Protein AF-A0A7S1RFC7-F1 (afdb_monomer)

Radius of gyration: 32.1 Å; Cα contacts (8 Å, |Δi|>4): 460; chains: 1; bounding box: 90×82×85 Å

Organism: Alexandrium catenella (NCBI:txid2925)

Structure (mmCIF, N/CA/C/O backbone):
data_AF-A0A7S1RFC7-F1
#
_entry.id   AF-A0A7S1RFC7-F1
#
loop_
_atom_site.group_PDB
_atom_site.id
_atom_site.type_symbol
_atom_site.label_atom_id
_atom_site.label_alt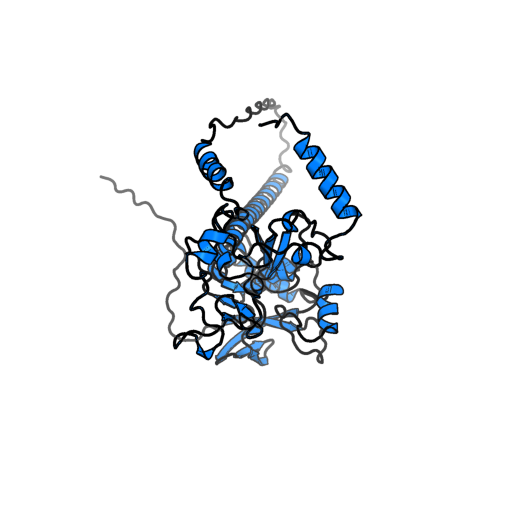_id
_atom_site.label_comp_id
_atom_site.label_asym_id
_atom_site.label_entity_id
_atom_site.label_seq_id
_atom_site.pdbx_PDB_ins_code
_atom_site.Cartn_x
_atom_site.Cartn_y
_atom_site.Cartn_z
_atom_site.occupancy
_atom_site.B_iso_or_equiv
_atom_site.auth_seq_id
_atom_site.auth_comp_id
_atom_site.auth_asym_id
_atom_site.auth_atom_id
_atom_site.pdbx_PDB_model_num
ATOM 1 N N . ALA A 1 1 ? 13.704 51.973 22.214 1.00 42.78 1 ALA A N 1
ATOM 2 C CA . ALA A 1 1 ? 13.754 50.835 21.276 1.00 42.78 1 ALA A CA 1
ATOM 3 C C . ALA A 1 1 ? 12.660 49.853 21.672 1.00 42.78 1 ALA A C 1
ATOM 5 O O . ALA A 1 1 ? 12.753 49.256 22.736 1.00 42.78 1 ALA A O 1
ATOM 6 N N . ILE A 1 2 ? 11.578 49.791 20.896 1.00 32.81 2 ILE A N 1
ATOM 7 C CA . ILE A 1 2 ? 10.413 48.941 21.173 1.00 32.81 2 ILE A CA 1
ATOM 8 C C . ILE A 1 2 ? 10.692 47.576 20.543 1.00 32.81 2 ILE A C 1
ATOM 10 O O . ILE A 1 2 ? 10.834 47.482 19.326 1.00 32.81 2 ILE A O 1
ATOM 14 N N . TRP A 1 3 ? 10.817 46.540 21.370 1.00 26.48 3 TRP A N 1
ATOM 15 C CA . TRP A 1 3 ? 10.919 45.158 20.911 1.00 26.48 3 TRP A CA 1
ATOM 16 C C . TRP A 1 3 ? 9.511 44.619 20.655 1.00 26.48 3 TRP A C 1
ATOM 18 O O . TRP A 1 3 ? 8.711 44.481 21.576 1.00 26.48 3 TRP A O 1
ATOM 28 N N . VAL A 1 4 ? 9.209 44.346 19.387 1.00 30.28 4 VAL A N 1
ATOM 29 C CA . VAL A 1 4 ? 7.985 43.663 18.962 1.00 30.28 4 VAL A CA 1
ATOM 30 C C . VAL A 1 4 ? 8.237 42.161 19.063 1.00 30.28 4 VAL A C 1
ATOM 32 O O . VAL A 1 4 ? 9.053 41.603 18.332 1.00 30.28 4 VAL A O 1
ATOM 35 N N . GLN A 1 5 ? 7.553 41.515 20.002 1.00 29.84 5 GLN A N 1
ATOM 36 C CA . GLN A 1 5 ? 7.633 40.081 20.247 1.00 29.84 5 GLN A CA 1
ATOM 37 C C . GLN A 1 5 ? 6.690 39.361 19.272 1.00 29.84 5 GLN A C 1
ATOM 39 O O . GLN A 1 5 ? 5.469 39.389 19.420 1.00 29.84 5 GLN A O 1
ATOM 44 N N . VAL A 1 6 ? 7.261 38.762 18.226 1.00 33.69 6 VAL A N 1
ATOM 45 C CA . VAL A 1 6 ? 6.529 37.954 17.243 1.00 33.69 6 VAL A CA 1
ATOM 46 C C . VAL A 1 6 ? 6.234 36.587 17.864 1.00 33.69 6 VAL A C 1
ATOM 48 O O . VAL A 1 6 ? 7.144 35.792 18.093 1.00 33.69 6 VAL A O 1
ATOM 51 N N . PHE A 1 7 ? 4.961 36.310 18.147 1.00 31.00 7 PHE A N 1
ATOM 52 C CA . PHE A 1 7 ? 4.490 34.977 18.523 1.00 31.00 7 PHE A CA 1
ATOM 53 C C . PHE A 1 7 ? 4.500 34.061 17.292 1.00 31.00 7 PHE A C 1
ATOM 55 O O . PHE A 1 7 ? 3.744 34.270 16.344 1.00 31.00 7 PHE A O 1
ATOM 62 N N . ALA A 1 8 ? 5.349 33.035 17.312 1.00 33.00 8 ALA A N 1
ATOM 63 C CA . ALA A 1 8 ? 5.277 31.930 16.364 1.00 33.00 8 ALA A CA 1
ATOM 64 C C . ALA A 1 8 ? 4.103 30.996 16.738 1.00 33.00 8 ALA A C 1
ATOM 66 O O . ALA A 1 8 ? 3.944 30.671 17.919 1.00 33.00 8 ALA A O 1
ATOM 67 N N . PRO A 1 9 ? 3.273 30.545 15.779 1.00 35.16 9 PRO A N 1
ATOM 68 C CA . PRO A 1 9 ? 2.218 29.573 16.043 1.00 35.16 9 PRO A CA 1
ATOM 69 C C . PRO A 1 9 ? 2.826 28.209 16.396 1.00 35.16 9 PRO A C 1
ATOM 71 O O . PRO A 1 9 ? 3.734 27.720 15.725 1.00 35.16 9 PRO A O 1
ATOM 74 N N . GLY A 1 10 ? 2.316 27.622 17.480 1.00 29.84 10 GLY A N 1
ATOM 75 C CA . GLY A 1 10 ? 2.846 26.425 18.122 1.00 29.84 10 GLY A CA 1
ATOM 76 C C . GLY A 1 10 ? 2.986 25.215 17.199 1.00 29.84 10 GLY A C 1
ATOM 77 O O . GLY A 1 10 ? 2.056 24.822 16.492 1.00 29.84 10 GLY A O 1
ATOM 78 N N . LEU A 1 11 ? 4.161 24.593 17.274 1.00 33.16 11 LEU A N 1
ATOM 79 C CA . LEU A 1 11 ? 4.382 23.219 16.846 1.00 33.16 11 LEU A CA 1
ATOM 80 C C . LEU A 1 11 ? 3.512 22.275 17.702 1.00 33.16 11 LEU A C 1
ATOM 82 O O . LEU A 1 11 ? 3.411 22.483 18.914 1.00 33.16 11 LEU A O 1
ATOM 86 N N . PRO A 1 12 ? 2.885 21.238 17.116 1.00 36.22 12 PRO A N 1
ATOM 87 C CA . PRO A 1 12 ? 2.218 20.198 17.893 1.00 36.22 12 PRO A CA 1
ATOM 88 C C . PRO A 1 12 ? 3.233 19.481 18.802 1.00 36.22 12 PRO A C 1
ATOM 90 O O . PRO A 1 12 ? 4.408 19.377 18.435 1.00 36.22 12 PRO A O 1
ATOM 93 N N . PRO A 1 13 ? 2.805 18.995 19.982 1.00 36.44 13 PRO A N 1
ATOM 94 C CA . PRO A 1 13 ? 3.708 18.467 20.995 1.00 36.44 13 PRO A CA 1
ATOM 95 C C . PRO A 1 13 ? 4.518 17.288 20.451 1.00 36.44 13 PRO A C 1
ATOM 97 O O . PRO A 1 13 ? 3.972 16.318 19.921 1.00 36.44 13 PRO A O 1
ATOM 100 N N . ALA A 1 14 ? 5.838 17.392 20.598 1.00 36.62 14 ALA A N 1
ATOM 101 C CA . ALA A 1 14 ? 6.754 16.280 20.431 1.00 36.62 14 ALA A CA 1
ATOM 102 C C . ALA A 1 14 ? 6.389 15.176 21.436 1.00 36.62 14 ALA A C 1
ATOM 104 O O . ALA A 1 14 ? 6.134 15.447 22.610 1.00 36.62 14 ALA A O 1
ATOM 105 N N . PHE A 1 15 ? 6.336 13.935 20.954 1.00 42.16 15 PHE A N 1
ATOM 106 C CA . PHE A 1 15 ? 6.051 12.751 21.758 1.00 42.16 15 PHE A CA 1
ATOM 107 C C . PHE A 1 15 ? 7.102 12.610 22.870 1.00 42.16 15 PHE A C 1
ATOM 109 O O . PHE A 1 15 ? 8.269 12.340 22.597 1.00 42.16 15 PHE A O 1
ATOM 116 N N . ALA A 1 16 ? 6.685 12.816 24.119 1.00 35.25 16 ALA A N 1
ATOM 117 C CA . ALA A 1 16 ? 7.507 12.569 25.298 1.00 35.25 16 ALA A CA 1
ATOM 118 C C . ALA A 1 16 ? 7.646 11.052 25.560 1.00 35.25 16 ALA A C 1
ATOM 120 O O . ALA A 1 16 ? 6.702 10.302 25.290 1.00 35.25 16 ALA A O 1
ATOM 121 N N . PRO A 1 17 ? 8.785 10.580 26.103 1.00 36.47 17 PRO A N 1
ATOM 122 C CA . PRO A 1 17 ? 8.972 9.179 26.458 1.00 36.47 17 PRO A CA 1
ATOM 123 C C . PRO A 1 17 ? 8.209 8.874 27.758 1.00 36.47 17 PRO A C 1
ATOM 125 O O . PRO A 1 17 ? 8.528 9.405 28.820 1.00 36.47 17 PRO A O 1
ATOM 128 N N . PHE A 1 18 ? 7.170 8.041 27.665 1.00 34.84 18 PHE A N 1
ATOM 129 C CA . PHE A 1 18 ? 6.328 7.635 28.793 1.00 34.84 18 PHE A CA 1
ATOM 130 C C . PHE A 1 18 ? 6.895 6.413 29.527 1.00 34.84 18 PHE A C 1
ATOM 132 O O . PHE A 1 18 ? 7.253 5.408 28.913 1.00 34.84 18 PHE A O 1
ATOM 139 N N . ALA A 1 19 ? 6.905 6.493 30.859 1.00 36.78 19 ALA A N 1
ATOM 140 C CA . ALA A 1 19 ? 7.104 5.365 31.759 1.00 36.78 19 ALA A CA 1
ATOM 141 C C . ALA A 1 19 ? 5.894 4.404 31.731 1.00 36.78 19 ALA A C 1
ATOM 143 O O . ALA A 1 19 ? 4.747 4.810 31.548 1.00 36.78 19 ALA A O 1
ATOM 144 N N . CYS A 1 20 ? 6.195 3.116 31.890 1.00 39.34 20 CYS A N 1
ATOM 145 C CA . CYS A 1 20 ? 5.403 1.946 31.512 1.00 39.34 20 CYS A CA 1
ATOM 146 C C . CYS A 1 20 ? 4.182 1.676 32.421 1.00 39.34 20 CYS A C 1
ATOM 148 O O . CYS A 1 20 ? 4.244 0.871 33.345 1.00 39.34 20 CYS A O 1
ATOM 150 N N . MET A 1 21 ? 3.041 2.291 32.114 1.00 36.06 21 MET A N 1
ATOM 151 C CA . MET A 1 21 ? 1.767 1.565 32.121 1.00 36.06 21 MET A CA 1
ATOM 152 C C . MET A 1 21 ? 1.364 1.439 30.657 1.00 36.06 21 MET A C 1
ATOM 154 O O . MET A 1 21 ? 1.190 2.455 29.987 1.00 36.06 21 MET A O 1
ATOM 158 N N . SER A 1 22 ? 1.324 0.217 30.125 1.00 55.16 22 SER A N 1
ATOM 159 C CA . SER A 1 22 ? 1.061 -0.028 28.705 1.00 55.16 22 SER A CA 1
ATOM 160 C C . SER A 1 22 ? -0.309 0.533 28.335 1.00 55.16 22 SER A C 1
ATOM 162 O O . SER A 1 22 ? -1.336 -0.069 28.653 1.00 55.16 22 SER A O 1
ATOM 164 N N . ALA A 1 23 ? -0.330 1.703 27.695 1.00 74.44 23 ALA A N 1
ATOM 165 C CA . ALA A 1 23 ? -1.551 2.261 27.148 1.00 74.44 23 ALA A CA 1
ATOM 166 C C . ALA A 1 23 ? -2.172 1.202 26.231 1.00 74.44 23 ALA A C 1
ATOM 168 O O . ALA A 1 23 ? -1.524 0.716 25.299 1.00 74.44 23 ALA A O 1
ATOM 169 N N . GLN A 1 24 ? -3.406 0.808 26.546 1.00 86.44 24 GLN A N 1
ATOM 170 C CA . GLN A 1 24 ? -4.181 -0.104 25.719 1.00 86.44 24 GLN A CA 1
ATOM 171 C C . GLN A 1 24 ? -4.191 0.446 24.293 1.00 86.44 24 GLN A C 1
ATOM 173 O O . GLN A 1 24 ? -4.671 1.551 24.043 1.00 86.44 24 GLN A O 1
ATOM 178 N N . THR A 1 25 ? -3.584 -0.297 23.371 1.00 95.12 25 THR A N 1
ATOM 179 C CA . THR A 1 25 ? -3.425 0.155 21.990 1.00 95.12 25 THR A CA 1
ATOM 180 C C . THR A 1 25 ? -4.550 -0.446 21.164 1.00 95.12 25 THR A C 1
ATOM 182 O O . THR A 1 25 ? -4.635 -1.668 21.030 1.00 95.12 25 THR A O 1
ATOM 185 N N . GLN A 1 26 ? -5.434 0.407 20.644 1.00 97.44 26 GLN A N 1
ATOM 186 C CA . GLN A 1 26 ? -6.467 -0.011 19.699 1.00 97.44 26 GLN A CA 1
ATOM 187 C C . GLN A 1 26 ? -5.810 -0.438 18.388 1.00 97.44 26 GLN A C 1
ATOM 189 O O . GLN A 1 26 ? -4.875 0.211 17.916 1.00 97.44 26 GLN A O 1
ATOM 194 N N . VAL A 1 27 ? -6.293 -1.533 17.816 1.00 98.12 27 VAL A N 1
ATOM 195 C CA . VAL A 1 27 ? -5.821 -2.101 16.553 1.00 98.12 27 VAL A CA 1
ATOM 196 C C . VAL A 1 27 ? -6.981 -2.717 15.784 1.00 98.12 27 VAL A C 1
ATOM 198 O O . VAL A 1 27 ? -8.097 -2.842 16.291 1.00 98.12 27 VAL A O 1
ATOM 201 N N . TRP A 1 28 ? -6.696 -3.123 14.556 1.00 98.44 28 TRP A N 1
ATOM 202 C CA . TRP A 1 28 ? -7.579 -3.951 13.755 1.00 98.44 28 TRP A CA 1
ATOM 203 C C . TRP A 1 28 ? -6.994 -5.353 13.642 1.00 98.44 28 TRP A C 1
ATOM 205 O O . TRP A 1 28 ? -5.779 -5.532 13.694 1.00 98.44 28 TRP A O 1
ATOM 215 N N . VAL A 1 29 ? -7.860 -6.344 13.487 1.00 98.06 29 VAL A N 1
ATOM 216 C CA . VAL A 1 29 ? -7.477 -7.743 13.294 1.00 98.06 29 VAL A CA 1
ATOM 217 C C . VAL A 1 29 ? -8.085 -8.219 11.993 1.00 98.06 29 VAL A C 1
ATOM 219 O O . VAL A 1 29 ? -9.281 -8.027 11.762 1.00 98.06 29 VAL A O 1
ATOM 222 N N . TRP A 1 30 ? -7.268 -8.831 11.146 1.00 97.88 30 TRP A N 1
ATOM 223 C CA . TRP A 1 30 ? -7.749 -9.464 9.931 1.00 97.88 30 TRP A CA 1
ATOM 224 C C . TRP A 1 30 ? -8.567 -10.717 10.249 1.00 97.88 30 TRP A C 1
ATOM 226 O O . TRP A 1 30 ? -8.255 -11.496 11.147 1.00 97.88 30 TRP A O 1
ATOM 236 N N . LYS A 1 31 ? -9.646 -10.912 9.499 1.00 96.62 31 LYS A N 1
ATOM 237 C CA . LYS A 1 31 ? -10.531 -12.073 9.575 1.00 96.62 31 LYS A CA 1
ATOM 238 C C . LYS A 1 31 ? -10.921 -12.511 8.181 1.00 96.62 31 LYS A C 1
ATOM 240 O O . LYS A 1 31 ? -10.934 -11.704 7.256 1.00 96.62 31 LYS A O 1
ATOM 245 N N . VAL A 1 32 ? -11.325 -13.769 8.054 1.00 95.81 32 VAL A N 1
ATOM 246 C CA . VAL A 1 32 ? -11.921 -14.260 6.812 1.00 95.81 32 VAL A CA 1
ATOM 247 C C . VAL A 1 32 ? -13.197 -13.467 6.522 1.00 95.81 32 VAL A C 1
ATOM 249 O O . VAL A 1 32 ? -14.008 -13.210 7.423 1.00 95.81 32 VAL A O 1
ATOM 252 N N . ALA A 1 33 ? -13.354 -13.019 5.275 1.00 94.25 33 ALA A N 1
ATOM 253 C CA . ALA A 1 33 ? -14.549 -12.289 4.868 1.00 94.25 33 ALA A CA 1
ATOM 254 C C . ALA A 1 33 ? -15.797 -13.179 4.990 1.00 94.25 33 ALA A C 1
ATOM 256 O O . ALA A 1 33 ? -16.781 -12.753 5.612 1.00 94.25 33 ALA A O 1
ATOM 257 N N . SER A 1 34 ? -15.722 -14.427 4.499 1.00 89.00 34 SER A N 1
ATOM 258 C CA . SER A 1 34 ? -16.764 -15.438 4.697 1.00 89.00 34 SER A CA 1
ATOM 259 C C . SER A 1 34 ? -17.002 -15.658 6.193 1.00 89.00 34 SER A C 1
ATOM 261 O O . SER A 1 34 ? -16.086 -15.703 7.010 1.00 89.00 34 SER A O 1
ATOM 263 N N . GLY A 1 35 ? -18.272 -15.747 6.586 1.00 85.00 35 GLY A N 1
ATOM 264 C CA . GLY A 1 35 ? -18.652 -16.137 7.948 1.00 85.00 35 GLY A CA 1
ATOM 265 C C . GLY A 1 35 ? -18.492 -17.635 8.209 1.00 85.00 35 GLY A C 1
ATOM 266 O O . GLY A 1 35 ? -19.006 -18.121 9.214 1.00 85.00 35 GLY A O 1
ATOM 267 N N . ASP A 1 36 ? -17.847 -18.354 7.290 1.00 88.25 36 ASP A N 1
ATOM 268 C CA . ASP A 1 36 ? -17.681 -19.793 7.366 1.00 88.25 36 ASP A CA 1
ATOM 269 C C . ASP A 1 36 ? -16.620 -20.133 8.416 1.00 88.25 36 ASP A C 1
ATOM 271 O O . ASP A 1 36 ? -15.528 -19.561 8.436 1.00 88.25 36 ASP A O 1
ATOM 275 N N . LYS A 1 37 ? -16.972 -21.025 9.342 1.00 85.00 37 LYS A N 1
ATOM 276 C CA . LYS A 1 37 ? -16.089 -21.403 10.450 1.00 85.00 37 LYS A CA 1
ATOM 277 C C . LYS A 1 37 ? -15.002 -22.376 10.006 1.00 85.00 37 LYS A C 1
ATOM 279 O O . LYS A 1 37 ? -13.991 -22.473 10.697 1.00 85.00 37 LYS A O 1
ATOM 284 N N . ASP A 1 38 ? -15.196 -23.040 8.868 1.00 85.69 38 ASP A N 1
ATOM 285 C CA . ASP A 1 38 ? -14.302 -24.098 8.396 1.00 85.69 38 ASP A CA 1
ATOM 286 C C . ASP A 1 38 ? -13.172 -23.569 7.497 1.00 85.69 38 ASP A C 1
ATOM 288 O O . ASP A 1 38 ? -12.195 -24.270 7.236 1.00 85.69 38 ASP A O 1
ATOM 292 N N . THR A 1 39 ? -13.249 -22.311 7.051 1.00 86.19 39 THR A N 1
ATOM 293 C CA . THR A 1 39 ? -12.193 -21.697 6.237 1.00 86.19 39 THR A CA 1
ATOM 294 C C . THR A 1 39 ? -11.014 -21.246 7.096 1.00 86.19 39 THR A C 1
ATOM 296 O O . THR A 1 39 ? -11.151 -20.353 7.936 1.00 86.19 39 THR A O 1
ATOM 299 N N . SER A 1 40 ? -9.833 -21.826 6.855 1.00 89.56 40 SER A N 1
ATOM 300 C CA . SER A 1 40 ? -8.580 -21.365 7.457 1.00 89.56 40 SER A CA 1
ATOM 301 C C . SER A 1 40 ? -8.310 -19.911 7.080 1.00 89.56 40 SER A C 1
ATOM 303 O O . SER A 1 40 ? -8.438 -19.531 5.913 1.00 89.56 40 SER A O 1
ATOM 305 N N . PHE A 1 41 ? -7.903 -19.102 8.056 1.00 92.44 41 PHE A N 1
ATOM 306 C CA . PHE A 1 41 ? -7.506 -17.728 7.789 1.00 92.44 41 PHE A CA 1
ATOM 307 C C . PHE A 1 41 ? -6.284 -17.683 6.866 1.00 92.44 41 PHE A C 1
ATOM 309 O O . PHE A 1 41 ? -5.301 -18.386 7.089 1.00 92.44 41 PHE A O 1
ATOM 316 N N . GLN A 1 42 ? -6.353 -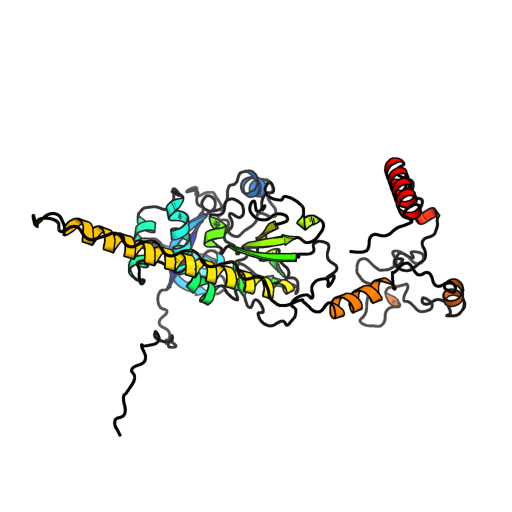16.827 5.848 1.00 92.19 42 GLN A N 1
ATOM 317 C CA . GLN A 1 42 ? -5.229 -16.501 4.984 1.00 92.19 42 GLN A CA 1
ATOM 318 C C . GLN A 1 42 ? -5.076 -14.987 4.951 1.00 92.19 42 GLN A C 1
ATOM 320 O O . GLN A 1 42 ? -6.049 -14.267 4.705 1.00 92.19 42 GLN A O 1
ATOM 325 N N . HIS A 1 43 ? -3.863 -14.502 5.203 1.00 95.75 43 HIS A N 1
ATOM 326 C CA . HIS A 1 43 ? -3.627 -13.075 5.312 1.00 95.75 43 HIS A CA 1
ATOM 327 C C . HIS A 1 43 ? -3.840 -12.392 3.943 1.00 95.75 43 HIS A C 1
ATOM 329 O O . HIS A 1 43 ? -3.489 -12.961 2.904 1.00 95.75 43 HIS A O 1
ATOM 335 N N . PRO A 1 44 ? -4.430 -11.180 3.892 1.00 96.44 44 PRO A N 1
ATOM 336 C CA . PRO A 1 44 ? -4.745 -10.500 2.628 1.00 96.44 44 PRO A CA 1
ATOM 337 C C . PRO A 1 44 ? -3.524 -10.047 1.817 1.00 96.44 44 PRO A C 1
ATOM 339 O O . PRO A 1 44 ? -3.681 -9.567 0.696 1.00 96.44 44 PRO A O 1
ATOM 342 N N . SER A 1 45 ? -2.320 -10.166 2.371 1.00 95.81 45 SER A N 1
ATOM 343 C CA . SER A 1 45 ? -1.057 -9.947 1.655 1.00 95.81 45 SER A CA 1
ATOM 344 C C . SER A 1 45 ? -0.484 -11.234 1.062 1.00 95.81 45 SER A C 1
ATOM 346 O O . SER A 1 45 ? 0.479 -11.161 0.311 1.00 95.81 45 SER A O 1
ATOM 348 N N . ASP A 1 46 ? -1.033 -12.405 1.383 1.00 93.62 46 ASP A N 1
ATOM 349 C CA . ASP A 1 46 ? -0.408 -13.673 1.015 1.00 93.62 46 ASP A CA 1
ATOM 350 C C . ASP A 1 46 ? -0.792 -14.074 -0.401 1.00 93.62 46 ASP A C 1
ATOM 352 O O . ASP A 1 46 ? -1.973 -14.124 -0.752 1.00 93.62 46 ASP A O 1
ATOM 356 N N . ILE A 1 47 ? 0.202 -14.445 -1.198 1.00 88.31 47 ILE A N 1
ATOM 357 C CA . ILE A 1 47 ? -0.007 -15.037 -2.515 1.00 88.31 47 ILE A CA 1
ATOM 358 C C . ILE A 1 47 ? 0.029 -16.566 -2.358 1.00 88.31 47 ILE A C 1
ATOM 360 O O . ILE A 1 47 ? 0.992 -17.097 -1.798 1.00 88.31 47 ILE A O 1
ATOM 364 N N . PRO A 1 48 ? -1.007 -17.308 -2.795 1.00 86.75 48 PRO A N 1
ATOM 365 C CA . PRO A 1 48 ? -0.980 -18.767 -2.752 1.00 86.75 48 PRO A CA 1
ATOM 366 C C . PRO A 1 48 ? 0.093 -19.292 -3.714 1.00 86.75 48 PRO A C 1
ATOM 368 O O . PRO A 1 48 ? -0.001 -19.096 -4.921 1.00 86.75 48 PRO A O 1
ATOM 371 N N . PHE A 1 49 ? 1.111 -19.961 -3.175 1.00 80.88 49 PHE A N 1
ATOM 372 C CA . PHE A 1 49 ? 2.239 -20.480 -3.958 1.00 80.88 49 PHE A CA 1
ATOM 373 C C . PHE A 1 49 ? 2.120 -21.980 -4.279 1.00 80.88 49 PHE A C 1
ATOM 375 O O . PHE A 1 49 ? 2.673 -22.432 -5.273 1.00 80.88 49 PHE A O 1
ATOM 382 N N . ASN A 1 50 ? 1.372 -22.743 -3.471 1.00 87.06 50 ASN A N 1
ATOM 383 C CA . ASN A 1 50 ? 1.297 -24.210 -3.565 1.00 87.06 50 ASN A CA 1
ATOM 384 C C . ASN A 1 50 ? -0.077 -24.764 -3.968 1.00 87.06 50 ASN A C 1
ATOM 386 O O . ASN A 1 50 ? -0.228 -25.977 -4.085 1.00 87.06 50 ASN A O 1
ATOM 390 N N . ASP A 1 51 ? -1.083 -23.910 -4.138 1.00 90.00 51 ASP A N 1
ATOM 391 C CA . ASP A 1 51 ? -2.451 -24.336 -4.430 1.00 90.00 51 ASP A CA 1
ATOM 392 C C . ASP A 1 51 ? -2.953 -23.614 -5.681 1.00 90.00 51 ASP A C 1
ATOM 394 O O . ASP A 1 51 ? -3.337 -22.444 -5.636 1.00 90.00 51 ASP A O 1
ATOM 398 N N . GLU A 1 52 ? -2.913 -24.320 -6.812 1.00 90.81 52 GLU A N 1
ATOM 399 C CA . GLU A 1 52 ? -3.337 -23.802 -8.114 1.00 90.81 52 GLU A CA 1
ATOM 400 C C . GLU A 1 52 ? -4.820 -23.409 -8.118 1.00 90.81 52 GLU A C 1
ATOM 402 O O . GLU A 1 52 ? -5.193 -22.428 -8.761 1.00 90.81 52 GLU A O 1
ATOM 407 N N . ALA A 1 53 ? -5.673 -24.119 -7.373 1.00 91.94 53 ALA A N 1
ATOM 408 C CA . ALA A 1 53 ? -7.095 -23.805 -7.307 1.00 91.94 53 ALA A CA 1
ATOM 409 C C . ALA A 1 53 ? -7.328 -22.489 -6.555 1.00 91.94 53 ALA A C 1
ATOM 411 O O . ALA A 1 53 ? -8.075 -21.631 -7.030 1.00 91.94 53 ALA A O 1
ATOM 412 N N . VAL A 1 54 ? -6.639 -22.285 -5.427 1.00 90.25 54 VAL A N 1
ATOM 413 C CA . VAL A 1 54 ? -6.694 -21.016 -4.681 1.00 90.25 54 VAL A CA 1
ATOM 414 C C . VAL A 1 54 ? -6.060 -19.884 -5.490 1.00 90.25 54 VAL A C 1
ATOM 416 O O . VAL A 1 54 ? -6.607 -18.780 -5.527 1.00 90.25 54 VAL A O 1
ATOM 419 N N . ALA A 1 55 ? -4.946 -20.139 -6.181 1.00 89.06 55 ALA A N 1
ATOM 420 C CA . ALA A 1 55 ? -4.319 -19.166 -7.071 1.00 89.06 55 ALA A CA 1
ATOM 421 C C . ALA A 1 55 ? -5.263 -18.755 -8.204 1.00 89.06 55 ALA A C 1
ATOM 423 O O . ALA A 1 55 ? -5.476 -17.564 -8.411 1.00 89.06 55 ALA A O 1
ATOM 424 N N . LYS A 1 56 ? -5.910 -19.711 -8.875 1.00 90.19 56 LYS A N 1
ATOM 425 C CA . LYS A 1 56 ? -6.906 -19.437 -9.913 1.00 90.19 56 LYS A CA 1
ATOM 426 C C . LYS A 1 56 ? -8.087 -18.636 -9.367 1.00 90.19 56 LYS A C 1
ATOM 428 O O . LYS A 1 56 ? -8.443 -17.624 -9.966 1.00 90.19 56 LYS A O 1
ATOM 433 N N . ALA A 1 57 ? -8.638 -19.017 -8.216 1.00 90.19 57 ALA A N 1
ATOM 434 C CA . ALA A 1 57 ? -9.747 -18.292 -7.599 1.00 90.19 57 ALA A CA 1
ATOM 435 C C . ALA A 1 57 ? -9.391 -16.818 -7.337 1.00 90.19 57 ALA A C 1
ATOM 437 O O . ALA A 1 57 ? -10.168 -15.904 -7.618 1.00 90.19 57 ALA A O 1
ATOM 438 N N . ARG A 1 58 ? -8.176 -16.561 -6.845 1.00 88.50 58 ARG A N 1
ATOM 439 C CA . ARG A 1 58 ? -7.703 -15.200 -6.572 1.00 88.50 58 ARG A CA 1
ATOM 440 C C . ARG A 1 58 ? -7.393 -14.444 -7.847 1.00 88.50 58 ARG A C 1
ATOM 442 O O . ARG A 1 58 ? -7.883 -13.334 -8.051 1.00 88.50 58 ARG A O 1
ATOM 449 N N . PHE A 1 59 ? -6.564 -15.026 -8.701 1.00 87.12 59 PHE A N 1
ATOM 450 C CA . PHE A 1 59 ? -5.988 -14.312 -9.822 1.00 87.12 59 PHE A CA 1
ATOM 451 C C . PHE A 1 59 ? -6.939 -14.225 -11.017 1.00 87.12 59 PHE A C 1
ATOM 453 O O . PHE A 1 59 ? -7.108 -13.146 -11.587 1.00 87.12 59 PHE A O 1
ATOM 460 N N . VAL A 1 60 ? -7.631 -15.317 -11.332 1.00 86.75 60 VAL A N 1
ATOM 461 C CA . VAL A 1 60 ? -8.530 -15.430 -12.488 1.00 86.75 60 VAL A CA 1
ATOM 462 C C . VAL A 1 60 ? -9.969 -15.093 -12.105 1.00 86.75 60 VAL A C 1
ATOM 464 O O . VAL A 1 60 ? -10.577 -14.232 -12.742 1.00 86.75 60 VAL A O 1
ATOM 467 N N . ASP A 1 61 ? -10.493 -15.695 -11.032 1.00 88.19 61 ASP A N 1
ATOM 468 C CA . ASP A 1 61 ? -11.899 -15.514 -10.624 1.00 88.19 61 ASP A CA 1
ATOM 469 C C . ASP A 1 61 ? -12.123 -14.236 -9.794 1.00 88.19 61 ASP A C 1
ATOM 471 O O . ASP A 1 61 ? -13.238 -13.945 -9.360 1.00 88.19 61 ASP A O 1
ATOM 475 N N . ARG A 1 62 ? -11.064 -13.432 -9.620 1.00 86.94 62 ARG A N 1
ATOM 476 C CA . ARG A 1 62 ? -11.072 -12.121 -8.951 1.00 86.94 62 ARG A CA 1
ATOM 477 C C . ARG A 1 62 ? -11.537 -12.167 -7.494 1.00 86.94 62 ARG A C 1
ATOM 479 O O . ARG A 1 62 ? -11.990 -11.147 -6.974 1.00 86.94 62 ARG A O 1
ATOM 486 N N . ALA A 1 63 ? -11.363 -13.300 -6.811 1.00 90.50 63 ALA A N 1
ATOM 487 C CA . ALA A 1 63 ? -11.554 -13.398 -5.367 1.00 90.50 63 ALA A CA 1
ATOM 488 C C . ALA A 1 63 ? -10.401 -12.679 -4.645 1.00 90.50 63 ALA A C 1
ATOM 490 O O . ALA A 1 63 ? -9.471 -13.306 -4.141 1.00 90.50 63 ALA A O 1
ATOM 491 N N . ARG A 1 64 ? -10.419 -11.342 -4.662 1.00 92.50 64 ARG A N 1
ATOM 492 C CA . ARG A 1 64 ? -9.373 -10.475 -4.104 1.00 92.50 64 ARG A CA 1
ATOM 493 C C . ARG A 1 64 ? -9.956 -9.386 -3.210 1.00 92.50 64 ARG A C 1
ATOM 495 O O . ARG A 1 64 ? -11.168 -9.159 -3.175 1.00 92.50 64 ARG A O 1
ATOM 502 N N . GLY A 1 65 ? -9.077 -8.699 -2.488 1.00 95.56 65 GLY A N 1
ATOM 503 C CA . GLY A 1 65 ? -9.434 -7.501 -1.749 1.00 95.56 65 GLY A CA 1
ATOM 504 C C . GLY A 1 65 ? -10.512 -7.763 -0.692 1.00 95.56 65 GLY A C 1
ATOM 505 O O . GLY A 1 65 ? -10.384 -8.719 0.082 1.00 95.56 65 GLY A O 1
ATOM 506 N N . PRO A 1 66 ? -11.608 -6.982 -0.659 1.00 96.25 66 PRO A N 1
ATOM 507 C CA . PRO A 1 66 ? -12.635 -7.095 0.380 1.00 96.25 66 PRO A CA 1
ATOM 508 C C . PRO A 1 66 ? -13.375 -8.438 0.405 1.00 96.25 66 PRO A C 1
ATOM 510 O O . PRO A 1 66 ? -14.064 -8.732 1.380 1.00 96.25 66 PRO A O 1
ATOM 513 N N . GLN A 1 67 ? -13.257 -9.248 -0.651 1.00 94.81 67 GLN A N 1
ATOM 514 C CA . GLN A 1 67 ? -13.820 -10.599 -0.695 1.00 94.81 67 GLN A CA 1
ATOM 515 C C . GLN A 1 67 ? -12.949 -11.632 0.033 1.00 94.81 67 GLN A C 1
ATOM 517 O O . GLN A 1 67 ? -13.457 -12.680 0.418 1.00 94.81 67 GLN A O 1
ATOM 522 N N . LEU A 1 68 ? -11.657 -11.350 0.235 1.00 93.56 68 LEU A N 1
ATOM 523 C CA . LEU A 1 68 ? -10.728 -12.250 0.924 1.00 93.56 68 LEU A CA 1
ATOM 524 C C . LEU A 1 68 ? -10.794 -12.075 2.437 1.00 93.56 68 LEU A C 1
ATOM 526 O O . LEU A 1 68 ? -10.939 -13.041 3.188 1.00 93.56 68 LEU A O 1
ATOM 530 N N . ALA A 1 69 ? -10.691 -10.827 2.883 1.00 96.31 69 ALA A N 1
ATOM 531 C CA . ALA A 1 69 ? -10.552 -10.510 4.290 1.00 96.31 69 ALA A CA 1
ATOM 532 C C . ALA A 1 69 ? -11.424 -9.324 4.697 1.00 96.31 69 ALA A C 1
ATOM 534 O O . ALA A 1 69 ? -11.701 -8.415 3.914 1.00 96.31 69 ALA A O 1
ATOM 535 N N . LYS A 1 70 ? -11.815 -9.338 5.967 1.00 97.06 70 LYS A N 1
ATOM 536 C CA . LYS A 1 70 ? -12.433 -8.219 6.674 1.00 97.06 70 LYS A CA 1
ATOM 537 C C . LYS A 1 70 ? -11.597 -7.846 7.885 1.00 97.06 70 LYS A C 1
ATOM 539 O O . LYS A 1 70 ? -10.778 -8.642 8.341 1.00 97.06 70 LYS A O 1
ATOM 544 N N . ILE A 1 71 ? -11.836 -6.660 8.426 1.00 98.12 71 ILE A N 1
ATOM 545 C CA . ILE A 1 71 ? -11.204 -6.214 9.667 1.00 98.12 71 ILE A CA 1
ATOM 546 C C . ILE A 1 71 ? -12.212 -6.159 10.807 1.00 98.12 71 ILE A C 1
ATOM 548 O O . ILE A 1 71 ? -13.399 -5.901 10.602 1.00 98.12 71 ILE A O 1
ATOM 552 N N . SER A 1 72 ? -11.731 -6.373 12.023 1.00 97.69 72 SER A N 1
ATOM 553 C CA . SER A 1 72 ? -12.500 -6.178 13.250 1.00 97.69 72 SER A CA 1
ATOM 554 C C . SER A 1 72 ? -11.679 -5.438 14.298 1.00 97.69 72 SER A C 1
ATOM 556 O O . SER A 1 72 ? -10.460 -5.590 14.379 1.00 97.69 72 SER A O 1
ATOM 558 N N . GLN A 1 73 ? -12.347 -4.587 15.074 1.00 98.00 73 GLN A N 1
ATOM 559 C CA . GLN A 1 73 ? -11.702 -3.785 16.108 1.00 98.00 73 GLN A CA 1
ATOM 560 C C . GLN A 1 73 ? -11.256 -4.671 17.275 1.00 98.00 73 GLN A C 1
ATOM 562 O O . GLN A 1 73 ? -12.020 -5.505 17.763 1.00 98.00 73 GLN A O 1
ATOM 567 N N . ALA A 1 74 ? -10.038 -4.444 17.759 1.00 98.25 74 ALA A N 1
ATOM 568 C CA . ALA A 1 74 ? -9.504 -5.104 18.940 1.00 98.25 74 ALA A CA 1
ATOM 569 C C . ALA A 1 74 ? -8.608 -4.161 19.754 1.00 98.25 74 ALA A C 1
ATOM 571 O O . ALA A 1 74 ? -8.200 -3.089 19.302 1.00 98.25 74 ALA A O 1
ATOM 572 N N . THR A 1 75 ? -8.270 -4.591 20.964 1.00 98.00 75 THR A N 1
ATOM 573 C CA . THR A 1 75 ? -7.325 -3.905 21.847 1.00 98.00 75 THR A CA 1
ATOM 574 C C . THR A 1 75 ? -6.180 -4.847 22.180 1.00 98.00 75 THR A C 1
ATOM 576 O O . THR A 1 75 ? -6.418 -5.950 22.668 1.00 98.00 75 THR A O 1
ATOM 579 N N . ILE A 1 76 ? -4.934 -4.423 21.962 1.00 97.69 76 ILE A N 1
ATOM 580 C CA . ILE A 1 76 ? -3.765 -5.192 22.402 1.00 97.69 76 ILE A CA 1
ATOM 581 C C . ILE A 1 76 ? -3.652 -5.091 23.924 1.00 97.69 76 ILE A C 1
ATOM 583 O O . ILE A 1 76 ? -3.549 -3.992 24.473 1.00 97.69 76 ILE A O 1
ATOM 587 N N . LEU A 1 77 ? -3.641 -6.246 24.590 1.00 96.81 77 LEU A N 1
ATOM 588 C CA . LEU A 1 77 ? -3.412 -6.365 26.029 1.00 96.81 77 LEU A CA 1
ATOM 589 C C . LEU A 1 77 ? -1.938 -6.624 26.339 1.00 96.81 77 LEU A C 1
ATOM 591 O O . LEU A 1 77 ? -1.380 -6.028 27.256 1.00 96.81 77 LEU A O 1
ATOM 595 N N . GLN A 1 78 ? -1.305 -7.515 25.575 1.00 96.31 78 GLN A N 1
ATOM 596 C CA . GLN A 1 78 ? 0.088 -7.894 25.773 1.00 96.31 78 GLN A CA 1
ATOM 597 C C . GLN A 1 78 ? 0.708 -8.359 24.459 1.00 96.31 78 GLN A C 1
ATOM 599 O O . GLN A 1 78 ? 0.050 -8.988 23.638 1.00 96.31 78 GLN A O 1
ATOM 604 N N . THR A 1 79 ? 2.002 -8.110 24.297 1.00 96.69 79 THR A N 1
ATOM 605 C CA . THR A 1 79 ? 2.772 -8.551 23.135 1.00 96.69 79 THR A CA 1
ATOM 606 C C . THR A 1 79 ? 3.915 -9.452 23.590 1.00 96.69 79 THR A C 1
ATOM 608 O O . THR A 1 79 ? 4.722 -9.035 24.422 1.00 96.69 79 THR A O 1
ATOM 611 N N . LYS A 1 80 ? 4.015 -10.672 23.045 1.00 96.38 80 LYS A N 1
ATOM 612 C CA . LYS A 1 80 ? 5.064 -11.644 23.390 1.00 96.38 80 LYS A CA 1
ATOM 613 C C . LYS A 1 80 ? 5.591 -12.331 22.129 1.00 96.38 80 LYS A C 1
ATOM 615 O O . LYS A 1 80 ? 4.881 -13.091 21.484 1.00 96.38 80 LYS A O 1
ATOM 620 N N . GLY A 1 81 ? 6.855 -12.081 21.783 1.00 95.31 81 GLY A N 1
ATOM 621 C CA . GLY A 1 81 ? 7.480 -12.696 20.605 1.00 95.31 81 GLY A CA 1
ATOM 622 C C . GLY A 1 81 ? 6.757 -12.334 19.302 1.00 95.31 81 GLY A C 1
ATOM 623 O O . GLY A 1 81 ? 6.593 -11.148 19.011 1.00 95.31 81 GLY A O 1
ATOM 624 N N . SER A 1 82 ? 6.331 -13.342 18.537 1.00 95.69 82 SER A N 1
ATOM 625 C CA . SER A 1 82 ? 5.569 -13.216 17.282 1.00 95.69 82 SER A CA 1
ATOM 626 C C . SER A 1 82 ? 4.061 -13.048 17.479 1.00 95.69 82 SER A C 1
ATOM 628 O O . SER A 1 82 ? 3.355 -12.832 16.500 1.00 95.69 82 SER A O 1
ATOM 630 N N . ASN A 1 83 ? 3.570 -13.124 18.717 1.00 97.56 83 ASN A N 1
ATOM 631 C CA . ASN A 1 83 ? 2.145 -13.122 19.023 1.00 97.56 83 ASN A CA 1
ATOM 632 C C . ASN A 1 83 ? 1.744 -11.899 19.857 1.00 97.56 83 ASN A C 1
ATOM 634 O O . ASN A 1 83 ? 2.570 -11.258 20.526 1.00 97.56 83 ASN A O 1
ATOM 638 N N . ALA A 1 84 ? 0.452 -11.589 19.840 1.00 97.56 84 ALA A N 1
ATOM 639 C CA . ALA A 1 84 ? -0.169 -10.643 20.751 1.00 97.56 84 ALA A CA 1
ATOM 640 C C . ALA A 1 84 ? -1.440 -11.236 21.364 1.00 97.56 84 ALA A C 1
ATOM 642 O O . ALA A 1 84 ? -2.254 -11.857 20.682 1.00 97.56 84 ALA A O 1
ATOM 643 N N . LEU A 1 85 ? -1.619 -10.996 22.658 1.00 97.69 85 LEU A N 1
ATOM 644 C CA . LEU A 1 85 ? -2.875 -11.206 23.356 1.00 97.69 85 LEU A CA 1
ATOM 645 C C . LEU A 1 85 ? -3.764 -9.987 23.113 1.00 97.69 85 LEU A C 1
ATOM 647 O O . LEU A 1 85 ? -3.409 -8.867 23.496 1.00 97.69 85 LEU A O 1
ATOM 651 N N . ILE A 1 86 ? -4.920 -10.210 22.501 1.00 98.12 86 ILE A N 1
ATOM 652 C CA . ILE A 1 86 ? -5.893 -9.167 22.183 1.00 98.12 86 ILE A CA 1
ATOM 653 C C . ILE A 1 86 ? -7.196 -9.371 22.953 1.00 98.12 86 ILE A C 1
ATOM 655 O O . ILE A 1 86 ? -7.549 -10.498 23.299 1.00 98.12 86 ILE A O 1
ATOM 659 N N . ALA A 1 87 ? -7.921 -8.279 23.185 1.00 98.06 87 ALA A N 1
ATOM 660 C CA . ALA A 1 87 ? -9.326 -8.275 23.569 1.00 98.06 87 ALA A CA 1
ATOM 661 C C . ALA A 1 87 ? -10.177 -7.842 22.371 1.00 98.06 87 ALA A C 1
ATOM 663 O O . ALA A 1 87 ? -9.973 -6.763 21.815 1.00 98.06 87 ALA A O 1
ATOM 664 N N . GLU A 1 88 ? -11.136 -8.672 21.989 1.00 97.25 88 GLU A N 1
ATOM 665 C CA . GLU A 1 88 ? -12.012 -8.466 20.846 1.00 97.25 88 GLU A CA 1
ATOM 666 C C . GLU A 1 88 ? -13.423 -8.942 21.199 1.00 97.25 88 GLU A C 1
ATOM 668 O O . GLU A 1 88 ? -13.608 -10.081 21.623 1.00 97.25 88 GLU A O 1
ATOM 673 N N . ASN A 1 89 ? -14.429 -8.079 21.027 1.00 94.62 89 ASN A N 1
ATOM 674 C CA . ASN A 1 89 ? -15.832 -8.389 21.339 1.00 94.62 89 ASN A CA 1
ATOM 675 C C . ASN A 1 89 ? -16.039 -8.978 22.752 1.00 94.62 89 ASN A C 1
ATOM 677 O O . ASN A 1 89 ? -16.848 -9.880 22.949 1.00 94.62 89 ASN A O 1
ATOM 681 N N . GLY A 1 90 ? -15.275 -8.494 23.737 1.00 95.56 90 GLY A N 1
ATOM 682 C CA . GLY A 1 90 ? -15.337 -8.966 25.125 1.00 95.56 90 GLY A CA 1
ATOM 683 C C . GLY A 1 90 ? -14.629 -10.300 25.399 1.00 95.56 90 GLY A C 1
ATOM 684 O O . GLY A 1 90 ? -14.564 -10.708 26.554 1.00 95.56 90 GLY A O 1
ATOM 685 N N . ALA A 1 91 ? -14.064 -10.958 24.383 1.00 97.44 91 ALA A N 1
ATOM 686 C CA . ALA A 1 91 ? -13.261 -12.169 24.531 1.00 97.44 91 ALA A CA 1
ATOM 687 C C . ALA A 1 91 ? -11.767 -11.861 24.372 1.00 97.44 91 ALA A C 1
ATOM 689 O O . ALA A 1 91 ? -11.384 -10.953 23.635 1.00 97.44 91 ALA A O 1
ATOM 690 N N . THR A 1 92 ? -10.912 -12.634 25.041 1.00 97.94 92 THR A N 1
ATOM 691 C CA . THR A 1 92 ? -9.460 -12.561 24.857 1.00 97.94 92 THR A CA 1
ATOM 692 C C . THR A 1 92 ? -8.958 -13.745 24.043 1.00 97.94 92 THR A C 1
ATOM 694 O O . THR A 1 92 ? -9.426 -14.870 24.212 1.00 97.94 92 THR A O 1
ATOM 697 N N . ARG A 1 93 ? -8.010 -13.498 23.137 1.00 97.69 93 ARG A N 1
ATOM 698 C CA . ARG A 1 93 ? -7.336 -14.552 22.367 1.00 97.69 93 ARG A CA 1
ATOM 699 C C . ARG A 1 93 ? -5.928 -14.133 21.972 1.00 97.69 93 ARG A C 1
ATOM 701 O O . ARG A 1 93 ? -5.645 -12.944 21.845 1.00 97.69 93 ARG A O 1
ATOM 708 N N . GLU A 1 94 ? -5.053 -15.113 21.801 1.00 98.00 94 GLU A N 1
ATOM 709 C CA . GLU A 1 94 ? -3.709 -14.904 21.271 1.00 98.00 94 GLU A CA 1
ATOM 710 C C . GLU A 1 94 ? -3.744 -15.048 19.746 1.00 98.00 94 GLU A C 1
ATOM 712 O O . GLU A 1 94 ? -4.333 -15.998 19.232 1.00 98.00 94 GLU A O 1
ATOM 717 N N . ILE A 1 95 ? -3.153 -14.089 19.034 1.00 97.69 95 ILE A N 1
ATOM 718 C CA . ILE A 1 95 ? -3.060 -14.090 17.570 1.00 97.69 95 ILE A CA 1
ATOM 719 C C . ILE A 1 95 ? -1.633 -13.761 17.112 1.00 97.69 95 ILE A C 1
ATOM 721 O O . ILE A 1 95 ? -0.899 -13.082 17.844 1.00 97.69 95 ILE A O 1
ATOM 725 N N . PRO A 1 96 ? -1.222 -14.189 15.907 1.00 97.19 96 PRO A N 1
ATOM 726 C CA . PRO A 1 96 ? 0.012 -13.724 15.289 1.00 97.19 96 PRO A CA 1
ATOM 727 C C . PRO A 1 96 ? 0.002 -12.204 15.089 1.00 97.19 96 PRO A C 1
ATOM 729 O O . PRO A 1 96 ? -1.006 -11.609 14.713 1.00 97.19 96 PRO A O 1
ATOM 732 N N . LYS A 1 97 ? 1.155 -11.556 15.280 1.00 96.62 97 LYS A N 1
ATOM 733 C CA . LYS A 1 97 ? 1.324 -10.114 15.032 1.00 96.62 97 LYS A CA 1
ATOM 734 C C . LYS A 1 97 ? 1.052 -9.714 13.587 1.00 96.62 97 LYS A C 1
ATOM 736 O O . LYS A 1 97 ? 0.664 -8.575 13.355 1.00 96.62 97 LYS A O 1
ATOM 741 N N . SER A 1 98 ? 1.281 -10.618 12.640 1.00 95.75 98 SER A N 1
ATOM 742 C CA . SER A 1 98 ? 0.999 -10.384 11.225 1.00 95.75 98 SER A CA 1
ATOM 743 C C . SER A 1 98 ? -0.487 -10.163 10.957 1.00 95.75 98 SER A C 1
ATOM 745 O O . SER A 1 98 ? -0.825 -9.409 10.061 1.00 95.75 98 SER A O 1
ATOM 747 N N . GLU A 1 99 ? -1.384 -10.731 11.768 1.00 97.12 99 GLU A N 1
ATOM 748 C CA . GLU A 1 99 ? -2.833 -10.523 11.634 1.00 97.12 99 GLU A CA 1
ATOM 749 C C . GLU A 1 99 ? -3.299 -9.158 12.159 1.00 97.12 99 GLU A C 1
ATOM 751 O O . GLU A 1 99 ? -4.469 -8.800 12.008 1.00 97.12 99 GLU A O 1
ATOM 756 N N . ILE A 1 100 ? -2.402 -8.393 12.786 1.00 97.75 100 ILE A N 1
ATOM 757 C CA . ILE A 1 100 ? -2.710 -7.100 13.383 1.00 97.75 100 ILE A CA 1
ATOM 758 C C . ILE A 1 100 ? -2.437 -5.991 12.379 1.00 97.75 100 ILE A C 1
ATOM 760 O O . ILE A 1 100 ? -1.304 -5.748 11.962 1.00 97.75 100 ILE A O 1
ATOM 764 N N . LEU A 1 101 ? -3.482 -5.233 12.077 1.00 97.88 101 LEU A N 1
ATOM 765 C CA . LEU A 1 101 ? -3.411 -4.043 11.254 1.00 97.88 101 LEU A CA 1
ATOM 766 C C . LEU A 1 101 ? -3.366 -2.784 12.148 1.00 97.88 101 LEU A C 1
ATOM 768 O O . LEU A 1 101 ? -4.209 -2.632 13.044 1.00 97.88 101 LEU A O 1
ATOM 772 N N . PRO A 1 102 ? -2.409 -1.852 11.939 1.00 97.75 102 PRO A N 1
ATOM 773 C CA . PRO A 1 102 ? -2.350 -0.612 12.706 1.00 97.75 102 PRO A CA 1
ATOM 774 C C . PRO A 1 102 ? -3.662 0.174 12.638 1.00 97.75 102 PRO A C 1
ATOM 776 O O . PRO A 1 102 ? -4.264 0.292 11.572 1.00 97.75 102 PRO A O 1
ATOM 779 N N . TRP A 1 103 ? -4.072 0.780 13.759 1.00 97.88 103 TRP A N 1
ATOM 780 C CA . TRP A 1 103 ? -5.349 1.501 13.870 1.00 97.88 103 TRP A CA 1
ATOM 781 C C . TRP A 1 103 ? -5.605 2.474 12.715 1.00 97.88 103 TRP A C 1
ATOM 783 O O . TRP A 1 103 ? -6.646 2.427 12.068 1.00 97.88 103 TRP A O 1
ATOM 793 N N . TYR A 1 104 ? -4.628 3.331 12.418 1.00 98.19 104 TYR A N 1
ATOM 794 C CA . TYR A 1 104 ? -4.784 4.337 11.371 1.00 98.19 104 TYR A CA 1
ATOM 795 C C . TYR A 1 104 ? -4.865 3.722 9.968 1.00 98.19 104 TYR A C 1
ATOM 797 O O . TYR A 1 104 ? -5.611 4.223 9.138 1.00 98.19 104 TYR A O 1
ATOM 805 N N . GLU A 1 105 ? -4.151 2.622 9.706 1.00 98.44 105 GLU A N 1
ATOM 806 C CA . GLU A 1 105 ? -4.231 1.926 8.417 1.00 98.44 105 GLU A CA 1
ATOM 807 C C . GLU A 1 105 ? -5.616 1.313 8.192 1.00 98.44 105 GLU A C 1
ATOM 809 O O . GLU A 1 105 ? -6.165 1.441 7.102 1.00 98.44 105 GLU A O 1
ATOM 814 N N . GLY A 1 106 ? -6.229 0.724 9.225 1.00 98.44 106 GLY A N 1
ATOM 815 C CA . GLY A 1 106 ? -7.598 0.216 9.105 1.00 98.44 106 GLY A CA 1
ATOM 816 C C . GLY A 1 106 ? -8.630 1.322 8.889 1.00 98.44 106 GLY A C 1
ATOM 817 O O . GLY A 1 106 ? -9.573 1.117 8.136 1.00 98.44 106 GLY A O 1
ATOM 818 N N . LEU A 1 107 ? -8.428 2.521 9.447 1.00 98.50 107 LEU A N 1
ATOM 819 C CA . LEU A 1 107 ? -9.289 3.671 9.140 1.00 98.50 107 LEU A CA 1
ATOM 820 C C . LEU A 1 107 ? -9.154 4.127 7.679 1.00 98.50 107 LEU A C 1
ATOM 822 O O . LEU A 1 107 ? -10.163 4.418 7.042 1.00 98.50 107 LEU A O 1
ATOM 826 N N . LEU A 1 108 ? -7.929 4.161 7.142 1.00 98.50 108 LEU A N 1
ATOM 827 C CA . LEU A 1 108 ? -7.687 4.468 5.727 1.00 98.50 108 LEU A CA 1
ATOM 828 C C . LEU A 1 108 ? -8.305 3.409 4.807 1.00 98.50 108 LEU A C 1
ATOM 830 O O . LEU A 1 108 ? -8.879 3.746 3.777 1.00 98.50 108 LEU A O 1
ATOM 834 N N . LEU A 1 109 ? -8.249 2.139 5.208 1.00 98.50 109 LEU A N 1
ATOM 835 C CA . LEU A 1 109 ? -8.932 1.061 4.505 1.00 98.50 109 LEU A CA 1
ATOM 836 C C . LEU A 1 109 ? -10.454 1.246 4.515 1.00 98.50 109 LEU A C 1
ATOM 838 O O . LEU A 1 109 ? -11.071 1.165 3.459 1.00 98.50 109 LEU A O 1
ATOM 842 N N . LEU A 1 110 ? -11.068 1.534 5.667 1.00 98.25 110 LEU A N 1
ATOM 843 C CA . LEU A 1 110 ? -12.513 1.790 5.735 1.00 98.25 110 LEU A CA 1
ATOM 844 C C . LEU A 1 110 ? -12.936 2.978 4.856 1.00 98.25 110 LEU A C 1
ATOM 846 O O . LEU A 1 110 ? -13.991 2.912 4.231 1.00 98.25 110 LEU A O 1
ATOM 850 N N . GLU A 1 111 ? -12.111 4.027 4.771 1.00 97.50 111 GLU A N 1
ATOM 851 C CA . GLU A 1 111 ? -12.344 5.174 3.883 1.00 97.50 111 GLU A CA 1
ATOM 852 C C . GLU A 1 111 ? -12.364 4.781 2.397 1.00 97.50 111 GLU A C 1
ATOM 854 O O . GLU A 1 111 ? -13.244 5.235 1.670 1.00 97.50 111 GLU A O 1
ATOM 859 N N . GLU A 1 112 ? -11.465 3.904 1.942 1.00 97.81 112 GLU A N 1
ATOM 860 C CA . GLU A 1 112 ? -11.475 3.431 0.547 1.00 97.81 112 GLU A CA 1
ATOM 861 C C . GLU A 1 112 ? -12.577 2.383 0.268 1.00 97.81 112 GLU A C 1
ATOM 863 O O . GLU A 1 112 ? -12.991 2.207 -0.878 1.00 97.81 112 GLU A O 1
ATOM 868 N N . LEU A 1 113 ? -13.100 1.705 1.298 1.00 97.62 113 LEU A N 1
ATOM 869 C CA . LEU A 1 113 ? -14.219 0.756 1.175 1.00 97.62 113 LEU A CA 1
ATOM 870 C C . LEU A 1 113 ? -15.596 1.428 1.166 1.00 97.62 113 LEU A C 1
ATOM 872 O O . LEU A 1 113 ? -16.550 0.852 0.641 1.00 97.62 113 LEU A O 1
ATOM 876 N N . GLU A 1 114 ? -15.715 2.620 1.753 1.00 96.12 114 GLU A N 1
ATOM 877 C CA . GLU A 1 114 ? -16.952 3.404 1.832 1.00 96.12 114 GLU A CA 1
ATOM 878 C C . GLU A 1 114 ? -17.702 3.529 0.486 1.00 96.12 114 GLU A C 1
ATOM 880 O O . GLU A 1 114 ? -18.907 3.255 0.475 1.00 96.12 114 GLU A O 1
ATOM 885 N N . PRO A 1 115 ? -17.051 3.848 -0.656 1.00 96.62 115 PRO A N 1
ATOM 886 C CA . PRO A 1 115 ? -17.731 3.939 -1.951 1.00 96.62 115 PRO A CA 1
ATOM 887 C C . PRO A 1 115 ? -18.068 2.587 -2.608 1.00 96.62 115 PRO A C 1
ATOM 889 O O . PRO A 1 115 ? -18.770 2.581 -3.615 1.00 96.62 115 PRO A O 1
ATOM 892 N N . LEU A 1 116 ? -17.567 1.458 -2.095 1.00 95.31 116 LEU A N 1
ATOM 893 C CA . LEU A 1 116 ? -17.674 0.139 -2.743 1.00 95.31 116 LEU A CA 1
ATOM 894 C C . LEU A 1 116 ? -18.815 -0.739 -2.207 1.00 95.31 116 LEU A C 1
ATOM 896 O O . LEU A 1 116 ? -18.958 -1.876 -2.647 1.00 95.31 116 LEU A O 1
ATOM 900 N N . GLU A 1 117 ? -19.602 -0.239 -1.248 1.00 92.94 117 GLU A N 1
ATOM 901 C CA . GLU A 1 117 ? -20.761 -0.938 -0.659 1.00 92.94 117 GLU A CA 1
ATOM 902 C C . GLU A 1 117 ? -20.465 -2.383 -0.199 1.00 92.94 117 GLU A C 1
ATOM 904 O O . GLU A 1 117 ? -21.283 -3.295 -0.323 1.00 92.94 117 GLU A O 1
ATOM 909 N N . VAL A 1 118 ? -19.276 -2.609 0.367 1.00 96.00 118 VAL A N 1
ATOM 910 C CA . VAL A 1 118 ? -18.845 -3.938 0.820 1.00 96.00 118 VAL A CA 1
ATOM 911 C C . VAL A 1 118 ? -19.738 -4.450 1.954 1.00 96.00 118 VAL A C 1
ATOM 913 O O . VAL A 1 118 ? -19.912 -3.782 2.972 1.00 96.00 118 VAL A O 1
ATOM 916 N N . THR A 1 119 ? -20.248 -5.676 1.815 1.00 95.38 119 THR A N 1
ATOM 917 C CA . THR A 1 119 ? -21.282 -6.258 2.695 1.00 95.38 119 THR A CA 1
ATOM 918 C C . THR A 1 119 ? -20.892 -6.334 4.171 1.00 95.38 119 THR A C 1
ATOM 920 O O . THR A 1 119 ? -21.748 -6.171 5.039 1.00 95.38 119 THR A O 1
ATOM 923 N N . TRP A 1 120 ? -19.614 -6.566 4.479 1.00 96.00 120 TRP A N 1
ATOM 924 C CA . TRP A 1 120 ? -19.130 -6.620 5.861 1.00 96.00 120 TRP A CA 1
ATOM 925 C C . TRP A 1 120 ? -18.777 -5.243 6.444 1.00 96.00 120 TRP A C 1
ATOM 927 O O . TRP A 1 120 ? -18.607 -5.137 7.659 1.00 96.00 120 TRP A O 1
ATOM 937 N N . CYS A 1 121 ? -18.698 -4.188 5.624 1.00 96.88 121 CYS A N 1
ATOM 938 C CA . CYS A 1 121 ? -18.478 -2.810 6.071 1.00 96.88 121 CYS A CA 1
ATOM 939 C C . CYS A 1 121 ? -19.799 -2.214 6.597 1.00 96.88 121 CYS A C 1
ATOM 941 O O . CYS A 1 121 ? -20.472 -1.409 5.947 1.00 96.88 121 CYS A O 1
ATOM 943 N N . ASN A 1 122 ? -20.210 -2.698 7.770 1.00 95.62 122 ASN A N 1
ATOM 944 C CA . ASN A 1 122 ? -21.495 -2.394 8.393 1.00 95.62 122 ASN A CA 1
ATOM 945 C C . ASN A 1 122 ? -21.558 -0.975 9.004 1.00 95.62 122 ASN A C 1
ATOM 947 O O . ASN A 1 122 ? -20.587 -0.216 9.007 1.00 95.62 122 ASN A O 1
ATOM 951 N N . SER A 1 123 ? -22.728 -0.610 9.537 1.00 96.69 123 SER A N 1
ATOM 952 C CA . SER A 1 123 ? -22.964 0.684 10.195 1.00 96.69 123 SER A CA 1
ATOM 953 C C . SER A 1 123 ? -22.033 0.947 11.378 1.00 96.69 123 SER A C 1
ATOM 955 O O . SER A 1 123 ? -21.692 2.100 11.631 1.00 96.69 123 SER A O 1
ATOM 957 N N . ASP A 1 124 ? -21.605 -0.097 12.086 1.00 96.81 124 ASP A N 1
ATOM 958 C CA . ASP A 1 124 ? -20.755 0.040 13.270 1.00 96.81 124 ASP A CA 1
ATOM 959 C C . ASP A 1 124 ? -19.351 0.498 12.864 1.00 96.81 124 ASP A C 1
ATOM 961 O O . ASP A 1 124 ? -18.834 1.472 13.410 1.00 96.81 124 ASP A O 1
ATOM 965 N N . LEU A 1 125 ? -18.766 -0.127 11.835 1.00 96.94 125 LEU A N 1
ATOM 966 C CA . LEU A 1 125 ? -17.469 0.280 11.286 1.00 96.94 125 LEU A CA 1
ATOM 967 C C . LEU A 1 125 ? -17.515 1.691 10.687 1.00 96.94 125 LEU A C 1
ATOM 969 O O . LEU A 1 125 ? -16.591 2.476 10.900 1.00 96.94 125 LEU A O 1
ATOM 973 N N . LYS A 1 126 ? -18.613 2.045 10.007 1.00 96.94 126 LYS A N 1
ATOM 974 C CA . LYS A 1 126 ? -18.841 3.413 9.510 1.00 96.94 126 LYS A CA 1
ATOM 975 C C . LYS A 1 126 ? -18.926 4.424 10.655 1.00 96.94 126 LYS A C 1
ATOM 977 O O . LYS A 1 126 ? -18.293 5.471 10.596 1.00 96.94 126 LYS A O 1
ATOM 982 N N . THR A 1 127 ? -19.612 4.072 11.742 1.00 97.81 127 THR A N 1
ATOM 983 C CA . THR A 1 127 ? -19.706 4.920 12.941 1.00 97.81 127 THR A CA 1
ATOM 984 C C . THR A 1 127 ? -18.335 5.134 13.581 1.00 97.81 127 THR A C 1
ATOM 986 O O . THR A 1 127 ? -18.015 6.252 13.992 1.00 97.81 127 THR A O 1
ATOM 989 N N . VAL A 1 128 ? -17.495 4.094 13.643 1.00 97.81 128 VAL A N 1
ATOM 990 C CA . VAL A 1 128 ? -16.107 4.217 14.116 1.00 97.81 128 VAL A CA 1
ATOM 991 C C . VAL A 1 128 ? -15.311 5.155 13.206 1.00 97.81 128 VAL A C 1
ATOM 993 O O . VAL A 1 128 ? -14.657 6.068 13.711 1.00 97.81 128 VAL A O 1
ATOM 996 N N . LEU A 1 129 ? -15.404 4.987 11.883 1.00 97.81 129 LEU A N 1
ATOM 997 C CA . LEU A 1 129 ? -14.733 5.855 10.913 1.00 97.81 129 LEU A CA 1
ATOM 998 C C . LEU A 1 129 ? -15.160 7.323 11.062 1.00 97.81 129 LEU A C 1
ATOM 1000 O O . LEU A 1 129 ? -14.300 8.199 11.138 1.00 97.81 129 LEU A O 1
ATOM 1004 N N . ASP A 1 130 ? -16.459 7.598 11.167 1.00 97.88 130 ASP A N 1
ATOM 1005 C CA . ASP A 1 130 ? -16.997 8.952 11.339 1.00 97.88 130 ASP A CA 1
ATOM 1006 C C . ASP A 1 130 ? -16.589 9.571 12.680 1.00 97.88 130 ASP A C 1
ATOM 1008 O O . ASP A 1 130 ? -16.203 10.745 12.745 1.00 97.88 130 ASP A O 1
ATOM 1012 N N . THR A 1 131 ? -16.599 8.768 13.749 1.00 97.75 131 THR A N 1
ATOM 1013 C CA . THR A 1 131 ? -16.124 9.187 15.072 1.00 97.75 131 THR A CA 1
ATOM 1014 C C . THR A 1 131 ? -14.653 9.579 15.010 1.00 97.75 131 THR A C 1
ATOM 1016 O O . THR A 1 131 ? -14.281 10.635 15.521 1.00 97.75 131 THR A O 1
ATOM 1019 N N . GLU A 1 132 ? -13.807 8.784 14.354 1.00 97.38 132 GLU A N 1
ATOM 1020 C CA . GLU A 1 132 ? -12.389 9.107 14.199 1.00 97.38 132 GLU A CA 1
ATOM 1021 C C . GLU A 1 132 ? -12.174 10.317 13.285 1.00 97.38 132 GLU A C 1
ATOM 1023 O O . GLU A 1 132 ? -11.436 11.224 13.665 1.00 97.38 132 GLU A O 1
ATOM 1028 N N . ARG A 1 133 ? -12.868 10.410 12.142 1.00 96.88 133 ARG A N 1
ATOM 1029 C CA . ARG A 1 133 ? -12.827 11.578 11.241 1.00 96.88 133 ARG A CA 1
ATOM 1030 C C . ARG A 1 133 ? -13.146 12.870 11.989 1.00 96.88 133 ARG A C 1
ATOM 1032 O O . ARG A 1 133 ? -12.414 13.843 11.821 1.00 96.88 133 ARG A O 1
ATOM 1039 N N . SER A 1 134 ? -14.164 12.869 12.854 1.00 97.00 134 SER A N 1
ATOM 1040 C CA . SER A 1 134 ? -14.581 14.049 13.631 1.00 97.00 134 SER A CA 1
ATOM 1041 C C . SER A 1 134 ? -13.494 14.616 14.560 1.00 97.00 134 SER A C 1
ATOM 1043 O O . SER A 1 134 ? -13.539 15.793 14.921 1.00 97.00 134 SER A O 1
ATOM 1045 N N . LYS A 1 135 ? -12.485 13.810 14.923 1.00 96.00 135 LYS A N 1
ATOM 1046 C CA . LYS A 1 135 ? -11.343 14.243 15.746 1.00 96.00 135 LYS A CA 1
ATOM 1047 C C . LYS A 1 135 ? -10.305 15.035 14.949 1.00 96.00 135 LYS A C 1
ATOM 1049 O O . LYS A 1 135 ? -9.489 15.745 15.539 1.00 96.00 135 LYS A O 1
ATOM 1054 N N . PHE A 1 136 ? -10.299 14.908 13.623 1.00 94.31 136 PHE A N 1
ATOM 1055 C CA . PHE A 1 136 ? -9.342 15.575 12.749 1.00 94.31 136 PHE A CA 1
ATOM 1056 C C . PHE A 1 136 ? -9.912 16.871 12.179 1.00 94.31 136 PHE A C 1
ATOM 1058 O O . PHE A 1 136 ? -11.117 17.051 11.994 1.00 94.31 136 PHE A O 1
ATOM 1065 N N . LYS A 1 137 ? -9.014 17.802 11.849 1.00 91.12 137 LYS A N 1
ATOM 1066 C CA . LYS A 1 137 ? -9.400 19.032 11.153 1.00 91.12 137 LYS A CA 1
ATOM 1067 C C . LYS A 1 137 ? -10.053 18.663 9.819 1.00 91.12 137 LYS A C 1
ATOM 1069 O O . LYS A 1 137 ? -9.525 17.836 9.085 1.00 91.12 137 LYS A O 1
ATOM 1074 N N . ASN A 1 138 ? -11.167 19.318 9.500 1.00 91.50 138 ASN A N 1
ATOM 1075 C CA . ASN A 1 138 ? -11.946 19.113 8.272 1.00 91.50 138 ASN A CA 1
ATOM 1076 C C . ASN A 1 138 ? -12.677 17.761 8.166 1.00 91.50 138 ASN A C 1
ATOM 1078 O O . ASN A 1 138 ? -13.131 17.418 7.073 1.00 91.50 138 ASN A O 1
ATOM 1082 N N . ASN A 1 139 ? -12.826 17.023 9.275 1.00 93.56 139 ASN A N 1
ATOM 1083 C CA . ASN A 1 139 ? -13.498 15.720 9.315 1.00 93.56 139 ASN A CA 1
ATOM 1084 C C . ASN A 1 139 ? -12.929 14.724 8.286 1.00 93.56 139 ASN A C 1
ATOM 1086 O O . ASN A 1 139 ? -13.686 14.034 7.604 1.00 93.56 139 ASN A O 1
ATOM 1090 N N . ALA A 1 140 ? -11.606 14.715 8.104 1.00 93.94 140 ALA A N 1
ATOM 1091 C CA . ALA A 1 140 ? -10.935 13.906 7.092 1.00 93.94 140 ALA A CA 1
ATOM 1092 C C . ALA A 1 140 ? -9.645 13.293 7.642 1.00 93.94 140 ALA A C 1
ATOM 1094 O O . ALA A 1 140 ? -8.896 13.937 8.383 1.00 93.94 140 ALA A O 1
ATOM 1095 N N . LEU A 1 141 ? -9.382 12.049 7.249 1.00 96.19 141 LEU A N 1
ATOM 1096 C CA . LEU A 1 141 ? -8.099 11.395 7.469 1.00 96.19 141 LEU A CA 1
ATOM 1097 C C . LEU A 1 141 ? -7.104 11.899 6.417 1.00 96.19 141 LEU A C 1
ATOM 1099 O O . LEU A 1 141 ? -7.490 12.255 5.307 1.00 96.19 141 LEU A O 1
ATOM 1103 N N . SER A 1 142 ? -5.815 11.953 6.758 1.00 97.31 142 SER A N 1
ATOM 1104 C CA . SER A 1 142 ? -4.771 12.314 5.796 1.00 97.31 142 SER A CA 1
ATOM 1105 C C . SER A 1 142 ? -3.896 11.106 5.514 1.00 97.31 142 SER A C 1
ATOM 1107 O O . SER A 1 142 ? -2.901 10.828 6.193 1.00 97.31 142 SER A O 1
ATOM 1109 N N . SER A 1 143 ? -4.280 10.403 4.456 1.00 97.44 143 SER A N 1
ATOM 1110 C CA . SER A 1 143 ? -3.527 9.297 3.865 1.00 97.44 143 SER A CA 1
ATOM 1111 C C . SER A 1 143 ? -2.107 9.724 3.462 1.00 97.44 143 SER A C 1
ATOM 1113 O O . SER A 1 143 ? -1.133 8.996 3.680 1.00 97.44 143 SER A O 1
ATOM 1115 N N . ALA A 1 144 ? -1.963 10.955 2.960 1.00 97.88 144 ALA A N 1
ATOM 1116 C CA . ALA A 1 144 ? -0.680 11.530 2.580 1.00 97.88 144 ALA A CA 1
ATOM 1117 C C . ALA A 1 144 ? 0.252 11.735 3.783 1.00 97.88 144 ALA A C 1
ATOM 1119 O O . ALA A 1 144 ? 1.431 11.385 3.719 1.00 97.88 144 ALA A O 1
ATOM 1120 N N . LEU A 1 145 ? -0.271 12.274 4.891 1.00 97.31 145 LEU A N 1
ATOM 1121 C CA . LEU A 1 145 ? 0.502 12.473 6.118 1.00 97.31 145 LEU A CA 1
ATOM 1122 C C . LEU A 1 145 ? 0.941 11.143 6.737 1.00 97.31 145 LEU A C 1
ATOM 1124 O O . LEU A 1 145 ? 2.066 11.038 7.223 1.00 97.31 145 LEU A O 1
ATOM 1128 N N . TYR A 1 146 ? 0.064 10.136 6.734 1.00 97.81 146 TYR A N 1
ATOM 1129 C CA . TYR A 1 146 ? 0.409 8.813 7.245 1.00 97.81 146 TYR A CA 1
ATOM 1130 C C . TYR A 1 146 ? 1.524 8.171 6.423 1.00 97.81 146 TYR A C 1
ATOM 1132 O O . TYR A 1 146 ? 2.531 7.745 6.985 1.00 97.81 146 TYR A O 1
ATOM 1140 N N . THR A 1 147 ? 1.384 8.183 5.096 1.00 97.94 147 THR A N 1
ATOM 1141 C CA . THR A 1 147 ? 2.386 7.629 4.178 1.00 97.94 147 THR A CA 1
ATOM 1142 C C . THR A 1 147 ? 3.737 8.312 4.365 1.00 97.94 147 THR A C 1
ATOM 1144 O O . THR A 1 147 ? 4.744 7.636 4.544 1.00 97.94 147 THR A O 1
ATOM 1147 N N . GLU A 1 148 ? 3.763 9.647 4.434 1.00 96.88 148 GLU A N 1
ATOM 1148 C CA . GLU A 1 148 ? 4.992 10.412 4.677 1.00 96.88 148 GLU A CA 1
ATOM 1149 C C . GLU A 1 148 ? 5.661 10.052 6.009 1.00 96.88 148 GLU A C 1
ATOM 1151 O O . GLU A 1 148 ? 6.881 9.958 6.077 1.00 96.88 148 GLU A O 1
ATOM 1156 N N . LYS A 1 149 ? 4.881 9.844 7.076 1.00 96.62 149 LYS A N 1
ATOM 1157 C CA . LYS A 1 149 ? 5.427 9.604 8.420 1.00 96.62 149 LYS A CA 1
ATOM 1158 C C . LYS A 1 149 ? 5.768 8.148 8.716 1.00 96.62 149 LYS A C 1
ATOM 1160 O O . LYS A 1 149 ? 6.595 7.903 9.590 1.00 96.62 149 LYS A O 1
ATOM 1165 N N . ARG A 1 150 ? 5.073 7.193 8.097 1.00 96.69 150 ARG A N 1
ATOM 1166 C CA . ARG A 1 150 ? 5.129 5.771 8.479 1.00 96.69 150 ARG A CA 1
ATOM 1167 C C . ARG A 1 150 ? 5.568 4.843 7.359 1.00 96.69 150 ARG A C 1
ATOM 1169 O O . ARG A 1 150 ? 6.176 3.824 7.664 1.00 96.69 150 ARG A O 1
ATOM 1176 N N . LEU A 1 151 ? 5.277 5.183 6.105 1.00 96.62 151 LEU A N 1
ATOM 1177 C CA . LEU A 1 151 ? 5.520 4.303 4.956 1.00 96.62 151 LEU A CA 1
ATOM 1178 C C . LEU A 1 151 ? 6.577 4.841 3.989 1.00 96.62 151 LEU A C 1
ATOM 1180 O O . LEU A 1 151 ? 6.893 4.186 3.003 1.00 96.62 151 LEU A O 1
ATOM 1184 N N . ILE A 1 152 ? 7.162 6.015 4.238 1.00 96.62 152 ILE A N 1
ATOM 1185 C CA . ILE A 1 152 ? 8.151 6.580 3.314 1.00 96.62 152 ILE A CA 1
ATOM 1186 C C . ILE A 1 152 ? 9.407 5.702 3.191 1.00 96.62 152 ILE A C 1
ATOM 1188 O O . ILE A 1 152 ? 9.903 5.515 2.087 1.00 96.62 152 ILE A O 1
ATOM 1192 N N . THR A 1 153 ? 9.872 5.124 4.302 1.00 95.56 153 THR A N 1
ATOM 1193 C CA . THR A 1 153 ? 11.034 4.215 4.381 1.00 95.56 153 THR A CA 1
ATOM 1194 C C . THR A 1 153 ? 10.643 2.773 4.714 1.00 95.56 153 THR A C 1
ATOM 1196 O O . THR A 1 153 ? 11.507 1.965 5.053 1.00 95.56 153 THR A O 1
ATOM 1199 N N . THR A 1 154 ? 9.349 2.458 4.657 1.00 96.69 154 THR A N 1
ATOM 1200 C CA . THR A 1 154 ? 8.799 1.145 5.008 1.00 96.69 154 THR A CA 1
ATOM 1201 C C . THR A 1 154 ? 7.857 0.703 3.906 1.00 96.69 154 THR A C 1
ATOM 1203 O O . THR A 1 154 ? 6.967 1.469 3.537 1.00 96.69 154 THR A O 1
ATOM 1206 N N . ALA A 1 155 ? 8.020 -0.510 3.393 1.00 97.00 155 ALA A N 1
ATOM 1207 C CA . ALA A 1 155 ? 7.056 -1.122 2.491 1.00 97.00 155 ALA A CA 1
ATOM 1208 C C . ALA A 1 155 ? 6.225 -2.183 3.204 1.00 97.00 155 ALA A C 1
ATOM 1210 O O . ALA A 1 155 ? 6.736 -2.882 4.077 1.00 97.00 155 ALA A O 1
ATOM 1211 N N . VAL A 1 156 ? 4.949 -2.288 2.837 1.00 97.50 156 VAL A N 1
ATOM 1212 C CA . VAL A 1 156 ? 4.086 -3.416 3.217 1.00 97.50 156 VAL A CA 1
ATOM 1213 C C . VAL A 1 156 ? 4.194 -4.479 2.127 1.00 97.50 156 VAL A C 1
ATOM 1215 O O . VAL A 1 156 ? 4.025 -4.164 0.954 1.00 97.50 156 VAL A O 1
ATOM 1218 N N . THR A 1 157 ? 4.498 -5.715 2.506 1.00 97.00 157 THR A N 1
ATOM 1219 C CA . THR A 1 157 ? 4.882 -6.812 1.599 1.00 97.00 157 THR A CA 1
ATOM 1220 C C . THR A 1 157 ? 4.047 -8.065 1.880 1.00 97.00 157 THR A C 1
ATOM 1222 O O . THR A 1 157 ? 3.187 -8.054 2.765 1.00 97.00 157 THR A O 1
ATOM 1225 N N . GLY A 1 158 ? 4.282 -9.156 1.148 1.00 94.88 158 GLY A N 1
ATOM 1226 C CA . GLY A 1 158 ? 3.670 -10.454 1.411 1.00 94.88 158 GLY A CA 1
ATOM 1227 C C . GLY A 1 158 ? 4.234 -11.161 2.647 1.00 94.88 158 GLY A C 1
ATOM 1228 O O . GLY A 1 158 ? 5.078 -10.627 3.376 1.00 94.88 158 GLY A O 1
ATOM 1229 N N . MET A 1 159 ? 3.754 -12.388 2.879 1.00 94.75 159 MET A N 1
ATOM 1230 C CA . MET A 1 159 ? 4.107 -13.223 4.036 1.00 94.75 159 MET A CA 1
ATOM 1231 C C . MET A 1 159 ? 5.612 -13.359 4.243 1.00 94.75 159 MET A C 1
ATOM 1233 O O . MET A 1 159 ? 6.093 -13.243 5.368 1.00 94.75 159 MET A O 1
ATOM 1237 N N . ARG A 1 160 ? 6.338 -13.668 3.167 1.00 94.62 160 ARG A N 1
ATOM 1238 C CA . ARG A 1 160 ? 7.772 -13.923 3.202 1.00 94.62 160 ARG A CA 1
ATOM 1239 C C . ARG A 1 160 ? 8.369 -13.778 1.812 1.00 94.62 160 ARG A C 1
ATOM 1241 O O . ARG A 1 160 ? 7.903 -14.441 0.890 1.00 94.62 160 ARG A O 1
ATOM 1248 N N . PHE A 1 161 ? 9.444 -13.011 1.702 1.00 93.12 161 PHE A N 1
ATOM 1249 C CA . PHE A 1 161 ? 10.279 -12.966 0.504 1.00 93.12 161 PHE A CA 1
ATOM 1250 C C . PHE A 1 161 ? 11.741 -12.705 0.876 1.00 93.12 161 PHE A C 1
ATOM 1252 O O . PHE A 1 161 ? 12.040 -12.291 1.999 1.00 93.12 161 PHE A O 1
ATOM 1259 N N . ILE A 1 162 ? 12.636 -12.982 -0.068 1.00 92.81 162 ILE A N 1
ATOM 1260 C CA . ILE A 1 162 ? 14.072 -12.721 0.035 1.00 92.81 162 ILE A CA 1
ATOM 1261 C C . ILE A 1 162 ? 14.383 -11.609 -0.966 1.00 92.81 162 ILE A C 1
ATOM 1263 O O . ILE A 1 162 ? 13.976 -11.704 -2.125 1.00 92.81 162 ILE A O 1
ATOM 1267 N N . ASP A 1 163 ? 15.024 -10.534 -0.512 1.00 89.94 163 ASP A N 1
ATOM 1268 C CA . ASP A 1 163 ? 15.421 -9.436 -1.394 1.00 89.94 163 ASP A CA 1
ATOM 1269 C C . ASP A 1 163 ? 16.709 -9.754 -2.178 1.00 89.94 163 ASP A C 1
ATOM 1271 O O . ASP A 1 163 ? 17.305 -10.820 -2.044 1.00 89.94 163 ASP A O 1
ATOM 1275 N N . SER A 1 164 ? 17.151 -8.821 -3.025 1.00 84.88 164 SER A N 1
ATOM 1276 C CA . SER A 1 164 ? 18.386 -8.980 -3.806 1.00 84.88 164 SER A CA 1
ATOM 1277 C C . SER A 1 164 ? 19.675 -8.959 -2.973 1.00 84.88 164 SER A C 1
ATOM 1279 O O . SER A 1 164 ? 20.744 -9.163 -3.538 1.00 84.88 164 SER A O 1
ATOM 1281 N N . ASP A 1 165 ? 19.586 -8.707 -1.664 1.00 85.88 165 ASP A N 1
ATOM 1282 C CA . ASP A 1 165 ? 20.696 -8.746 -0.709 1.00 85.88 165 ASP A CA 1
ATOM 1283 C C . ASP A 1 165 ? 20.626 -10.011 0.184 1.00 85.88 165 ASP A C 1
ATOM 1285 O O . ASP A 1 165 ? 21.216 -10.044 1.267 1.00 85.88 165 ASP A O 1
ATOM 1289 N N . ASP A 1 166 ? 19.877 -11.038 -0.246 1.00 89.75 166 ASP A N 1
ATOM 1290 C CA . ASP A 1 166 ? 19.617 -12.299 0.466 1.00 89.75 166 ASP A CA 1
ATOM 1291 C C . ASP A 1 166 ? 18.975 -12.128 1.855 1.00 89.75 166 ASP A C 1
ATOM 1293 O O . ASP A 1 166 ? 19.050 -13.006 2.724 1.00 89.75 166 ASP A O 1
ATOM 1297 N N . LYS A 1 167 ? 18.304 -10.997 2.095 1.00 93.25 167 LYS A N 1
ATOM 1298 C CA . LYS A 1 167 ? 17.638 -10.734 3.366 1.00 93.25 167 LYS A CA 1
ATOM 1299 C C . LYS A 1 167 ? 16.176 -11.158 3.316 1.00 93.25 167 LYS A C 1
ATOM 1301 O O . LYS A 1 167 ? 15.401 -10.702 2.478 1.00 93.25 167 LYS A O 1
ATOM 1306 N N . GLU A 1 168 ? 15.787 -11.993 4.277 1.00 95.06 168 GLU A N 1
ATOM 1307 C CA . GLU A 1 168 ? 14.393 -12.393 4.466 1.00 95.06 168 GLU A CA 1
ATOM 1308 C C . GLU A 1 168 ? 13.587 -11.282 5.156 1.00 95.06 168 GLU A C 1
ATOM 1310 O O . GLU A 1 168 ? 13.976 -10.750 6.203 1.00 95.06 168 GLU A O 1
ATOM 1315 N N . TRP A 1 169 ? 12.423 -10.977 4.589 1.00 95.50 169 TRP A N 1
ATOM 1316 C CA . TRP A 1 169 ? 11.448 -10.032 5.123 1.00 95.50 169 TRP A CA 1
ATOM 1317 C C . TRP A 1 169 ? 10.075 -10.688 5.246 1.00 95.50 169 TRP A C 1
ATOM 1319 O O . TRP A 1 169 ? 9.738 -11.582 4.471 1.00 95.50 169 TRP A O 1
ATOM 1329 N N . GLN A 1 170 ? 9.269 -10.229 6.209 1.00 95.56 170 GLN A N 1
ATOM 1330 C CA . GLN A 1 170 ? 7.918 -10.747 6.452 1.00 95.56 170 GLN A CA 1
ATOM 1331 C C . GLN A 1 170 ? 6.943 -9.600 6.710 1.00 95.56 170 GLN A C 1
ATOM 1333 O O . GLN A 1 170 ? 7.112 -8.858 7.680 1.00 95.56 170 GLN A O 1
ATOM 1338 N N . TYR A 1 171 ? 5.921 -9.469 5.859 1.00 96.25 171 TYR A N 1
ATOM 1339 C CA . TYR A 1 171 ? 4.838 -8.469 5.869 1.00 96.25 171 TYR A CA 1
ATOM 1340 C C . TYR A 1 171 ? 5.248 -6.991 5.798 1.00 96.25 171 TYR A C 1
ATOM 1342 O O . TYR A 1 171 ? 4.462 -6.157 5.343 1.00 96.25 171 TYR A O 1
ATOM 1350 N N . ARG A 1 172 ? 6.445 -6.629 6.262 1.00 96.25 172 ARG A N 1
ATOM 1351 C CA . ARG A 1 172 ? 7.015 -5.291 6.156 1.00 96.25 172 ARG A CA 1
ATOM 1352 C C . ARG A 1 172 ? 8.510 -5.359 5.877 1.00 96.25 172 ARG A C 1
ATOM 1354 O O . ARG A 1 172 ? 9.249 -6.061 6.566 1.00 96.25 172 ARG A O 1
ATOM 1361 N N . ARG A 1 173 ? 8.948 -4.547 4.917 1.00 94.94 173 ARG A N 1
ATOM 1362 C CA . ARG A 1 173 ? 10.357 -4.266 4.637 1.00 94.94 173 ARG A CA 1
ATOM 1363 C C . ARG A 1 173 ? 10.705 -2.875 5.150 1.00 94.94 173 ARG A C 1
ATOM 1365 O O . ARG A 1 173 ? 10.139 -1.882 4.699 1.00 94.94 173 ARG A O 1
ATOM 1372 N N . GLU A 1 174 ? 11.612 -2.801 6.117 1.00 92.44 174 GLU A N 1
ATOM 1373 C CA . GLU A 1 174 ? 12.059 -1.545 6.731 1.00 92.44 174 GLU A CA 1
ATOM 1374 C C . GLU A 1 174 ? 13.370 -1.044 6.111 1.00 92.44 174 GLU A C 1
ATOM 1376 O O . GLU A 1 174 ? 14.140 -1.818 5.547 1.00 92.44 174 GLU A O 1
ATOM 1381 N N . ASN A 1 175 ? 13.677 0.241 6.312 1.00 80.69 175 ASN A N 1
ATOM 1382 C CA . ASN A 1 175 ? 14.941 0.875 5.916 1.00 80.69 175 ASN A CA 1
ATOM 1383 C C . ASN A 1 175 ? 15.200 0.871 4.404 1.00 80.69 175 ASN A C 1
ATOM 1385 O O . ASN A 1 175 ? 16.327 0.641 3.966 1.00 80.69 175 ASN A O 1
ATOM 1389 N N . ILE A 1 176 ? 14.164 1.184 3.622 1.00 76.25 176 ILE A N 1
ATOM 1390 C CA . ILE A 1 176 ? 14.305 1.498 2.194 1.00 76.25 176 ILE A CA 1
ATOM 1391 C C . ILE A 1 176 ? 15.317 2.643 2.077 1.00 76.25 176 ILE A C 1
ATOM 1393 O O . ILE A 1 176 ? 15.089 3.737 2.611 1.00 76.25 176 ILE A O 1
ATOM 1397 N N . ARG A 1 177 ? 16.471 2.369 1.462 1.00 77.12 177 ARG A N 1
ATOM 1398 C CA . ARG A 1 177 ? 17.613 3.291 1.483 1.00 77.12 177 ARG A CA 1
ATOM 1399 C C . ARG A 1 177 ? 17.290 4.525 0.641 1.00 77.12 177 ARG A C 1
ATOM 1401 O O . ARG A 1 177 ? 17.016 4.418 -0.549 1.00 77.12 177 ARG A O 1
ATOM 1408 N N . SER A 1 178 ? 17.314 5.709 1.261 1.00 70.06 178 SER A N 1
ATOM 1409 C CA . SER A 1 178 ? 17.205 6.987 0.537 1.00 70.06 178 SER A CA 1
ATOM 1410 C C . SER A 1 178 ? 18.521 7.421 -0.087 1.00 70.06 178 SER A C 1
ATOM 1412 O O . SER A 1 178 ? 18.524 8.173 -1.061 1.00 70.06 178 SER A O 1
ATOM 1414 N N . ASP A 1 179 ? 19.618 6.972 0.516 1.00 58.88 179 ASP A N 1
ATOM 1415 C CA . ASP A 1 179 ? 20.957 7.449 0.240 1.00 58.88 179 ASP A CA 1
ATOM 1416 C C . ASP A 1 179 ? 21.706 6.364 -0.508 1.0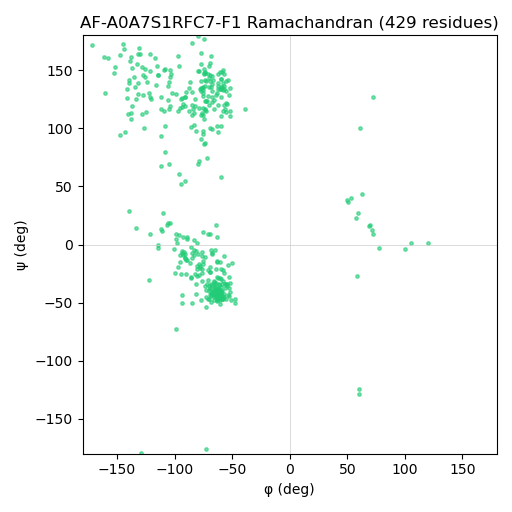0 58.88 179 ASP A C 1
ATOM 1418 O O . ASP A 1 179 ? 22.521 5.646 0.057 1.00 58.88 179 ASP A O 1
ATOM 1422 N N . ASP A 1 180 ? 21.433 6.277 -1.800 1.00 53.28 180 ASP A N 1
ATOM 1423 C CA . ASP A 1 180 ? 22.455 5.838 -2.724 1.00 53.28 180 ASP A CA 1
ATOM 1424 C C . ASP A 1 180 ? 22.458 6.791 -3.910 1.00 53.28 180 ASP A C 1
ATOM 1426 O O . ASP A 1 180 ? 21.454 7.012 -4.585 1.00 53.28 180 ASP A O 1
ATOM 1430 N N . LYS A 1 181 ? 23.638 7.351 -4.188 1.00 56.09 181 LYS A N 1
ATOM 1431 C CA . LYS A 1 181 ? 23.959 8.104 -5.412 1.00 56.09 181 LYS A CA 1
ATOM 1432 C C . LYS A 1 181 ? 23.884 7.223 -6.677 1.00 56.09 181 LYS A C 1
ATOM 1434 O O . LYS A 1 181 ? 24.402 7.606 -7.718 1.00 56.09 181 LYS A O 1
ATOM 1439 N N . LEU A 1 182 ? 23.236 6.065 -6.575 1.00 51.50 182 LEU A N 1
ATOM 1440 C CA . LEU A 1 182 ? 22.919 5.107 -7.619 1.00 51.50 182 LEU A CA 1
ATOM 1441 C C . LEU A 1 182 ? 21.544 5.446 -8.205 1.00 51.50 182 LEU A C 1
ATOM 1443 O O . LEU A 1 182 ? 20.641 4.618 -8.267 1.00 51.50 182 LEU A O 1
ATOM 1447 N N . SER A 1 183 ? 21.359 6.683 -8.662 1.00 54.84 183 SER A N 1
ATOM 1448 C CA . SER A 1 183 ? 20.523 6.835 -9.848 1.00 54.84 183 SER A CA 1
ATOM 1449 C C . SER A 1 183 ? 21.276 6.087 -10.939 1.00 54.84 183 SER A C 1
ATOM 1451 O O . SER A 1 183 ? 22.302 6.600 -11.388 1.00 54.84 183 SER A O 1
ATOM 1453 N N . LEU A 1 184 ? 20.831 4.862 -11.260 1.00 55.38 184 LEU A N 1
ATOM 1454 C CA . LEU A 1 184 ? 21.290 4.111 -12.430 1.00 55.38 184 LEU A CA 1
ATOM 1455 C C . LEU A 1 184 ? 21.447 5.124 -13.559 1.00 55.38 184 LEU A C 1
ATOM 1457 O O . LEU A 1 184 ? 20.480 5.814 -13.906 1.00 55.38 184 LEU A O 1
ATOM 1461 N N . ALA A 1 185 ? 22.677 5.307 -14.038 1.00 57.97 185 ALA A N 1
ATOM 1462 C CA . ALA A 1 185 ? 22.881 6.178 -15.176 1.00 57.97 185 ALA A CA 1
ATOM 1463 C C . ALA A 1 185 ? 22.016 5.618 -16.312 1.00 57.97 185 ALA A C 1
ATOM 1465 O O . ALA A 1 185 ? 21.973 4.404 -16.517 1.00 57.97 185 ALA A O 1
ATOM 1466 N N . GLU A 1 186 ? 21.268 6.485 -16.994 1.00 55.62 186 GLU A N 1
ATOM 1467 C CA . GLU A 1 186 ? 20.425 6.083 -18.120 1.00 55.62 186 GLU A CA 1
ATOM 1468 C C . GLU A 1 186 ? 21.298 5.289 -19.115 1.00 55.62 186 GLU A C 1
ATOM 1470 O O . GLU A 1 186 ? 22.226 5.847 -19.698 1.00 55.62 186 GLU A O 1
ATOM 1475 N N . GLY A 1 187 ? 21.061 3.976 -19.235 1.00 53.38 187 GLY A N 1
ATOM 1476 C CA . GLY A 1 187 ? 21.835 3.074 -20.100 1.00 53.38 187 GLY A CA 1
ATOM 1477 C C . GLY A 1 187 ? 22.832 2.122 -19.420 1.00 53.38 187 GLY A C 1
ATOM 1478 O O . GLY A 1 187 ? 23.487 1.365 -20.133 1.00 53.38 187 GLY A O 1
ATOM 1479 N N . GLU A 1 188 ? 22.961 2.099 -18.090 1.00 58.75 188 GLU A N 1
ATOM 1480 C CA . GLU A 1 188 ? 23.815 1.109 -17.414 1.00 58.75 188 GLU A CA 1
ATOM 1481 C C . GLU A 1 188 ? 23.129 -0.273 -17.397 1.00 58.75 188 GLU A C 1
ATOM 1483 O O . GLU A 1 188 ? 22.084 -0.471 -16.772 1.00 58.75 188 GLU A O 1
ATOM 1488 N N . GLU A 1 189 ? 23.678 -1.235 -18.147 1.00 56.62 189 GLU A N 1
ATOM 1489 C CA . GLU A 1 189 ? 23.126 -2.588 -18.260 1.00 56.62 189 GLU A CA 1
ATOM 1490 C C . GLU A 1 189 ? 23.409 -3.403 -16.993 1.00 56.62 189 GLU A C 1
ATOM 1492 O O . GLU A 1 189 ? 24.382 -4.149 -16.905 1.00 56.62 189 GLU A O 1
ATOM 1497 N N . ALA A 1 190 ? 22.533 -3.296 -15.995 1.00 54.72 190 ALA A N 1
ATOM 1498 C CA . ALA A 1 190 ? 22.463 -4.290 -14.931 1.00 54.72 190 ALA A CA 1
ATOM 1499 C C . ALA A 1 190 ? 21.959 -5.603 -15.557 1.00 54.72 190 ALA A C 1
ATOM 1501 O O . ALA A 1 190 ? 20.771 -5.727 -15.840 1.00 54.72 190 ALA A O 1
ATOM 1502 N N . GLY A 1 191 ? 22.880 -6.524 -15.863 1.00 51.56 191 GLY A N 1
ATOM 1503 C CA . GLY A 1 191 ? 22.703 -7.740 -16.674 1.00 51.56 191 GLY A CA 1
ATOM 1504 C C . GLY A 1 191 ? 21.667 -8.774 -16.201 1.00 51.56 191 GLY A C 1
ATOM 1505 O O . GLY A 1 191 ? 22.001 -9.937 -16.009 1.00 51.56 191 GLY A O 1
ATOM 1506 N N . GLY A 1 192 ? 20.401 -8.384 -16.062 1.00 54.69 192 GLY A N 1
ATOM 1507 C CA . GLY A 1 192 ? 19.262 -9.251 -15.772 1.00 54.69 192 GLY A CA 1
ATOM 1508 C C . GLY A 1 192 ? 18.131 -9.051 -16.782 1.00 54.69 192 GLY A C 1
ATOM 1509 O O . GLY A 1 192 ? 17.892 -7.949 -17.269 1.00 54.69 192 GLY A O 1
ATOM 1510 N N . PHE A 1 193 ? 17.423 -10.136 -17.089 1.00 49.25 193 PHE A N 1
ATOM 1511 C CA . PHE A 1 193 ? 16.470 -10.293 -18.198 1.00 49.25 193 PHE A CA 1
ATOM 1512 C C . PHE A 1 193 ? 15.210 -9.399 -18.189 1.00 49.25 193 PHE A C 1
ATOM 1514 O O . PHE A 1 193 ? 14.378 -9.542 -19.081 1.00 49.25 193 PHE A O 1
ATOM 1521 N N . TYR A 1 194 ? 15.068 -8.438 -17.273 1.00 63.47 194 TYR A N 1
ATOM 1522 C CA . TYR A 1 194 ? 13.967 -7.469 -17.295 1.00 63.47 194 TYR A CA 1
ATOM 1523 C C . TYR A 1 194 ? 14.457 -6.098 -16.833 1.00 63.47 194 TYR A C 1
ATOM 1525 O O . TYR A 1 194 ? 14.546 -5.813 -15.640 1.00 63.47 194 TYR A O 1
ATOM 1533 N N . LYS A 1 195 ? 14.786 -5.230 -17.792 1.00 84.88 195 LYS A N 1
ATOM 1534 C CA . LYS A 1 195 ? 15.164 -3.849 -17.497 1.00 84.88 195 LYS A CA 1
ATOM 1535 C C . LYS A 1 195 ? 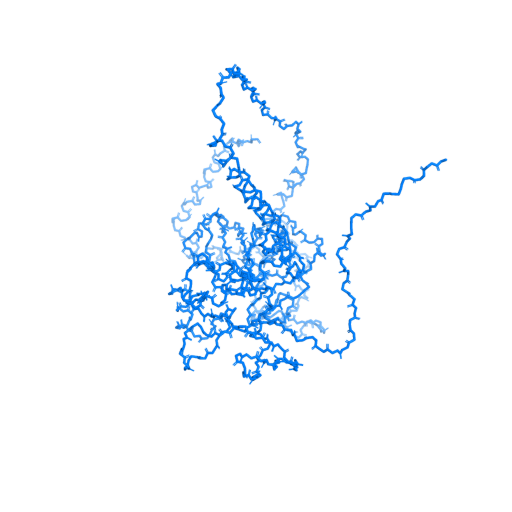13.909 -3.067 -17.101 1.00 84.88 195 LYS A C 1
ATOM 1537 O O . LYS A 1 195 ? 12.968 -2.928 -17.885 1.00 84.88 195 LYS A O 1
ATOM 1542 N N . ILE A 1 196 ? 13.879 -2.584 -15.863 1.00 90.75 196 ILE A N 1
ATOM 1543 C CA . ILE A 1 196 ? 12.880 -1.624 -15.391 1.00 90.75 196 ILE A CA 1
ATOM 1544 C C . ILE A 1 196 ? 13.382 -0.235 -15.767 1.00 90.75 196 ILE A C 1
ATOM 1546 O O . ILE A 1 196 ? 14.455 0.174 -15.332 1.00 90.75 196 ILE A O 1
ATOM 1550 N N . ARG A 1 197 ? 12.606 0.492 -16.573 1.00 91.00 197 ARG A N 1
ATOM 1551 C CA . ARG A 1 197 ? 12.966 1.843 -17.009 1.00 91.00 197 ARG A CA 1
ATOM 1552 C C . ARG A 1 197 ? 12.717 2.874 -15.915 1.00 91.00 197 ARG A C 1
ATOM 1554 O O . ARG A 1 197 ? 13.554 3.741 -15.697 1.00 91.00 197 ARG A O 1
ATOM 1561 N N . ASP A 1 198 ? 11.541 2.832 -15.291 1.00 93.50 198 ASP A N 1
ATOM 1562 C CA . ASP A 1 198 ? 11.156 3.788 -14.246 1.00 93.50 198 ASP A CA 1
ATOM 1563 C C . ASP A 1 198 ? 9.995 3.258 -13.387 1.00 93.50 198 ASP A C 1
ATOM 1565 O O . ASP A 1 198 ? 9.239 2.380 -13.812 1.00 93.50 198 ASP A O 1
ATOM 1569 N N . ILE A 1 199 ? 9.811 3.842 -12.201 1.00 96.00 199 ILE A N 1
ATOM 1570 C CA . ILE A 1 199 ? 8.640 3.645 -11.343 1.00 96.00 199 ILE A CA 1
ATOM 1571 C C . ILE A 1 199 ? 7.797 4.921 -11.373 1.00 96.00 199 ILE A C 1
ATOM 1573 O O . ILE A 1 199 ? 8.085 5.914 -10.706 1.00 96.00 199 ILE A O 1
ATOM 1577 N N . VAL A 1 200 ? 6.712 4.889 -12.144 1.00 96.88 200 VAL A N 1
ATOM 1578 C CA . VAL A 1 200 ? 5.912 6.082 -12.471 1.00 96.88 200 VAL A CA 1
ATOM 1579 C C . VAL A 1 200 ? 4.730 6.313 -11.525 1.00 96.88 200 VAL A C 1
ATOM 1581 O O . VAL A 1 200 ? 4.055 7.342 -11.606 1.00 96.88 200 VAL A O 1
ATOM 1584 N N . GLY A 1 201 ? 4.463 5.369 -10.625 1.00 97.62 201 GLY A N 1
ATOM 1585 C CA . GLY A 1 201 ? 3.306 5.400 -9.740 1.00 97.62 201 GLY A CA 1
ATOM 1586 C C . GLY A 1 201 ? 3.491 4.542 -8.497 1.00 97.62 201 GLY A C 1
ATOM 1587 O O . GLY A 1 201 ? 4.339 3.656 -8.447 1.00 97.62 201 GLY A O 1
ATOM 1588 N N . TYR A 1 202 ? 2.678 4.832 -7.489 1.00 98.44 202 TYR A N 1
ATOM 1589 C CA . TYR A 1 202 ? 2.647 4.139 -6.208 1.00 98.44 202 TYR A CA 1
ATOM 1590 C C . TYR A 1 202 ? 1.190 3.980 -5.775 1.00 98.44 202 TYR A C 1
ATOM 1592 O O . TYR A 1 202 ? 0.398 4.911 -5.951 1.00 98.44 202 TYR A O 1
ATOM 1600 N N . LEU A 1 203 ? 0.866 2.814 -5.225 1.00 98.12 203 LEU A N 1
ATOM 1601 C CA . LEU A 1 203 ? -0.410 2.484 -4.612 1.00 98.12 203 LEU A CA 1
ATOM 1602 C C . LEU A 1 203 ? -0.148 1.991 -3.174 1.00 98.12 203 LEU A C 1
ATOM 1604 O O . LEU A 1 203 ? 0.482 0.943 -3.009 1.00 98.12 203 LEU A O 1
ATOM 1608 N N . PRO A 1 204 ? -0.598 2.722 -2.134 1.00 98.31 204 PRO A N 1
ATOM 1609 C CA . PRO A 1 204 ? -0.492 2.263 -0.750 1.00 98.31 204 PRO A CA 1
ATOM 1610 C C . PRO A 1 204 ? -1.403 1.052 -0.495 1.00 98.31 204 PRO A C 1
ATOM 1612 O O . PRO A 1 204 ? -2.362 0.845 -1.243 1.00 98.31 204 PRO A O 1
ATOM 1615 N N . PRO A 1 205 ? -1.186 0.281 0.584 1.00 98.25 205 PRO A N 1
ATOM 1616 C CA . PRO A 1 205 ? -1.803 -1.035 0.746 1.00 98.25 205 PRO A CA 1
ATOM 1617 C C . PRO A 1 205 ? -3.329 -0.995 0.850 1.00 98.25 205 PRO A C 1
ATOM 1619 O O . PRO A 1 205 ? -3.996 -1.891 0.343 1.00 98.25 205 PRO A O 1
ATOM 1622 N N . TRP A 1 206 ? -3.906 0.056 1.440 1.00 98.44 206 TRP A N 1
ATOM 1623 C CA . TRP A 1 206 ? -5.362 0.224 1.503 1.00 98.44 206 TRP A CA 1
ATOM 1624 C C . TRP A 1 206 ? -5.988 0.549 0.137 1.00 98.44 206 TRP A C 1
ATOM 1626 O O . TRP A 1 206 ? -7.072 0.051 -0.154 1.00 98.44 206 TRP A O 1
ATOM 1636 N N . GLU A 1 207 ? -5.306 1.320 -0.723 1.00 98.25 207 GLU A N 1
ATOM 1637 C CA . GLU A 1 207 ? -5.750 1.558 -2.108 1.00 98.25 207 GLU A CA 1
ATOM 1638 C C . GLU A 1 207 ? -5.525 0.295 -2.963 1.00 98.25 207 GLU A C 1
ATOM 1640 O O . GLU A 1 207 ? -6.383 -0.073 -3.761 1.00 98.25 207 GLU A O 1
ATOM 1645 N N . ALA A 1 208 ? -4.408 -0.415 -2.766 1.00 97.75 208 ALA A N 1
ATOM 1646 C CA . ALA A 1 208 ? -4.085 -1.662 -3.464 1.00 97.75 208 ALA A CA 1
ATOM 1647 C C . ALA A 1 208 ? -5.071 -2.788 -3.160 1.00 97.75 208 ALA A C 1
ATOM 1649 O O . ALA A 1 208 ? -5.469 -3.519 -4.068 1.00 97.75 208 ALA A O 1
ATOM 1650 N N . PHE A 1 209 ? -5.520 -2.879 -1.911 1.00 97.81 209 PHE A N 1
ATOM 1651 C CA . PHE A 1 209 ? -6.488 -3.873 -1.475 1.00 97.81 209 PHE A CA 1
ATOM 1652 C C . PHE A 1 209 ? -7.835 -3.744 -2.192 1.00 97.81 209 PHE A C 1
ATOM 1654 O O . PHE A 1 209 ? -8.462 -4.756 -2.487 1.00 97.81 209 PHE A O 1
ATOM 1661 N N . VAL A 1 210 ? -8.271 -2.525 -2.516 1.00 97.50 210 VAL A N 1
ATOM 1662 C CA . VAL A 1 210 ? -9.519 -2.288 -3.260 1.00 97.50 210 VAL A CA 1
ATOM 1663 C C . VAL A 1 210 ? -9.320 -2.164 -4.775 1.00 97.50 210 VAL A C 1
ATOM 1665 O O . VAL A 1 210 ? -10.291 -2.061 -5.524 1.00 97.50 210 VAL A O 1
ATOM 1668 N N . HIS A 1 211 ? -8.074 -2.167 -5.248 1.00 96.50 211 HIS A N 1
ATOM 1669 C CA . HIS A 1 211 ? -7.755 -2.008 -6.661 1.00 96.50 211 HIS A CA 1
ATOM 1670 C C . HIS A 1 211 ? -8.062 -3.287 -7.450 1.00 96.50 211 HIS A C 1
ATOM 1672 O O . HIS A 1 211 ? -7.575 -4.362 -7.106 1.00 96.50 211 HIS A O 1
ATOM 1678 N N . GLU A 1 212 ? -8.791 -3.162 -8.566 1.00 93.94 212 GLU A N 1
ATOM 1679 C CA . GLU A 1 212 ? -9.267 -4.297 -9.380 1.00 93.94 212 GLU A CA 1
ATOM 1680 C C . GLU A 1 212 ? -8.140 -5.242 -9.833 1.00 93.94 212 GLU A C 1
ATOM 1682 O O . GLU A 1 212 ? -8.335 -6.452 -9.919 1.00 93.94 212 GLU A O 1
ATOM 1687 N N . LYS A 1 213 ? -6.958 -4.688 -10.125 1.00 93.00 213 LYS A N 1
ATOM 1688 C CA . LYS A 1 213 ? -5.813 -5.431 -10.677 1.00 93.00 213 LYS A CA 1
ATOM 1689 C C . LYS A 1 213 ? -4.791 -5.870 -9.626 1.00 93.00 213 LYS A C 1
ATOM 1691 O O . LYS A 1 213 ? -4.000 -6.762 -9.900 1.00 93.00 213 LYS A O 1
ATOM 1696 N N . CYS A 1 214 ? -4.792 -5.247 -8.445 1.00 94.81 214 CYS A N 1
ATOM 1697 C CA . CYS A 1 214 ? -3.839 -5.581 -7.382 1.00 94.81 214 CYS A CA 1
ATOM 1698 C C . CYS A 1 214 ? -4.535 -6.518 -6.396 1.00 94.81 214 CYS A C 1
ATOM 1700 O O . CYS A 1 214 ? -4.317 -7.725 -6.439 1.00 94.81 214 CYS A O 1
ATOM 1702 N N . GLY A 1 215 ? -5.458 -5.988 -5.591 1.00 94.62 215 GLY A N 1
ATOM 1703 C CA . GLY A 1 215 ? -6.363 -6.775 -4.756 1.00 94.62 215 GLY A CA 1
ATOM 1704 C C . GLY A 1 215 ? -5.701 -7.457 -3.553 1.00 94.62 215 GLY A C 1
ATOM 1705 O O . GLY A 1 215 ? -6.321 -8.308 -2.918 1.00 94.62 215 GLY A O 1
ATOM 1706 N N . PHE A 1 216 ? -4.466 -7.085 -3.219 1.00 96.44 216 PHE A N 1
ATOM 1707 C CA . PHE A 1 216 ? -3.739 -7.569 -2.046 1.00 96.44 216 PHE A CA 1
ATOM 1708 C C . PHE A 1 216 ? -3.347 -6.391 -1.158 1.00 96.44 216 PHE A C 1
ATOM 1710 O O . PHE A 1 216 ? -3.108 -5.286 -1.648 1.00 96.44 216 PHE A O 1
ATOM 1717 N N . TYR A 1 217 ? -3.269 -6.626 0.152 1.00 97.62 217 TYR A N 1
ATOM 1718 C CA . TYR A 1 217 ? -2.862 -5.604 1.119 1.00 97.62 217 TYR A CA 1
ATOM 1719 C C . TYR A 1 217 ? -1.328 -5.463 1.134 1.00 97.62 217 TYR A C 1
ATOM 1721 O O . TYR A 1 217 ? -0.657 -5.880 2.074 1.00 97.62 217 TYR A O 1
ATOM 1729 N N . GLN A 1 218 ? -0.755 -4.934 0.054 1.00 97.56 218 GLN A N 1
ATOM 1730 C CA . GLN A 1 218 ? 0.683 -4.690 -0.107 1.00 97.56 218 GLN A CA 1
ATOM 1731 C C . GLN A 1 218 ? 0.925 -3.328 -0.768 1.00 97.56 218 GLN A C 1
ATOM 1733 O O . GLN A 1 218 ? 0.032 -2.780 -1.413 1.00 97.56 218 GLN A O 1
ATOM 1738 N N . ASP A 1 219 ? 2.134 -2.786 -0.641 1.00 98.19 219 ASP A N 1
ATOM 1739 C CA . ASP A 1 219 ? 2.572 -1.674 -1.481 1.00 98.19 219 ASP A CA 1
ATOM 1740 C C . ASP A 1 219 ? 2.724 -2.159 -2.928 1.00 98.19 219 ASP A C 1
ATOM 1742 O O . ASP A 1 219 ? 3.455 -3.115 -3.196 1.00 98.19 219 ASP A O 1
ATOM 1746 N N . PHE A 1 220 ? 2.073 -1.465 -3.862 1.00 98.19 220 PHE A N 1
ATOM 1747 C CA . PHE A 1 220 ? 2.241 -1.690 -5.296 1.00 98.19 220 PHE A CA 1
ATOM 1748 C C . PHE A 1 220 ? 2.880 -0.478 -5.962 1.00 98.19 220 PHE A C 1
ATOM 1750 O O . PHE A 1 220 ? 2.619 0.677 -5.616 1.00 98.19 220 PHE A O 1
ATOM 1757 N N . TYR A 1 221 ? 3.686 -0.741 -6.979 1.00 98.19 221 TYR A N 1
ATOM 1758 C CA . TYR A 1 221 ? 4.358 0.272 -7.771 1.00 98.19 221 TYR A CA 1
ATOM 1759 C C . TYR A 1 221 ? 4.009 0.096 -9.237 1.00 98.19 221 TYR A C 1
ATOM 1761 O O . TYR A 1 221 ? 3.925 -1.016 -9.750 1.00 98.19 221 TYR A O 1
ATOM 1769 N N . GLN A 1 222 ? 3.796 1.215 -9.917 1.00 98.06 222 GLN A N 1
ATOM 1770 C CA . GLN A 1 222 ? 3.554 1.209 -11.348 1.00 98.06 222 GLN A CA 1
ATOM 1771 C C . GLN A 1 222 ? 4.902 1.220 -12.060 1.00 98.06 222 GLN A C 1
ATOM 1773 O O . GLN A 1 222 ? 5.552 2.264 -12.159 1.00 98.06 222 GLN A O 1
ATOM 1778 N N . VAL A 1 223 ? 5.318 0.057 -12.535 1.00 97.06 223 VAL A N 1
ATOM 1779 C CA . VAL A 1 223 ? 6.609 -0.165 -13.178 1.00 97.06 223 VAL A CA 1
ATOM 1780 C C . VAL A 1 223 ? 6.453 0.039 -14.670 1.00 97.06 223 VAL A C 1
ATOM 1782 O O . VAL A 1 223 ? 5.589 -0.576 -15.286 1.00 97.06 223 VAL A O 1
ATOM 1785 N N . ARG A 1 224 ? 7.285 0.896 -15.263 1.00 96.12 224 ARG A N 1
ATOM 1786 C CA . ARG A 1 224 ? 7.434 0.975 -16.715 1.00 96.12 224 ARG A CA 1
ATOM 1787 C C . ARG A 1 224 ? 8.624 0.119 -17.124 1.00 96.12 224 ARG A C 1
ATOM 1789 O O . ARG A 1 224 ? 9.756 0.411 -16.741 1.00 96.12 224 ARG A O 1
ATOM 1796 N N . TRP A 1 225 ? 8.361 -0.905 -17.921 1.00 94.69 225 TRP A N 1
ATOM 1797 C CA . TRP A 1 225 ? 9.389 -1.770 -18.482 1.00 94.69 225 TRP A CA 1
ATOM 1798 C C . TRP A 1 225 ? 10.205 -1.028 -19.542 1.00 94.69 225 TRP A C 1
ATOM 1800 O O . TRP A 1 225 ? 9.723 -0.070 -20.152 1.00 94.69 225 TRP A O 1
ATOM 1810 N N . ASP A 1 226 ? 11.449 -1.446 -19.739 1.00 92.88 226 ASP A N 1
ATOM 1811 C CA . ASP A 1 226 ? 12.332 -0.931 -20.783 1.00 92.88 226 ASP A CA 1
ATOM 1812 C C . ASP A 1 226 ? 12.108 -1.653 -22.124 1.00 92.88 226 ASP A C 1
ATOM 1814 O O . ASP A 1 226 ? 11.314 -2.591 -22.227 1.00 92.88 226 ASP A O 1
ATOM 1818 N N . PHE A 1 227 ? 12.754 -1.189 -23.191 1.00 90.31 227 PHE A N 1
ATOM 1819 C CA . PHE A 1 227 ? 12.685 -1.821 -24.508 1.00 90.31 227 PHE A CA 1
ATOM 1820 C C . PHE A 1 227 ? 13.152 -3.295 -24.461 1.00 90.31 227 PHE A C 1
ATOM 1822 O O . PHE A 1 227 ? 14.146 -3.594 -23.797 1.00 90.31 227 PHE A O 1
ATOM 1829 N N . PRO A 1 228 ? 12.471 -4.227 -25.165 1.00 91.25 228 PRO A N 1
ATOM 1830 C CA . PRO A 1 228 ? 11.329 -4.026 -26.076 1.00 91.25 228 PRO A CA 1
ATOM 1831 C C . PRO A 1 228 ? 9.953 -3.985 -25.391 1.00 91.25 228 PRO A C 1
ATOM 1833 O O . PRO A 1 228 ? 8.949 -3.661 -26.020 1.00 91.25 228 PRO A O 1
ATOM 1836 N N . PHE A 1 229 ? 9.885 -4.277 -24.095 1.00 92.56 229 PHE A N 1
ATOM 1837 C CA . PHE A 1 229 ? 8.637 -4.384 -23.335 1.00 92.56 229 PHE A CA 1
ATOM 1838 C C . PHE A 1 229 ? 7.928 -3.037 -23.131 1.00 92.56 229 PHE A C 1
ATOM 1840 O O . PHE A 1 229 ? 6.708 -2.991 -22.983 1.00 92.56 229 PHE A O 1
ATOM 1847 N N . SER A 1 230 ? 8.668 -1.926 -23.196 1.00 94.00 230 SER A N 1
ATOM 1848 C CA . SER A 1 230 ? 8.122 -0.566 -23.074 1.00 94.00 230 SER A CA 1
ATOM 1849 C C . SER A 1 230 ? 7.046 -0.210 -24.116 1.00 94.00 230 SER A C 1
ATOM 1851 O O . SER A 1 230 ? 6.238 0.689 -23.878 1.00 94.00 230 SER A O 1
ATOM 1853 N N . GLU A 1 231 ? 7.009 -0.912 -25.253 1.00 94.81 231 GLU A N 1
ATOM 1854 C CA . GLU A 1 231 ? 6.050 -0.675 -26.342 1.00 94.81 231 GLU A CA 1
ATOM 1855 C C . GLU A 1 231 ? 4.818 -1.589 -26.265 1.00 94.81 231 GLU A C 1
ATOM 1857 O O . GLU A 1 231 ? 3.835 -1.388 -26.982 1.00 94.81 231 GLU A O 1
ATOM 1862 N N . ILE A 1 232 ? 4.834 -2.585 -25.375 1.00 95.69 232 ILE A N 1
ATOM 1863 C CA . ILE A 1 232 ? 3.755 -3.561 -25.256 1.00 95.69 232 ILE A CA 1
ATOM 1864 C C . ILE A 1 232 ? 2.574 -2.945 -24.501 1.00 95.69 232 ILE A C 1
ATOM 1866 O O . ILE A 1 232 ? 2.703 -2.322 -23.443 1.00 95.69 232 ILE A O 1
ATOM 1870 N N . ASN A 1 233 ? 1.371 -3.139 -25.042 1.00 96.19 233 ASN A N 1
ATOM 1871 C CA . ASN A 1 233 ? 0.145 -2.753 -24.360 1.00 96.19 233 ASN A CA 1
ATOM 1872 C C . ASN A 1 233 ? -0.257 -3.821 -23.334 1.00 96.19 233 ASN A C 1
ATOM 1874 O O . ASN A 1 233 ? -0.926 -4.800 -23.660 1.00 96.19 233 ASN A O 1
ATOM 1878 N N . TYR A 1 234 ? 0.095 -3.574 -22.076 1.00 95.81 234 TYR A N 1
ATOM 1879 C CA . TYR A 1 234 ? -0.250 -4.444 -20.958 1.00 95.81 234 TYR A CA 1
ATOM 1880 C C . TYR A 1 234 ? -1.675 -4.254 -20.423 1.00 95.81 234 TYR A C 1
ATOM 1882 O O . TYR A 1 234 ? -2.055 -4.956 -19.504 1.00 95.81 234 TYR A O 1
ATOM 1890 N N . SER A 1 235 ? -2.520 -3.371 -20.968 1.00 94.88 235 SER A N 1
ATOM 1891 C CA . SER A 1 235 ? -3.858 -3.091 -20.396 1.00 94.88 235 SER A CA 1
ATOM 1892 C C . SER A 1 235 ? -4.746 -4.327 -20.160 1.00 94.88 235 SER A C 1
ATOM 1894 O O . SER A 1 235 ? -5.583 -4.317 -19.256 1.00 94.88 235 SER A O 1
ATOM 1896 N N . GLN A 1 236 ? -4.558 -5.388 -20.952 1.00 94.06 236 GLN A N 1
ATOM 1897 C CA . GLN A 1 236 ? -5.326 -6.632 -20.860 1.00 94.06 236 GLN A CA 1
ATOM 1898 C C . GLN A 1 236 ? -4.705 -7.681 -19.933 1.00 94.06 236 GLN A C 1
ATOM 1900 O O . GLN A 1 236 ? -5.381 -8.653 -19.603 1.00 94.06 236 GLN A O 1
ATOM 1905 N N . VAL A 1 237 ? -3.454 -7.505 -19.493 1.00 92.06 237 VAL A N 1
ATOM 1906 C CA . VAL A 1 237 ? -2.837 -8.464 -18.572 1.00 92.06 237 VAL A CA 1
ATOM 1907 C C . VAL A 1 237 ? -3.362 -8.273 -17.151 1.00 92.06 237 VAL A C 1
ATOM 1909 O O . VAL A 1 237 ? -4.011 -7.273 -16.808 1.00 92.06 237 VAL A O 1
ATOM 1912 N N . GLU A 1 238 ? -3.113 -9.282 -16.328 1.00 89.25 238 GLU A N 1
ATOM 1913 C CA . GLU A 1 238 ? -3.667 -9.403 -14.987 1.00 89.25 238 GLU A CA 1
ATOM 1914 C C . GLU A 1 238 ? -3.316 -8.212 -14.087 1.00 89.25 238 GLU A C 1
ATOM 1916 O O . GLU A 1 238 ? -4.204 -7.631 -13.472 1.00 89.25 238 GLU A O 1
ATOM 1921 N N . ASN A 1 239 ? -2.054 -7.788 -14.099 1.00 92.50 239 ASN A N 1
ATOM 1922 C CA . ASN A 1 239 ? -1.538 -6.633 -13.369 1.00 92.50 239 ASN A CA 1
ATOM 1923 C C . ASN A 1 239 ? -1.305 -5.409 -14.280 1.00 92.50 239 ASN A C 1
ATOM 1925 O O . ASN A 1 239 ? -0.584 -4.475 -13.937 1.00 92.50 239 ASN A O 1
ATOM 1929 N N . GLY A 1 240 ? -1.917 -5.401 -15.463 1.00 93.75 240 GLY A N 1
ATOM 1930 C CA . GLY A 1 240 ? -1.749 -4.362 -16.470 1.00 93.75 240 GLY A CA 1
ATOM 1931 C C . GLY A 1 240 ? -2.201 -2.974 -16.030 1.00 93.75 240 GLY A C 1
ATOM 1932 O O . GLY A 1 240 ? -3.200 -2.833 -15.319 1.00 93.75 240 GLY A O 1
ATOM 1933 N N . CYS A 1 241 ? -1.526 -1.926 -16.516 1.00 93.94 241 CYS A N 1
ATOM 1934 C CA . CYS A 1 241 ? -2.013 -0.559 -16.366 1.00 93.94 241 CYS A CA 1
ATOM 1935 C C . CYS A 1 241 ? -2.617 -0.022 -17.677 1.00 93.94 241 CYS A C 1
ATOM 1937 O O . CYS A 1 241 ? -1.897 0.132 -18.662 1.00 93.94 241 CYS A O 1
ATOM 1939 N N . PRO A 1 242 ? -3.910 0.356 -17.712 1.00 92.50 242 PRO A N 1
ATOM 1940 C CA . PRO A 1 242 ? -4.527 0.894 -18.927 1.00 92.50 242 PRO A CA 1
ATOM 1941 C C . PRO A 1 242 ? -4.041 2.306 -19.283 1.00 92.50 242 PRO A C 1
ATOM 1943 O O . PRO A 1 242 ? -4.140 2.724 -20.432 1.00 92.50 242 PRO A O 1
ATOM 1946 N N . ASN A 1 243 ? -3.518 3.051 -18.307 1.00 95.00 243 ASN A N 1
ATOM 1947 C CA . ASN A 1 243 ? -3.198 4.469 -18.472 1.00 95.00 243 ASN A CA 1
ATOM 1948 C C . ASN A 1 243 ? -1.774 4.721 -18.982 1.00 95.00 243 ASN A C 1
ATOM 1950 O O . ASN A 1 243 ? -1.449 5.851 -19.346 1.00 95.00 243 ASN A O 1
ATOM 1954 N N . VAL A 1 244 ? -0.903 3.709 -18.958 1.00 95.94 244 VAL A N 1
ATOM 1955 C CA . VAL A 1 244 ? 0.513 3.850 -19.309 1.00 95.94 244 VAL A CA 1
ATOM 1956 C C . VAL A 1 244 ? 0.958 2.624 -20.101 1.00 95.94 244 VAL A C 1
ATOM 1958 O O . VAL A 1 244 ? 1.035 1.527 -19.558 1.00 95.94 244 VAL A O 1
ATOM 1961 N N . VAL A 1 245 ? 1.267 2.827 -21.385 1.00 96.25 245 VAL A N 1
ATOM 1962 C CA . VAL A 1 245 ? 1.837 1.789 -22.262 1.00 96.25 245 VAL A CA 1
ATOM 1963 C C . VAL A 1 245 ? 3.168 1.299 -21.689 1.00 96.25 245 VAL A C 1
ATOM 1965 O O . VAL A 1 245 ? 3.920 2.090 -21.110 1.00 96.25 245 VAL A O 1
ATOM 1968 N N . GLY A 1 246 ? 3.429 -0.003 -21.814 1.00 96.12 246 GLY A N 1
ATOM 1969 C CA . GLY A 1 246 ? 4.640 -0.622 -21.289 1.00 96.12 246 GLY A CA 1
ATOM 1970 C C . GLY A 1 246 ? 4.701 -0.684 -19.765 1.00 96.12 246 GLY A C 1
ATOM 1971 O O . GLY A 1 246 ? 5.795 -0.833 -19.231 1.00 96.12 246 GLY A O 1
ATOM 1972 N N . ALA A 1 247 ? 3.577 -0.516 -19.052 1.00 97.19 247 ALA A N 1
ATOM 1973 C CA . ALA A 1 247 ? 3.566 -0.527 -17.594 1.00 97.19 247 ALA A CA 1
ATOM 1974 C C . ALA A 1 247 ? 2.588 -1.526 -16.965 1.00 97.19 247 ALA A C 1
ATOM 1976 O O . ALA A 1 247 ? 1.457 -1.713 -17.427 1.00 97.19 247 ALA A O 1
ATOM 1977 N N . THR A 1 248 ? 3.021 -2.094 -15.845 1.00 97.31 248 THR A N 1
ATOM 1978 C CA . THR A 1 248 ? 2.267 -3.013 -14.982 1.00 97.31 248 THR A CA 1
ATOM 1979 C C . THR A 1 248 ? 2.355 -2.556 -13.525 1.00 97.31 248 THR A C 1
ATOM 1981 O O . THR A 1 248 ? 3.151 -1.685 -13.167 1.00 97.31 248 THR A O 1
ATOM 1984 N N . TRP A 1 249 ? 1.474 -3.089 -12.687 1.00 97.69 249 TRP A N 1
ATOM 1985 C CA . TRP A 1 249 ? 1.513 -2.933 -11.240 1.00 97.69 249 TRP A CA 1
ATOM 1986 C C . TRP A 1 249 ? 2.267 -4.107 -10.629 1.00 97.69 249 TRP A C 1
ATOM 1988 O O . TRP A 1 249 ? 1.825 -5.246 -10.737 1.00 97.69 249 TRP A O 1
ATOM 1998 N N . GLU A 1 250 ? 3.369 -3.821 -9.951 1.00 96.38 250 GLU A N 1
ATOM 1999 C CA . GLU A 1 250 ? 4.197 -4.835 -9.302 1.00 96.38 250 GLU A CA 1
ATOM 2000 C C . GLU A 1 250 ? 4.190 -4.629 -7.784 1.00 96.38 250 GLU A C 1
ATOM 2002 O O . GLU A 1 250 ? 4.269 -3.478 -7.330 1.00 96.38 250 GLU A O 1
ATOM 2007 N N . PRO A 1 251 ? 4.082 -5.699 -6.981 1.00 96.44 251 PRO A N 1
ATOM 2008 C CA . PRO A 1 251 ? 4.221 -5.595 -5.534 1.00 96.44 251 PRO A CA 1
ATOM 2009 C C . PRO A 1 251 ? 5.675 -5.262 -5.157 1.00 96.44 251 PRO A C 1
ATOM 2011 O O . PRO A 1 251 ? 6.607 -5.558 -5.906 1.00 96.44 251 PRO A O 1
ATOM 2014 N N . ASP A 1 252 ? 5.891 -4.657 -3.982 1.00 96.06 252 ASP A N 1
ATOM 2015 C CA . ASP A 1 252 ? 7.235 -4.268 -3.506 1.00 96.06 252 ASP A CA 1
ATOM 2016 C C . ASP A 1 252 ? 8.249 -5.425 -3.532 1.00 96.06 252 ASP A C 1
ATOM 2018 O O . ASP A 1 252 ? 9.417 -5.216 -3.864 1.00 96.06 252 ASP A O 1
ATOM 2022 N N . GLU A 1 253 ? 7.796 -6.638 -3.214 1.00 94.38 253 GLU A N 1
ATOM 2023 C CA . GLU A 1 253 ? 8.623 -7.847 -3.142 1.00 94.38 253 GLU A CA 1
ATOM 2024 C C . GLU A 1 253 ? 9.131 -8.343 -4.503 1.00 94.38 253 GLU A C 1
ATOM 2026 O O . GLU A 1 253 ? 10.132 -9.052 -4.555 1.00 94.38 253 GLU A O 1
ATOM 2031 N N . CYS A 1 254 ? 8.505 -7.929 -5.610 1.00 93.69 254 CYS A N 1
ATOM 2032 C CA . CYS A 1 254 ? 8.961 -8.253 -6.966 1.00 93.69 254 CYS A CA 1
ATOM 2033 C C . CYS A 1 254 ? 10.014 -7.272 -7.500 1.00 93.69 254 CYS A C 1
ATOM 2035 O O . CYS A 1 254 ? 10.505 -7.439 -8.616 1.00 93.69 254 CYS A O 1
ATOM 2037 N N . LEU A 1 255 ? 10.359 -6.234 -6.733 1.00 92.19 255 LEU A N 1
ATOM 2038 C CA . LEU A 1 255 ? 11.310 -5.214 -7.152 1.00 92.19 255 LEU A CA 1
ATOM 2039 C C . LEU A 1 255 ? 12.651 -5.391 -6.424 1.00 92.19 255 LEU A C 1
ATOM 2041 O O . LEU A 1 255 ? 12.667 -5.549 -5.199 1.00 92.19 255 LEU A O 1
ATOM 2045 N N . PRO A 1 256 ? 13.792 -5.271 -7.122 1.00 90.25 256 PRO A N 1
ATOM 2046 C CA . PRO A 1 256 ? 15.115 -5.390 -6.508 1.00 90.25 256 PRO A CA 1
ATOM 2047 C C . PRO A 1 256 ? 15.487 -4.158 -5.664 1.00 90.25 256 PRO A C 1
ATOM 2049 O O . PRO A 1 256 ? 15.082 -3.030 -5.973 1.00 90.25 256 PRO A O 1
ATOM 2052 N N . SER A 1 257 ? 16.269 -4.356 -4.595 1.00 90.06 257 SER A N 1
ATOM 2053 C CA . SER A 1 257 ? 16.574 -3.329 -3.577 1.00 90.06 257 SER A CA 1
ATOM 2054 C C . SER A 1 257 ? 17.260 -2.086 -4.155 1.00 90.06 257 SER A C 1
ATOM 2056 O O . SER A 1 257 ? 17.005 -0.974 -3.699 1.00 90.06 257 SER A O 1
ATOM 2058 N N . HIS A 1 258 ? 18.028 -2.225 -5.239 1.00 86.62 258 HIS A N 1
ATOM 2059 C CA . HIS A 1 258 ? 18.662 -1.089 -5.920 1.00 86.62 258 HIS A CA 1
ATOM 2060 C C . HIS A 1 258 ? 17.665 -0.077 -6.530 1.00 86.62 258 HIS A C 1
ATOM 2062 O O . HIS A 1 258 ? 18.054 1.045 -6.842 1.00 86.62 258 HIS A O 1
ATOM 2068 N N . LEU A 1 259 ? 16.377 -0.426 -6.677 1.00 90.88 259 LEU A N 1
ATOM 2069 C CA . LEU A 1 259 ? 15.319 0.499 -7.121 1.00 90.88 259 LEU A CA 1
ATOM 2070 C C . LEU A 1 259 ? 14.639 1.256 -5.968 1.00 90.88 259 LEU A C 1
ATOM 2072 O O . LEU A 1 259 ? 13.679 1.998 -6.192 1.00 90.88 259 LEU A O 1
ATOM 2076 N N . ASP A 1 260 ? 15.104 1.094 -4.731 1.00 92.50 260 ASP A N 1
ATOM 2077 C CA . ASP A 1 260 ? 14.595 1.808 -3.557 1.00 92.50 260 ASP A CA 1
ATOM 2078 C C . ASP A 1 260 ? 14.530 3.341 -3.726 1.00 92.50 260 ASP A C 1
ATOM 2080 O O . ASP A 1 260 ? 13.497 3.926 -3.370 1.00 92.50 260 ASP A O 1
ATOM 2084 N N . PRO A 1 261 ? 15.521 4.018 -4.347 1.00 91.62 261 PRO A N 1
ATOM 2085 C CA . PRO A 1 261 ? 15.419 5.449 -4.630 1.00 91.62 261 PRO A CA 1
ATOM 2086 C C . PRO A 1 261 ? 14.209 5.808 -5.508 1.00 91.62 261 PRO A C 1
ATOM 2088 O O . PRO A 1 261 ? 13.522 6.799 -5.236 1.00 91.62 261 PRO A O 1
ATOM 2091 N N . LEU A 1 262 ? 13.898 4.986 -6.521 1.00 92.69 262 LEU A N 1
ATOM 2092 C CA . LEU A 1 262 ? 12.733 5.184 -7.392 1.00 92.69 262 LEU A CA 1
ATOM 2093 C C . LEU A 1 262 ? 11.420 4.936 -6.636 1.00 92.69 262 LEU A C 1
ATOM 2095 O O . LEU A 1 262 ? 10.469 5.702 -6.792 1.00 92.69 262 LEU A O 1
ATOM 2099 N N . ARG A 1 263 ? 11.374 3.939 -5.743 1.00 94.75 263 ARG A N 1
ATOM 2100 C CA . ARG A 1 263 ? 10.209 3.686 -4.874 1.00 94.75 263 ARG A CA 1
ATOM 2101 C C . ARG A 1 263 ? 9.923 4.864 -3.948 1.00 94.75 263 ARG A C 1
ATOM 2103 O O . ARG A 1 263 ? 8.780 5.313 -3.845 1.00 94.75 263 ARG A O 1
ATOM 2110 N N . ILE A 1 264 ? 10.959 5.419 -3.316 1.00 95.56 264 ILE A N 1
ATOM 2111 C CA . ILE A 1 264 ? 10.836 6.614 -2.468 1.00 95.56 264 ILE A CA 1
ATOM 2112 C C . ILE A 1 264 ? 10.366 7.813 -3.300 1.00 95.56 264 ILE A C 1
ATOM 2114 O O . ILE A 1 264 ? 9.498 8.570 -2.852 1.00 95.56 264 ILE A O 1
ATOM 2118 N N . ALA A 1 265 ? 10.902 7.996 -4.509 1.00 94.88 265 ALA A N 1
ATOM 2119 C CA . ALA A 1 265 ? 10.471 9.059 -5.411 1.00 94.88 265 ALA A CA 1
ATOM 2120 C C . ALA A 1 265 ? 8.985 8.921 -5.789 1.00 94.88 265 ALA A C 1
ATOM 2122 O O . ALA A 1 265 ? 8.239 9.900 -5.684 1.00 94.88 265 ALA A O 1
ATOM 2123 N N . ALA A 1 266 ? 8.530 7.711 -6.124 1.00 96.94 266 ALA A N 1
ATOM 2124 C CA . ALA A 1 266 ? 7.131 7.414 -6.423 1.00 96.94 266 ALA A CA 1
ATOM 2125 C C . ALA A 1 266 ? 6.212 7.672 -5.216 1.00 96.94 266 ALA A C 1
ATOM 2127 O O . ALA A 1 266 ? 5.185 8.344 -5.357 1.00 96.94 266 ALA A O 1
ATOM 2128 N N . LYS A 1 267 ? 6.614 7.253 -4.006 1.00 97.94 267 LYS A N 1
ATOM 2129 C CA . LYS A 1 267 ? 5.906 7.567 -2.750 1.00 97.94 267 LYS A CA 1
ATOM 2130 C C . LYS A 1 267 ? 5.790 9.075 -2.528 1.00 97.94 267 LYS A C 1
ATOM 2132 O O . LYS A 1 267 ? 4.701 9.576 -2.253 1.00 97.94 267 LYS A O 1
ATOM 2137 N N . ARG A 1 268 ? 6.876 9.836 -2.708 1.00 97.56 268 ARG A N 1
ATOM 2138 C CA . ARG A 1 268 ? 6.867 11.311 -2.594 1.00 97.56 268 ARG A CA 1
ATOM 2139 C C . ARG A 1 268 ? 5.951 11.964 -3.627 1.00 97.56 268 ARG A C 1
ATOM 2141 O O . ARG A 1 268 ? 5.206 12.886 -3.285 1.00 97.56 268 ARG A O 1
ATOM 2148 N N . ALA A 1 269 ? 5.979 11.489 -4.871 1.00 97.88 269 ALA A N 1
ATOM 2149 C CA . ALA A 1 269 ? 5.105 11.976 -5.932 1.00 97.88 269 ALA A CA 1
ATOM 2150 C C . ALA A 1 269 ? 3.625 11.711 -5.609 1.00 97.88 269 ALA A C 1
ATOM 2152 O O . ALA A 1 269 ? 2.794 12.616 -5.739 1.00 97.88 269 ALA A O 1
ATOM 2153 N N . TRP A 1 270 ? 3.303 10.514 -5.109 1.00 98.38 270 TRP A N 1
ATOM 2154 C CA . TRP A 1 270 ? 1.959 10.168 -4.649 1.00 98.38 270 TRP A CA 1
ATOM 2155 C C . TRP A 1 270 ? 1.523 11.033 -3.457 1.00 98.38 270 TRP A C 1
ATOM 2157 O O . TRP A 1 270 ? 0.444 11.620 -3.516 1.00 98.38 270 TRP A O 1
ATOM 2167 N N . ILE A 1 271 ? 2.375 11.224 -2.438 1.00 98.50 271 ILE A N 1
ATOM 2168 C CA . ILE A 1 271 ? 2.091 12.087 -1.271 1.00 98.50 271 ILE A CA 1
ATOM 2169 C C . ILE A 1 271 ? 1.737 13.502 -1.734 1.00 98.50 271 ILE A C 1
ATOM 2171 O O . ILE A 1 271 ? 0.742 14.076 -1.286 1.00 98.50 271 ILE A O 1
ATOM 2175 N N . LYS A 1 272 ? 2.524 14.069 -2.656 1.00 98.44 272 LYS A N 1
ATOM 2176 C CA . LYS A 1 272 ? 2.263 15.399 -3.220 1.00 98.44 272 LYS A CA 1
ATOM 2177 C C . LYS A 1 272 ? 0.904 15.447 -3.927 1.00 98.44 272 LYS A C 1
ATOM 2179 O O . LYS A 1 272 ? 0.089 16.314 -3.618 1.00 98.44 272 LYS A O 1
ATOM 2184 N N . LYS A 1 273 ? 0.633 14.495 -4.825 1.00 98.19 273 LYS A N 1
ATOM 2185 C CA . LYS A 1 273 ? -0.634 14.415 -5.571 1.00 98.19 273 LYS A CA 1
ATOM 2186 C C . LYS A 1 273 ? -1.840 14.235 -4.643 1.00 98.19 273 LYS A C 1
ATOM 2188 O O . LYS A 1 273 ? -2.886 14.847 -4.863 1.00 98.19 273 LYS A O 1
ATOM 2193 N N . ARG A 1 274 ? -1.708 13.416 -3.597 1.00 97.88 274 ARG A N 1
ATOM 2194 C CA . ARG A 1 274 ? -2.772 13.163 -2.620 1.00 97.88 274 ARG A CA 1
ATOM 2195 C C . ARG A 1 274 ? -3.028 14.391 -1.743 1.00 97.88 274 ARG A C 1
ATOM 2197 O O . ARG A 1 274 ? -4.187 14.745 -1.577 1.00 97.88 274 ARG A O 1
ATOM 2204 N N . ARG A 1 275 ? -1.993 15.125 -1.309 1.00 97.94 275 ARG A N 1
ATOM 2205 C CA . ARG A 1 275 ? -2.149 16.430 -0.626 1.00 97.94 275 ARG A CA 1
ATOM 2206 C C . ARG A 1 275 ? -2.923 17.438 -1.464 1.00 97.94 275 ARG A C 1
ATOM 2208 O O . ARG A 1 275 ? -3.819 18.099 -0.953 1.00 97.94 275 ARG A O 1
ATOM 2215 N N . GLU A 1 276 ? -2.593 17.549 -2.749 1.00 98.00 276 GLU A N 1
ATOM 2216 C CA . GLU A 1 276 ? -3.309 18.440 -3.668 1.00 98.00 276 GLU A CA 1
ATOM 2217 C C . GLU A 1 276 ? -4.786 18.037 -3.817 1.00 98.00 276 GLU A C 1
ATOM 2219 O O . GLU A 1 276 ? -5.656 18.904 -3.894 1.00 98.00 276 GLU A O 1
ATOM 2224 N N . ARG A 1 277 ? -5.091 16.731 -3.825 1.00 97.06 277 ARG A N 1
ATOM 2225 C CA . ARG A 1 277 ? -6.468 16.213 -3.847 1.00 97.06 277 ARG A CA 1
ATOM 2226 C C . ARG A 1 277 ? -7.212 16.506 -2.540 1.00 97.06 277 ARG A C 1
ATOM 2228 O O . ARG A 1 277 ? -8.315 17.040 -2.598 1.00 97.06 277 ARG A O 1
ATOM 2235 N N . GLU A 1 278 ? -6.610 16.194 -1.393 1.00 95.44 278 GLU A N 1
ATOM 2236 C CA . GLU A 1 278 ? -7.173 16.449 -0.058 1.00 95.44 278 GLU A CA 1
ATOM 2237 C C . GLU A 1 278 ? -7.451 17.956 0.129 1.00 95.44 278 GLU A C 1
ATOM 2239 O O . GLU A 1 278 ? -8.539 18.337 0.558 1.00 95.44 278 GLU A O 1
ATOM 2244 N N . ALA A 1 279 ? -6.528 18.832 -0.288 1.00 96.31 279 ALA A N 1
ATOM 2245 C CA . ALA A 1 279 ? -6.719 20.284 -0.251 1.00 96.31 279 ALA A CA 1
ATOM 2246 C C . ALA A 1 279 ? -7.893 20.746 -1.131 1.00 96.31 279 ALA A C 1
ATOM 2248 O O . ALA A 1 279 ? -8.752 21.491 -0.663 1.00 96.31 279 ALA A O 1
ATOM 2249 N N . LYS A 1 280 ? -7.989 20.250 -2.374 1.00 97.00 280 LYS A N 1
ATOM 2250 C CA . LYS A 1 280 ? -9.113 20.568 -3.274 1.00 97.00 280 LYS A CA 1
ATOM 2251 C C . LYS A 1 280 ? -10.463 20.144 -2.695 1.00 97.00 280 LYS A C 1
ATOM 2253 O O . LYS A 1 280 ? -11.424 20.897 -2.807 1.00 97.00 280 LYS A O 1
ATOM 2258 N N . GLN A 1 281 ? -10.538 18.976 -2.055 1.00 95.00 281 GLN A N 1
ATOM 2259 C CA . GLN A 1 281 ? -11.765 18.502 -1.404 1.00 95.00 281 GLN A CA 1
ATOM 2260 C C . GLN A 1 281 ? -12.173 19.394 -0.223 1.00 95.00 281 GLN A C 1
ATOM 2262 O O . GLN A 1 281 ? -13.359 19.653 -0.021 1.00 95.00 281 GLN A O 1
ATOM 2267 N N . VAL A 1 282 ? -11.205 19.884 0.557 1.00 94.62 282 VAL A N 1
ATOM 2268 C CA . VAL A 1 282 ? -11.467 20.839 1.644 1.00 94.62 282 VAL A CA 1
ATOM 2269 C C . VAL A 1 282 ? -11.977 22.167 1.080 1.00 94.62 282 VAL A C 1
ATOM 2271 O O . VAL A 1 282 ? -13.009 22.661 1.540 1.00 94.62 282 VAL A O 1
ATOM 2274 N N . ASP A 1 283 ? -11.320 22.708 0.054 1.00 95.88 283 ASP A N 1
ATOM 2275 C CA . ASP A 1 283 ? -11.726 23.959 -0.596 1.00 95.88 283 ASP A CA 1
ATOM 2276 C C . ASP A 1 283 ? -13.134 23.857 -1.203 1.00 95.88 283 ASP A C 1
ATOM 2278 O O . ASP A 1 283 ? -13.949 24.772 -1.062 1.00 95.88 283 ASP A O 1
ATOM 2282 N N . GLU A 1 284 ? -13.462 22.723 -1.827 1.00 95.94 284 GLU A N 1
ATOM 2283 C CA . GLU A 1 284 ? -14.790 22.448 -2.375 1.00 95.94 284 GLU A CA 1
ATOM 2284 C C . GLU A 1 284 ? -15.863 22.377 -1.279 1.00 95.94 284 GLU A C 1
ATOM 2286 O O . GLU A 1 284 ? -16.915 23.011 -1.403 1.00 95.94 284 GLU A O 1
ATOM 2291 N N . LYS A 1 285 ? -15.588 21.703 -0.153 1.00 94.12 285 LYS A N 1
ATOM 2292 C CA . LYS A 1 285 ? -16.497 21.677 1.008 1.00 94.12 285 LYS A CA 1
ATOM 2293 C C . LYS A 1 285 ? -16.745 23.086 1.557 1.00 94.12 285 LYS A C 1
ATOM 2295 O O . LYS A 1 285 ? -17.892 23.454 1.817 1.00 94.12 285 LYS A O 1
ATOM 2300 N N . VAL A 1 286 ? -15.701 23.908 1.684 1.00 94.25 286 VAL A N 1
ATOM 2301 C CA . VAL A 1 286 ? -15.820 25.307 2.137 1.00 94.25 286 VAL A CA 1
ATOM 2302 C C . VAL A 1 286 ? -16.624 26.149 1.138 1.00 94.25 286 VAL A C 1
ATOM 2304 O O . VAL A 1 286 ? -17.490 26.938 1.537 1.00 94.25 286 VAL A O 1
ATOM 2307 N N . ARG A 1 287 ? -16.405 25.958 -0.168 1.00 95.50 287 ARG A N 1
ATOM 2308 C CA . ARG A 1 287 ? -17.168 26.635 -1.228 1.00 95.50 287 ARG A CA 1
ATOM 2309 C C . ARG A 1 287 ? -18.652 26.251 -1.210 1.00 95.50 287 ARG A C 1
ATOM 2311 O O . ARG A 1 287 ? -19.515 27.117 -1.367 1.00 95.50 287 ARG A O 1
ATOM 2318 N N . ASN A 1 288 ? -18.967 24.985 -0.955 1.00 93.88 288 ASN A N 1
ATOM 2319 C CA . ASN A 1 288 ? -20.348 24.508 -0.877 1.00 93.88 288 ASN A CA 1
ATOM 2320 C C . ASN A 1 288 ? -21.069 25.072 0.362 1.00 93.88 288 ASN A C 1
ATOM 2322 O O . ASN A 1 288 ? -22.192 25.567 0.257 1.00 93.88 288 ASN A O 1
ATOM 2326 N N . LEU A 1 289 ? -20.394 25.118 1.518 1.00 92.69 289 LEU A N 1
ATOM 2327 C CA . LEU A 1 289 ? -20.939 25.701 2.754 1.00 92.69 289 LEU A CA 1
ATOM 2328 C C . LEU A 1 289 ? -21.193 27.213 2.648 1.00 92.69 289 LEU A C 1
ATOM 2330 O O . LEU A 1 289 ? -22.173 27.724 3.193 1.00 92.69 289 LEU A O 1
ATOM 2334 N N . THR A 1 290 ? -20.326 27.945 1.946 1.00 92.62 290 THR A N 1
ATOM 2335 C CA . THR A 1 290 ? -20.493 29.394 1.734 1.00 92.62 290 THR A CA 1
ATOM 2336 C C . THR A 1 290 ? -21.608 29.712 0.735 1.00 92.62 290 THR A C 1
ATOM 2338 O O . THR A 1 290 ? -22.352 30.673 0.943 1.00 92.62 290 THR A O 1
ATOM 2341 N N . THR A 1 291 ? -21.787 28.881 -0.295 1.00 91.44 291 THR A N 1
ATOM 2342 C CA . THR A 1 291 ? -22.873 29.028 -1.282 1.00 91.44 291 THR A CA 1
ATOM 2343 C C . THR A 1 291 ? -24.245 28.788 -0.641 1.00 91.44 291 THR A C 1
ATOM 2345 O O . THR A 1 291 ? -25.160 29.592 -0.824 1.00 91.44 291 THR A O 1
ATOM 2348 N N . LEU A 1 292 ? -24.369 27.760 0.207 1.00 8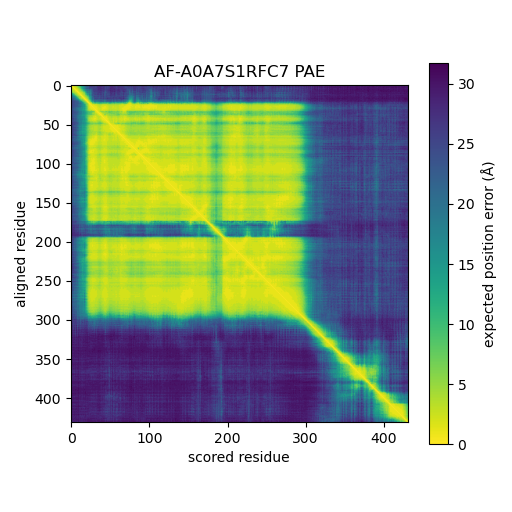7.44 292 LEU A N 1
ATOM 2349 C CA . LEU A 1 292 ? -25.604 27.479 0.951 1.00 87.44 292 LEU A CA 1
ATOM 2350 C C . LEU A 1 292 ? -25.994 28.621 1.903 1.00 87.44 292 LEU A C 1
ATOM 2352 O O . LEU A 1 292 ? -27.172 28.967 1.991 1.00 87.44 292 LEU A O 1
ATOM 2356 N N . LYS A 1 293 ? -25.022 29.262 2.569 1.00 85.50 293 LYS A N 1
ATOM 2357 C CA . LYS A 1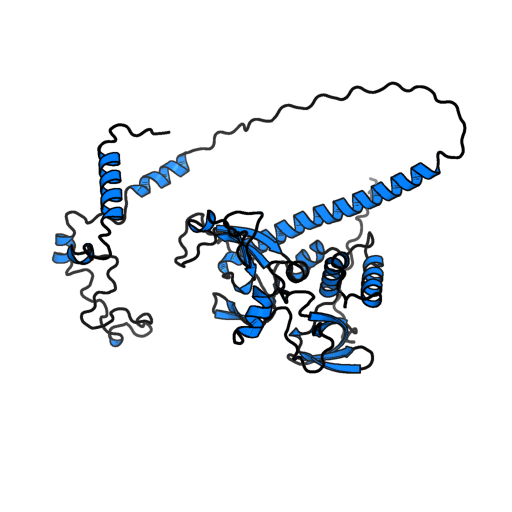 293 ? -25.293 30.414 3.448 1.00 85.50 293 LYS A CA 1
ATOM 2358 C C . LYS A 1 293 ? -25.811 31.642 2.692 1.00 85.50 293 LYS A C 1
ATOM 2360 O O . LYS A 1 293 ? -26.689 32.317 3.216 1.00 85.50 293 LYS A O 1
ATOM 2365 N N . ARG A 1 294 ? -25.323 31.912 1.474 1.00 79.75 294 ARG A N 1
ATOM 2366 C CA . ARG A 1 294 ? -25.807 33.039 0.648 1.00 79.75 294 ARG A CA 1
ATOM 2367 C C . ARG A 1 294 ? -27.234 32.832 0.139 1.00 79.75 294 ARG A C 1
ATOM 2369 O O . ARG A 1 294 ? -28.014 33.771 0.150 1.00 79.75 294 ARG A O 1
ATOM 2376 N N . SER A 1 295 ? -27.607 31.602 -0.219 1.00 76.19 295 SER A N 1
ATOM 2377 C CA . SER A 1 295 ? -28.963 31.315 -0.721 1.00 76.19 295 SER A CA 1
ATOM 2378 C C . SER A 1 295 ? -30.086 31.557 0.300 1.00 76.19 295 SER A C 1
ATOM 2380 O O . SER A 1 295 ? -31.230 31.751 -0.090 1.00 76.19 295 SER A O 1
ATOM 2382 N N . ARG A 1 296 ? -29.774 31.581 1.605 1.00 69.88 296 ARG A N 1
ATOM 2383 C CA . ARG A 1 296 ? -30.758 31.833 2.671 1.00 69.88 296 ARG A CA 1
ATOM 2384 C C . ARG A 1 296 ? -30.926 33.307 3.045 1.00 69.88 296 ARG A C 1
ATOM 2386 O O . ARG A 1 296 ? -31.884 33.616 3.744 1.00 69.88 296 ARG A O 1
ATOM 2393 N N . SER A 1 297 ? -30.032 34.206 2.621 1.00 65.56 297 SER A N 1
ATOM 2394 C CA . SER A 1 297 ? -30.126 35.631 2.981 1.00 65.56 297 SER A CA 1
ATOM 2395 C C . SER A 1 297 ? -30.915 36.487 1.986 1.00 65.56 297 SER A C 1
ATOM 2397 O O . SER A 1 297 ? -31.191 37.636 2.302 1.00 65.56 297 SER A O 1
ATOM 2399 N N . ASP A 1 298 ? -31.295 35.948 0.822 1.00 58.47 298 ASP A N 1
ATOM 2400 C CA . ASP A 1 298 ? -31.977 36.708 -0.244 1.00 58.47 298 ASP A CA 1
ATOM 2401 C C . ASP A 1 298 ? -33.509 36.533 -0.271 1.00 58.47 298 ASP A C 1
ATOM 2403 O O . ASP A 1 298 ? -34.177 37.080 -1.145 1.00 58.47 298 ASP A O 1
ATOM 2407 N N . THR A 1 299 ? -34.102 35.817 0.691 1.00 60.38 299 THR A N 1
ATOM 2408 C CA . THR A 1 299 ? -35.566 35.630 0.768 1.00 60.38 299 THR A CA 1
ATOM 2409 C C . THR A 1 299 ? -36.320 36.646 1.633 1.00 60.38 299 THR A C 1
ATOM 2411 O O . THR A 1 299 ? -37.524 36.475 1.785 1.00 60.38 299 THR A O 1
ATOM 2414 N N . ASP A 1 300 ? -35.687 37.701 2.170 1.00 55.72 300 ASP A N 1
ATOM 2415 C CA . ASP A 1 300 ? -36.389 38.620 3.097 1.00 55.72 300 ASP A CA 1
ATOM 2416 C C . ASP A 1 300 ? -36.107 40.128 2.933 1.00 55.72 300 ASP A C 1
ATOM 2418 O O . ASP A 1 300 ? -36.215 40.904 3.878 1.00 55.72 300 ASP A O 1
ATOM 2422 N N . ALA A 1 301 ? -35.772 40.598 1.728 1.00 54.22 301 ALA A N 1
ATOM 2423 C CA . ALA A 1 301 ? -35.754 42.041 1.470 1.00 54.22 301 ALA A CA 1
ATOM 2424 C C . ALA A 1 301 ? -36.132 42.372 0.024 1.00 54.22 301 ALA A C 1
ATOM 2426 O O . ALA A 1 301 ? -35.294 42.430 -0.875 1.00 54.22 301 ALA A O 1
ATOM 2427 N N . GLY A 1 302 ? -37.420 42.649 -0.187 1.00 52.41 302 GLY A N 1
ATOM 2428 C CA . GLY A 1 302 ? -37.887 43.374 -1.361 1.00 52.41 302 GLY A CA 1
ATOM 2429 C C . GLY A 1 302 ? -37.301 44.787 -1.375 1.00 52.41 302 GLY A C 1
ATOM 2430 O O . GLY A 1 302 ? -37.838 45.689 -0.740 1.00 52.41 302 GLY A O 1
ATOM 2431 N N . ALA A 1 303 ? -36.207 44.986 -2.107 1.00 57.50 303 ALA A N 1
ATOM 2432 C CA . ALA A 1 303 ? -35.687 46.306 -2.450 1.00 57.50 303 ALA A CA 1
ATOM 2433 C C . ALA A 1 303 ? -35.315 46.350 -3.947 1.00 57.50 303 ALA A C 1
ATOM 2435 O O . ALA A 1 303 ? -34.734 45.394 -4.466 1.00 57.50 303 ALA A O 1
ATOM 2436 N N . PRO A 1 304 ? -35.675 47.424 -4.675 1.00 55.16 304 PRO A N 1
ATOM 2437 C CA . PRO A 1 304 ? -35.611 47.462 -6.132 1.00 55.16 304 PRO A CA 1
ATOM 2438 C C . PRO A 1 304 ? -34.175 47.568 -6.668 1.00 55.16 304 PRO A C 1
ATOM 2440 O O . PRO A 1 304 ? -33.349 48.346 -6.193 1.00 55.16 304 PRO A O 1
ATOM 2443 N N . ALA A 1 305 ? -33.917 46.774 -7.707 1.00 50.00 305 ALA A N 1
ATOM 2444 C CA . ALA A 1 305 ? -32.630 46.559 -8.352 1.00 50.00 305 ALA A CA 1
ATOM 2445 C C . ALA A 1 305 ? -32.092 47.795 -9.099 1.00 50.00 305 ALA A C 1
ATOM 2447 O O . ALA A 1 305 ? -32.695 48.275 -10.061 1.00 50.00 305 ALA A O 1
ATOM 2448 N N . ALA A 1 306 ? -30.892 48.248 -8.722 1.00 53.75 306 ALA A N 1
ATOM 2449 C CA . ALA A 1 306 ? -30.094 49.191 -9.501 1.00 53.75 306 ALA A CA 1
ATOM 2450 C C . ALA A 1 306 ? -29.158 48.426 -10.458 1.00 53.75 306 ALA A C 1
ATOM 2452 O O . ALA A 1 306 ? -28.304 47.647 -10.029 1.00 53.75 306 ALA A O 1
ATOM 2453 N N . LYS A 1 307 ? -29.328 48.652 -11.768 1.00 57.19 307 LYS A N 1
ATOM 2454 C CA . LYS A 1 307 ? -28.511 48.089 -12.859 1.00 57.19 307 LYS A CA 1
ATOM 2455 C C . LYS A 1 307 ? -27.033 48.461 -12.686 1.00 57.19 307 LYS A C 1
ATOM 2457 O O . LYS A 1 307 ? -26.676 49.630 -12.813 1.00 57.19 307 LYS A O 1
ATOM 2462 N N . ARG A 1 308 ? -26.169 47.466 -12.456 1.00 54.81 308 ARG A N 1
ATOM 2463 C CA . ARG A 1 308 ? -24.707 47.627 -12.448 1.00 54.81 308 ARG A CA 1
ATOM 2464 C C . ARG A 1 308 ? -24.113 47.105 -13.770 1.00 54.81 308 ARG A C 1
ATOM 2466 O O . ARG A 1 308 ? -24.471 45.999 -14.165 1.00 54.81 308 ARG A O 1
ATOM 2473 N N . PRO A 1 309 ? -23.246 47.878 -14.451 1.00 51.88 309 PRO A N 1
ATOM 2474 C CA . PRO A 1 309 ? -22.714 47.527 -15.766 1.00 51.88 309 PRO A CA 1
ATOM 2475 C C . PRO A 1 309 ? -21.656 46.414 -15.712 1.00 51.88 309 PRO A C 1
ATOM 2477 O O . PRO A 1 309 ? -20.882 46.297 -14.760 1.00 51.88 309 PRO A O 1
ATOM 2480 N N . GLU A 1 310 ? -21.669 45.614 -16.773 1.00 50.38 310 GLU A N 1
ATOM 2481 C CA . GLU A 1 310 ? -20.892 44.403 -17.040 1.00 50.38 310 GLU A CA 1
ATOM 2482 C C . GLU A 1 310 ? -19.406 44.721 -17.335 1.00 50.38 310 GLU A C 1
ATOM 2484 O O . GLU A 1 310 ? -19.127 45.512 -18.240 1.00 50.38 310 GLU A O 1
ATOM 2489 N N . PRO A 1 311 ? -18.425 44.154 -16.599 1.00 54.06 311 PRO A N 1
ATOM 2490 C CA . PRO A 1 311 ? -17.008 44.352 -16.898 1.00 54.06 311 PRO A CA 1
ATOM 2491 C C . PRO A 1 311 ? -16.534 43.405 -18.010 1.00 54.06 311 PRO A C 1
ATOM 2493 O O . PRO A 1 311 ? -16.645 42.186 -17.890 1.00 54.06 311 PRO A O 1
ATOM 2496 N N . GLN A 1 312 ? -15.952 43.980 -19.066 1.00 51.09 312 GLN A N 1
ATOM 2497 C CA . GLN A 1 312 ? -15.295 43.268 -20.166 1.00 51.09 312 GLN A CA 1
ATOM 2498 C C . GLN A 1 312 ? -14.168 42.344 -19.675 1.00 51.09 312 GLN A C 1
ATOM 2500 O O . GLN A 1 312 ? -13.306 42.743 -18.890 1.00 51.09 312 GLN A O 1
ATOM 2505 N N . ALA A 1 313 ? -14.162 41.112 -20.188 1.00 50.16 313 ALA A N 1
ATOM 2506 C CA . ALA A 1 313 ? -13.161 40.095 -19.892 1.00 50.16 313 ALA A CA 1
ATOM 2507 C C . ALA A 1 313 ? -11.776 40.452 -20.485 1.00 50.16 313 ALA A C 1
ATOM 2509 O O . ALA A 1 313 ? -11.698 40.840 -21.654 1.00 50.16 313 ALA A O 1
ATOM 2510 N N . PRO A 1 314 ? -10.670 40.298 -19.729 1.00 55.81 314 PRO A N 1
ATOM 2511 C CA . PRO A 1 314 ? -9.324 40.556 -20.232 1.00 55.81 314 PRO A CA 1
ATOM 2512 C C . PRO A 1 314 ? -8.809 39.412 -21.124 1.00 55.81 314 PRO A C 1
ATOM 2514 O O . PRO A 1 314 ? -9.015 38.231 -20.842 1.00 55.81 314 PRO A O 1
ATOM 2517 N N . ALA A 1 315 ? -8.113 39.783 -22.201 1.00 54.31 315 ALA A N 1
ATOM 2518 C CA . ALA A 1 315 ? -7.551 38.878 -23.203 1.00 54.31 315 ALA A CA 1
ATOM 2519 C C . ALA A 1 315 ? -6.407 37.995 -22.658 1.00 54.31 315 ALA A C 1
ATOM 2521 O O . ALA A 1 315 ? -5.599 38.426 -21.833 1.00 54.31 315 ALA A O 1
ATOM 2522 N N . ALA A 1 316 ? -6.327 36.758 -23.159 1.00 56.31 316 ALA A N 1
ATOM 2523 C CA . ALA A 1 316 ? -5.358 35.747 -22.736 1.00 56.31 316 ALA A CA 1
ATOM 2524 C C . ALA A 1 316 ? -3.907 36.067 -23.177 1.00 56.31 316 ALA A C 1
ATOM 2526 O O . ALA A 1 316 ? -3.698 36.553 -24.292 1.00 56.31 316 ALA A O 1
ATOM 2527 N N . PRO A 1 317 ? -2.887 35.763 -22.346 1.00 54.81 317 PRO A N 1
ATOM 2528 C CA . PRO A 1 317 ? -1.489 36.045 -22.666 1.00 54.81 317 PRO A CA 1
ATOM 2529 C C . PRO A 1 317 ? -0.865 34.999 -23.617 1.00 54.81 317 PRO A C 1
ATOM 2531 O O . PRO A 1 317 ? -1.214 33.818 -23.558 1.00 54.81 317 PRO A O 1
ATOM 2534 N N . PRO A 1 318 ? 0.101 35.399 -24.470 1.00 58.16 318 PRO A N 1
ATOM 2535 C CA . PRO A 1 318 ? 0.718 34.519 -25.461 1.00 58.16 318 PRO A CA 1
ATOM 2536 C C . PRO A 1 318 ? 1.715 33.513 -24.858 1.00 58.16 318 PRO A C 1
ATOM 2538 O O . PRO A 1 318 ? 2.428 33.794 -23.891 1.00 58.16 318 PRO A O 1
ATOM 2541 N N . ALA A 1 319 ? 1.792 32.334 -25.485 1.00 49.16 319 ALA A N 1
ATOM 2542 C CA . ALA A 1 319 ? 2.632 31.214 -25.068 1.00 49.16 319 ALA A CA 1
ATOM 2543 C C . ALA A 1 319 ? 4.138 31.543 -25.113 1.00 49.16 319 ALA A C 1
ATOM 2545 O O . ALA A 1 319 ? 4.673 32.017 -26.120 1.00 49.16 319 ALA A O 1
ATOM 2546 N N . ARG A 1 320 ? 4.846 31.243 -24.017 1.00 51.69 320 ARG A N 1
ATOM 2547 C CA . ARG A 1 320 ? 6.297 31.440 -23.890 1.00 51.69 320 ARG A CA 1
ATOM 2548 C C . ARG A 1 320 ? 7.057 30.383 -24.698 1.00 51.69 320 ARG A C 1
ATOM 2550 O O . ARG A 1 320 ? 7.013 29.203 -24.366 1.00 51.69 320 ARG A O 1
ATOM 2557 N N . LYS A 1 321 ? 7.801 30.811 -25.722 1.00 43.78 321 LYS A N 1
ATOM 2558 C CA . LYS A 1 321 ? 8.761 29.958 -26.443 1.00 43.78 321 LYS A CA 1
ATOM 2559 C C . LYS A 1 321 ? 10.039 29.782 -25.610 1.00 43.78 321 LYS A C 1
ATOM 2561 O O . LYS A 1 321 ? 10.557 30.751 -25.055 1.00 43.78 321 LYS A O 1
ATOM 2566 N N . SER A 1 322 ? 10.538 28.549 -25.516 1.00 39.12 322 SER A N 1
ATOM 2567 C CA . SER A 1 322 ? 11.754 28.190 -24.776 1.00 39.12 322 SER A CA 1
ATOM 2568 C C . SER A 1 322 ? 12.984 28.886 -25.368 1.00 39.12 322 SER A C 1
ATOM 2570 O O . SER A 1 322 ? 13.311 28.694 -26.537 1.00 39.12 322 SER A O 1
ATOM 2572 N N . ARG A 1 323 ? 13.669 29.698 -24.558 1.00 52.56 323 ARG A N 1
ATOM 2573 C CA . ARG A 1 323 ? 14.722 30.633 -24.993 1.00 52.56 323 ARG A CA 1
ATOM 2574 C C . ARG A 1 323 ? 16.142 30.038 -25.016 1.00 52.56 323 ARG A C 1
ATOM 2576 O O . ARG A 1 323 ? 17.090 30.777 -25.239 1.00 52.56 323 ARG A O 1
ATOM 2583 N N . VAL A 1 324 ? 16.330 28.737 -24.786 1.00 47.47 324 VAL A N 1
ATOM 2584 C CA . VAL A 1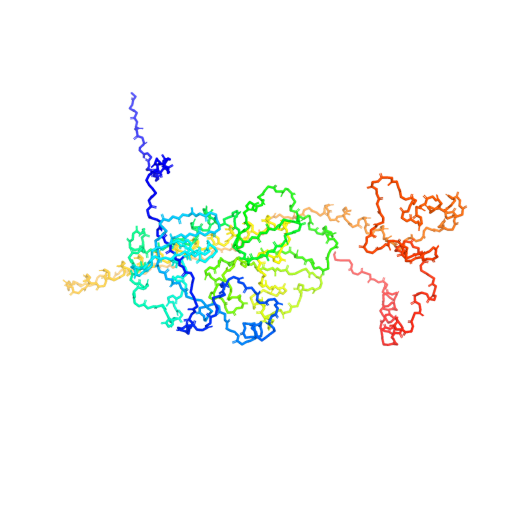 324 ? 17.681 28.168 -24.619 1.00 47.47 324 VAL A CA 1
ATOM 2585 C C . VAL A 1 324 ? 17.885 26.970 -25.543 1.00 47.47 324 VAL A C 1
ATOM 2587 O O . VAL A 1 324 ? 17.253 25.930 -25.367 1.00 47.47 324 VAL A O 1
ATOM 2590 N N . ARG A 1 325 ? 18.771 27.134 -26.537 1.00 52.41 325 ARG A N 1
ATOM 2591 C CA . ARG A 1 325 ? 19.364 26.025 -27.298 1.00 52.41 325 ARG A CA 1
ATOM 2592 C C . ARG A 1 325 ? 20.238 25.217 -26.336 1.00 52.41 325 ARG A C 1
ATOM 2594 O O . ARG A 1 325 ? 21.099 25.796 -25.681 1.00 52.41 325 ARG A O 1
ATOM 2601 N N . ARG A 1 326 ? 19.982 23.912 -26.227 1.00 57.62 326 ARG A N 1
ATOM 2602 C CA . ARG A 1 326 ? 20.816 22.987 -25.448 1.00 57.62 326 ARG A CA 1
ATOM 2603 C C . ARG A 1 326 ? 22.140 22.754 -26.184 1.00 57.62 326 ARG A C 1
ATOM 2605 O O . ARG A 1 326 ? 22.139 22.683 -27.411 1.00 57.62 326 ARG A O 1
ATOM 2612 N N . ASP A 1 327 ? 23.231 22.681 -25.429 1.00 60.69 327 ASP A N 1
ATOM 2613 C CA . ASP A 1 327 ? 24.571 22.362 -25.929 1.00 60.69 327 ASP A CA 1
ATOM 2614 C C . ASP A 1 327 ? 24.640 20.878 -26.334 1.00 60.69 327 ASP A C 1
ATOM 2616 O O . ASP A 1 327 ? 24.231 20.009 -25.564 1.00 60.69 327 ASP A O 1
ATOM 2620 N N . GLY A 1 328 ? 25.095 20.609 -27.560 1.00 59.38 328 GLY A N 1
ATOM 2621 C CA . GLY A 1 328 ? 25.175 19.274 -28.163 1.00 59.38 328 GLY A CA 1
ATOM 2622 C C . GLY A 1 328 ? 26.512 18.559 -27.944 1.00 59.38 328 GLY A C 1
ATOM 2623 O O . GLY A 1 328 ? 26.611 17.377 -28.256 1.00 59.38 328 GLY A O 1
ATOM 2624 N N . ASN A 1 329 ? 27.517 19.229 -27.368 1.00 69.44 329 ASN A N 1
ATOM 2625 C CA . ASN A 1 329 ? 28.848 18.651 -27.135 1.00 69.44 329 ASN A CA 1
ATOM 2626 C C . ASN A 1 329 ? 28.862 17.345 -26.304 1.00 69.44 329 ASN A C 1
ATOM 2628 O O . ASN A 1 329 ? 29.706 16.488 -26.574 1.00 69.44 329 ASN A O 1
ATOM 2632 N N . PRO A 1 330 ? 27.965 17.128 -25.316 1.00 62.91 330 PRO A N 1
ATOM 2633 C CA . PRO A 1 330 ? 27.909 15.849 -24.605 1.00 62.91 330 PRO A CA 1
ATOM 2634 C C . PRO A 1 330 ? 27.504 14.676 -25.512 1.00 62.91 330 PRO A C 1
ATOM 2636 O O . PRO A 1 330 ? 28.045 13.588 -25.363 1.00 62.91 330 PRO A O 1
ATOM 2639 N N . LEU A 1 331 ? 26.629 14.916 -26.498 1.00 49.84 331 LEU A N 1
ATOM 2640 C CA . LEU A 1 331 ? 26.153 13.898 -27.440 1.00 49.84 331 LEU A CA 1
ATOM 2641 C C . LEU A 1 331 ? 27.245 13.497 -28.448 1.00 49.84 331 LEU A C 1
ATOM 2643 O O . LEU A 1 331 ? 27.348 12.335 -28.828 1.00 49.84 331 LEU A O 1
ATOM 2647 N N . GLU A 1 332 ? 28.107 14.439 -28.847 1.00 54.97 332 GLU A N 1
ATOM 2648 C CA . GLU A 1 332 ? 29.237 14.148 -29.742 1.00 54.97 332 GLU A CA 1
ATOM 2649 C C . GLU A 1 332 ? 30.284 13.227 -29.098 1.00 54.97 332 GLU A C 1
ATOM 2651 O O . GLU A 1 332 ? 30.887 12.411 -29.795 1.00 54.97 332 GLU A O 1
ATOM 2656 N N . ARG A 1 333 ? 30.484 13.292 -27.773 1.00 55.59 333 ARG A N 1
ATOM 2657 C CA . ARG A 1 333 ? 31.403 12.377 -27.069 1.00 55.59 333 ARG A CA 1
ATOM 2658 C C . ARG A 1 333 ? 30.916 10.931 -27.066 1.00 55.59 333 ARG A C 1
ATOM 2660 O O . ARG A 1 333 ? 31.747 10.029 -27.181 1.00 55.59 333 ARG A O 1
ATOM 2667 N N . ASP A 1 334 ? 29.607 10.720 -26.987 1.00 50.44 334 ASP A N 1
ATOM 2668 C CA . ASP A 1 334 ? 29.022 9.377 -26.994 1.00 50.44 334 ASP A CA 1
ATOM 2669 C C . ASP A 1 334 ? 29.005 8.769 -28.403 1.00 50.44 334 ASP A C 1
ATOM 2671 O O . ASP A 1 334 ? 29.244 7.572 -28.562 1.00 50.44 334 ASP A O 1
ATOM 2675 N N . MET A 1 335 ? 28.870 9.595 -29.448 1.00 48.06 335 MET A N 1
ATOM 2676 C CA . MET A 1 335 ? 28.936 9.136 -30.843 1.00 48.06 335 MET A CA 1
ATOM 2677 C C . MET A 1 335 ? 30.333 8.668 -31.290 1.00 48.06 335 MET A C 1
ATOM 2679 O O . MET A 1 335 ? 30.440 7.868 -32.218 1.00 48.06 335 MET A O 1
ATOM 2683 N N . VAL A 1 336 ? 31.415 9.128 -30.648 1.00 46.22 336 VAL A N 1
ATOM 2684 C CA . VAL A 1 336 ? 32.790 8.696 -30.983 1.00 46.22 336 VAL A CA 1
ATOM 2685 C C . VAL A 1 336 ? 33.100 7.295 -30.434 1.00 46.22 336 VAL A C 1
ATOM 2687 O O . VAL A 1 336 ? 33.924 6.582 -31.006 1.00 46.22 336 VAL A O 1
ATOM 2690 N N . ARG A 1 337 ? 32.408 6.845 -29.377 1.00 43.94 337 ARG A N 1
ATOM 2691 C CA . ARG A 1 337 ? 32.578 5.487 -28.824 1.00 43.94 337 ARG A CA 1
ATOM 2692 C C . ARG A 1 337 ? 31.861 4.401 -29.628 1.00 43.94 337 ARG A C 1
ATOM 2694 O O . ARG A 1 337 ? 32.247 3.242 -29.538 1.00 43.94 337 ARG A O 1
ATOM 2701 N N . SER A 1 338 ? 30.911 4.764 -30.489 1.00 42.34 338 SER A N 1
ATOM 2702 C CA . SER A 1 338 ? 30.235 3.831 -31.405 1.00 42.34 338 SER A CA 1
ATOM 2703 C C . SER A 1 338 ? 31.152 3.267 -32.503 1.00 42.34 338 SER A C 1
ATOM 2705 O O . SER A 1 338 ? 30.757 2.356 -33.222 1.00 42.34 338 SER A O 1
ATOM 2707 N N . ALA A 1 339 ? 32.380 3.784 -32.639 1.00 40.66 339 ALA A N 1
ATOM 2708 C CA . ALA A 1 339 ? 33.392 3.236 -33.541 1.00 40.66 339 ALA A CA 1
ATOM 2709 C C . ALA A 1 339 ? 34.141 2.019 -32.959 1.00 40.66 339 ALA A C 1
ATOM 2711 O O . ALA A 1 339 ? 34.975 1.437 -33.650 1.00 40.66 339 ALA A O 1
ATOM 2712 N N . TRP A 1 340 ? 33.900 1.650 -31.696 1.00 42.78 340 TRP A N 1
ATOM 2713 C CA . TRP A 1 340 ? 34.546 0.522 -31.017 1.00 42.78 340 TRP A CA 1
ATOM 2714 C C . TRP A 1 340 ? 33.503 -0.574 -30.766 1.00 42.78 340 TRP A C 1
ATOM 2716 O O . TRP A 1 340 ? 33.076 -0.803 -29.640 1.00 42.78 340 TRP A O 1
ATOM 2726 N N . GLY A 1 341 ? 33.019 -1.191 -31.845 1.00 43.00 341 GLY A N 1
ATOM 2727 C CA . GLY A 1 341 ? 32.102 -2.330 -31.767 1.00 43.00 341 GLY A CA 1
ATOM 2728 C C . GLY A 1 341 ? 32.820 -3.633 -31.400 1.00 43.00 341 GLY A C 1
ATOM 2729 O O . GLY A 1 341 ? 34.005 -3.802 -31.687 1.00 43.00 341 GLY A O 1
ATOM 2730 N N . HIS A 1 342 ? 32.067 -4.569 -30.819 1.00 40.78 342 HIS A N 1
ATOM 2731 C CA . HIS A 1 342 ? 32.498 -5.914 -30.412 1.00 40.78 342 HIS A CA 1
ATOM 2732 C C . HIS A 1 342 ? 32.905 -6.836 -31.585 1.00 40.78 342 HIS A C 1
ATOM 2734 O O . HIS A 1 342 ? 33.414 -7.926 -31.351 1.00 40.78 342 HIS A O 1
ATOM 2740 N N . ASP A 1 343 ? 32.747 -6.375 -32.831 1.00 42.41 343 ASP A N 1
ATOM 2741 C CA . ASP A 1 343 ? 33.001 -7.142 -34.060 1.00 42.41 343 ASP A CA 1
ATOM 2742 C C . ASP A 1 343 ? 34.367 -6.866 -34.712 1.00 42.41 343 ASP A C 1
ATOM 2744 O O . ASP A 1 343 ? 34.643 -7.324 -35.824 1.00 42.41 343 ASP A O 1
ATOM 2748 N N . PHE A 1 344 ? 35.266 -6.133 -34.048 1.00 44.44 344 PHE A N 1
ATOM 2749 C CA . PHE A 1 344 ? 36.654 -6.090 -34.500 1.00 44.44 344 PHE A CA 1
ATOM 2750 C C . PHE A 1 344 ? 37.350 -7.402 -34.131 1.00 44.44 344 PHE A C 1
ATOM 2752 O O . PHE A 1 344 ? 37.861 -7.551 -33.027 1.00 44.44 344 PHE A O 1
ATOM 2759 N N . VAL A 1 345 ? 37.435 -8.328 -35.088 1.00 46.91 345 VAL A N 1
ATOM 2760 C CA . VAL A 1 345 ? 38.547 -9.283 -35.144 1.00 46.91 345 VAL A CA 1
ATOM 2761 C C . VAL A 1 345 ? 39.744 -8.472 -35.643 1.00 46.91 345 VAL A C 1
ATOM 2763 O O . VAL A 1 345 ? 39.741 -8.065 -36.810 1.00 46.91 345 VAL A O 1
ATOM 2766 N N . PRO A 1 346 ? 40.750 -8.146 -34.806 1.00 52.62 346 PRO A N 1
ATOM 2767 C CA . PRO A 1 346 ? 41.932 -7.455 -35.300 1.00 52.62 346 PRO A CA 1
ATOM 2768 C C . PRO A 1 346 ? 42.505 -8.260 -36.468 1.00 52.62 346 PRO A C 1
ATOM 2770 O O . PRO A 1 346 ? 42.552 -9.487 -36.395 1.00 52.62 346 PRO A O 1
ATOM 2773 N N . ALA A 1 347 ? 43.004 -7.605 -37.519 1.00 53.62 347 ALA A N 1
ATOM 2774 C CA . ALA A 1 347 ? 43.678 -8.296 -38.631 1.00 53.62 347 ALA A CA 1
ATOM 2775 C C . ALA A 1 347 ? 44.881 -9.156 -38.167 1.00 53.62 347 ALA A C 1
ATOM 2777 O O . ALA A 1 347 ? 45.437 -9.944 -38.926 1.00 53.62 347 ALA A O 1
ATOM 2778 N N . GLU A 1 348 ? 45.269 -9.007 -36.899 1.00 53.41 348 GLU A N 1
ATOM 2779 C CA . GLU A 1 348 ? 46.342 -9.705 -36.210 1.00 53.41 348 GLU A CA 1
ATOM 2780 C C . GLU A 1 348 ? 45.838 -10.668 -35.117 1.00 53.41 348 GLU A C 1
ATOM 2782 O O . GLU A 1 348 ? 46.649 -11.135 -34.321 1.00 53.41 348 GLU A O 1
ATOM 2787 N N . ALA A 1 349 ? 44.540 -10.996 -35.055 1.00 57.19 349 ALA A N 1
ATOM 2788 C CA . ALA A 1 349 ? 43.967 -11.922 -34.065 1.00 57.19 349 ALA A CA 1
ATOM 2789 C C . ALA A 1 349 ? 44.710 -13.272 -34.040 1.00 57.19 349 ALA A C 1
ATOM 2791 O O . ALA A 1 349 ? 45.138 -13.729 -32.981 1.00 57.19 349 ALA A O 1
ATOM 2792 N N . ASP A 1 350 ? 45.010 -13.819 -35.222 1.00 56.91 350 ASP A N 1
ATOM 2793 C CA . ASP A 1 350 ? 45.825 -15.030 -35.392 1.00 56.91 350 ASP A CA 1
ATOM 2794 C C . ASP A 1 350 ? 47.261 -14.870 -34.867 1.00 56.91 350 ASP A C 1
ATOM 2796 O O . ASP A 1 350 ? 47.910 -15.838 -34.466 1.00 56.91 350 ASP A O 1
ATOM 2800 N N . ARG A 1 351 ? 47.793 -13.644 -34.890 1.00 58.56 351 ARG A N 1
ATOM 2801 C CA . ARG A 1 351 ? 49.145 -13.305 -34.432 1.00 58.56 351 ARG A CA 1
ATOM 2802 C C . ARG A 1 351 ? 49.187 -13.136 -32.915 1.00 58.56 351 ARG A C 1
ATOM 2804 O O . ARG A 1 351 ? 50.186 -13.501 -32.303 1.00 58.56 351 ARG A O 1
ATOM 2811 N N . ILE A 1 352 ? 48.108 -12.634 -32.316 1.00 56.22 352 ILE A N 1
ATOM 2812 C CA . ILE A 1 352 ? 47.937 -12.525 -30.865 1.00 56.22 352 ILE A CA 1
ATOM 2813 C C . ILE A 1 352 ? 47.735 -13.919 -30.264 1.00 56.22 352 ILE A C 1
ATOM 2815 O O . ILE A 1 352 ? 48.455 -14.260 -29.328 1.00 56.22 352 ILE A O 1
ATOM 2819 N N . GLU A 1 353 ? 46.874 -14.769 -30.833 1.00 56.50 353 GLU A N 1
ATOM 2820 C CA . GLU A 1 353 ? 46.716 -16.160 -30.373 1.00 56.50 353 GLU A CA 1
ATOM 2821 C C . GLU A 1 353 ? 48.022 -16.962 -30.477 1.00 56.50 353 GLU A C 1
ATOM 2823 O O . GLU A 1 353 ? 48.404 -17.640 -29.524 1.00 56.50 353 GLU A O 1
ATOM 2828 N N . LYS A 1 354 ? 48.753 -16.848 -31.596 1.00 58.97 354 LYS A N 1
ATOM 2829 C CA . LYS A 1 354 ? 50.017 -17.584 -31.797 1.00 58.97 354 LYS A CA 1
ATOM 2830 C C . LYS A 1 354 ? 51.219 -16.972 -31.070 1.00 58.97 354 LYS A C 1
ATOM 2832 O O . LYS A 1 354 ? 52.168 -17.692 -30.778 1.00 58.97 354 LYS A O 1
ATOM 2837 N N . GLY A 1 355 ? 51.209 -15.666 -30.799 1.00 56.53 355 GLY A N 1
ATOM 2838 C CA . GLY A 1 355 ? 52.343 -14.930 -30.225 1.00 56.53 355 GLY A CA 1
ATOM 2839 C C . GLY A 1 355 ? 52.313 -14.771 -28.703 1.00 56.53 355 GLY A C 1
ATOM 2840 O O . GLY A 1 355 ? 53.370 -14.637 -28.096 1.00 56.53 355 GLY A O 1
ATOM 2841 N N . SER A 1 356 ? 51.133 -14.816 -28.076 1.00 52.38 356 SER A N 1
ATOM 2842 C CA . SER A 1 356 ? 50.970 -14.638 -26.620 1.00 52.38 356 SER A CA 1
ATOM 2843 C C . SER A 1 356 ? 50.908 -15.951 -25.825 1.00 52.38 356 SER A C 1
ATOM 2845 O O . SER A 1 356 ? 50.611 -15.932 -24.636 1.00 52.38 356 SER A O 1
ATOM 2847 N N . GLY A 1 357 ? 51.170 -17.099 -26.464 1.00 56.25 357 GLY A N 1
ATOM 2848 C CA . GLY A 1 357 ? 50.956 -18.421 -25.854 1.00 56.25 357 GLY A CA 1
ATOM 2849 C C . GLY A 1 357 ? 49.475 -18.804 -25.730 1.00 56.25 357 GLY A C 1
ATOM 2850 O O . GLY A 1 357 ? 49.153 -19.817 -25.112 1.00 56.25 357 GLY A O 1
ATOM 2851 N N . GLY A 1 358 ? 48.578 -18.017 -26.332 1.00 57.75 358 GLY A N 1
ATOM 2852 C CA . GLY A 1 358 ? 47.142 -18.063 -26.100 1.00 57.75 358 GLY A CA 1
ATOM 2853 C C . GLY A 1 358 ? 46.808 -17.487 -24.726 1.00 57.75 358 GLY A C 1
ATOM 2854 O O . GLY A 1 358 ? 47.308 -17.965 -23.716 1.00 57.75 358 GLY A O 1
ATOM 2855 N N . VAL A 1 359 ? 45.896 -16.515 -24.662 1.00 55.94 359 VAL A N 1
ATOM 2856 C CA . VAL A 1 359 ? 45.401 -15.873 -23.417 1.00 55.94 359 VAL A CA 1
ATOM 2857 C C . VAL A 1 359 ? 44.955 -16.885 -22.337 1.00 55.94 359 VAL A C 1
ATOM 2859 O O . VAL A 1 359 ? 44.825 -16.550 -21.162 1.00 55.94 359 VAL A O 1
ATOM 2862 N N . ARG A 1 360 ? 44.747 -18.142 -22.740 1.00 54.91 360 ARG A N 1
ATOM 2863 C CA . ARG A 1 360 ? 44.225 -19.255 -21.952 1.00 54.91 360 ARG A CA 1
ATOM 2864 C C . ARG A 1 360 ? 45.293 -20.227 -21.422 1.00 54.91 360 ARG A C 1
ATOM 2866 O O . ARG A 1 360 ? 44.931 -21.144 -20.684 1.00 54.91 360 ARG A O 1
ATOM 2873 N N . THR A 1 361 ? 46.586 -20.083 -21.749 1.00 60.16 361 THR A N 1
ATOM 2874 C CA . THR A 1 361 ? 47.630 -20.897 -21.090 1.00 60.16 361 THR A CA 1
ATOM 2875 C C . THR A 1 361 ? 47.774 -20.462 -19.632 1.00 60.16 361 THR A C 1
ATOM 2877 O O . THR A 1 361 ? 48.400 -19.457 -19.319 1.00 60.16 361 THR A O 1
ATOM 2880 N N . GLY A 1 362 ? 47.161 -21.230 -18.729 1.00 64.06 362 GLY A N 1
ATOM 2881 C CA . GLY A 1 362 ? 47.203 -20.997 -17.281 1.00 64.06 362 GLY A CA 1
ATOM 2882 C C . GLY A 1 362 ? 45.841 -20.774 -16.621 1.00 64.06 362 GLY A C 1
ATOM 2883 O O . GLY A 1 362 ? 45.798 -20.561 -15.414 1.00 64.06 362 GLY A O 1
ATOM 2884 N N . TRP A 1 363 ? 44.738 -20.826 -17.375 1.00 67.12 363 TRP A N 1
ATOM 2885 C CA . TRP A 1 363 ? 43.400 -20.765 -16.783 1.00 67.12 363 TRP A CA 1
ATOM 2886 C C . TRP A 1 363 ? 43.028 -22.109 -16.134 1.00 67.12 363 TRP A C 1
ATOM 2888 O O . TRP A 1 363 ? 43.237 -23.141 -16.779 1.00 67.12 363 TRP A O 1
ATOM 2898 N N . PRO A 1 364 ? 42.463 -22.108 -14.909 1.00 66.88 364 PRO A N 1
ATOM 2899 C CA . PRO A 1 364 ? 41.971 -23.311 -14.244 1.00 66.88 364 PRO A CA 1
ATOM 2900 C C . PRO A 1 364 ? 40.925 -24.036 -15.096 1.00 66.88 364 PRO A C 1
ATOM 2902 O O . PRO A 1 364 ? 39.879 -23.476 -15.418 1.00 66.88 364 PRO A O 1
ATOM 2905 N N . LYS A 1 365 ? 41.203 -25.285 -15.464 1.00 66.50 365 LYS A N 1
ATOM 2906 C CA . LYS A 1 365 ? 40.294 -26.164 -16.219 1.00 66.50 365 LYS A CA 1
ATOM 2907 C C . LYS A 1 365 ? 39.487 -27.089 -15.322 1.00 66.50 365 LYS A C 1
ATOM 2909 O O . LYS A 1 365 ? 38.522 -27.698 -15.778 1.00 66.50 365 LYS A O 1
ATOM 2914 N N . LYS A 1 366 ? 39.904 -27.222 -14.065 1.00 68.38 366 LYS A N 1
ATOM 2915 C CA . LYS A 1 366 ? 39.245 -28.044 -13.055 1.00 68.38 366 LYS A CA 1
ATOM 2916 C C . LYS A 1 366 ? 38.998 -27.227 -11.792 1.00 68.38 366 LYS A C 1
ATOM 2918 O O . LYS A 1 366 ? 39.776 -26.308 -11.520 1.00 68.38 366 LYS A O 1
ATOM 2923 N N . PRO A 1 367 ? 37.971 -27.558 -10.992 1.00 70.38 367 PRO A N 1
ATOM 2924 C CA . PRO A 1 367 ? 37.714 -26.885 -9.720 1.00 70.38 367 PRO A CA 1
ATOM 2925 C C . PRO A 1 367 ? 38.941 -26.843 -8.798 1.00 70.38 367 PRO A C 1
ATOM 2927 O O . PRO A 1 367 ? 39.145 -25.862 -8.091 1.00 70.38 367 PRO A O 1
ATOM 2930 N N . GLU A 1 368 ? 39.798 -27.867 -8.844 1.00 78.69 368 GLU A N 1
ATOM 2931 C CA . GLU A 1 368 ? 40.992 -27.970 -7.998 1.00 78.69 368 GLU A CA 1
ATOM 2932 C C . GLU A 1 368 ? 42.137 -27.044 -8.438 1.00 78.69 368 GLU A C 1
ATOM 2934 O O . GLU A 1 368 ? 43.060 -26.797 -7.663 1.00 78.69 368 GLU A O 1
ATOM 2939 N N . GLU A 1 369 ? 42.092 -26.532 -9.672 1.00 77.12 369 GLU A N 1
ATOM 2940 C CA . GLU A 1 369 ? 43.090 -25.603 -10.214 1.00 77.12 369 GLU A CA 1
ATOM 2941 C C . GLU A 1 369 ? 42.813 -24.145 -9.795 1.00 77.12 369 GLU A C 1
ATOM 2943 O O . GLU A 1 369 ? 43.656 -23.270 -10.005 1.00 77.12 369 GLU A O 1
ATOM 2948 N N . TYR A 1 370 ? 41.657 -23.865 -9.177 1.00 71.62 370 TYR A N 1
ATOM 2949 C CA . TYR A 1 370 ? 41.345 -22.537 -8.651 1.00 71.62 370 TYR A CA 1
ATOM 2950 C C . TYR A 1 370 ? 42.153 -22.237 -7.373 1.00 71.62 370 TYR A C 1
ATOM 2952 O O . TYR A 1 370 ? 42.334 -23.109 -6.518 1.00 71.62 370 TYR A O 1
ATOM 2960 N N . PRO A 1 371 ? 42.625 -20.989 -7.182 1.00 77.56 371 PRO A N 1
ATOM 2961 C CA . PRO A 1 371 ? 43.281 -20.587 -5.944 1.00 77.56 371 PRO A CA 1
ATOM 2962 C C . PRO A 1 371 ? 42.387 -20.806 -4.717 1.00 77.56 371 PRO A C 1
ATOM 2964 O O . PRO A 1 371 ? 41.171 -20.628 -4.766 1.00 77.56 371 PRO A O 1
ATOM 2967 N N . LYS A 1 372 ? 42.996 -21.138 -3.575 1.00 74.88 372 LYS A N 1
ATOM 2968 C CA . LYS A 1 372 ? 42.273 -21.411 -2.324 1.00 74.88 372 LYS A CA 1
ATOM 2969 C C . LYS A 1 372 ? 41.364 -20.232 -1.935 1.00 74.88 372 LYS A C 1
ATOM 2971 O O . LYS A 1 372 ? 41.855 -19.126 -1.725 1.00 74.88 372 LYS A O 1
ATOM 2976 N N . GLY A 1 373 ? 40.062 -20.494 -1.800 1.00 76.38 373 GLY A N 1
ATOM 2977 C CA . GLY A 1 373 ? 39.032 -19.482 -1.512 1.00 76.38 373 GLY A CA 1
ATOM 2978 C C . GLY A 1 373 ? 38.232 -19.016 -2.734 1.00 76.38 373 GLY A C 1
ATOM 2979 O O . GLY A 1 373 ? 37.282 -18.260 -2.567 1.00 76.38 373 GLY A O 1
ATOM 2980 N N . TYR A 1 374 ? 38.581 -19.489 -3.931 1.00 65.00 374 TYR A N 1
ATOM 2981 C CA . TYR A 1 374 ? 37.841 -19.280 -5.173 1.00 65.00 374 TYR A CA 1
ATOM 2982 C C . TYR A 1 374 ? 37.305 -20.633 -5.665 1.00 65.00 374 TYR A C 1
ATOM 2984 O O . TYR A 1 374 ? 37.958 -21.659 -5.479 1.00 65.00 374 TYR A O 1
ATOM 2992 N N . SER A 1 375 ? 36.125 -20.651 -6.280 1.00 67.94 375 SER A N 1
ATOM 2993 C CA . SER A 1 375 ? 35.538 -21.843 -6.908 1.00 67.94 375 SER A CA 1
ATOM 2994 C C . SER A 1 375 ? 35.034 -21.502 -8.306 1.00 67.94 375 SER A C 1
ATOM 2996 O O . SER A 1 375 ? 34.862 -20.327 -8.640 1.00 67.94 375 SER A O 1
ATOM 2998 N N . CYS A 1 376 ? 34.769 -22.518 -9.128 1.00 67.12 376 CYS A N 1
ATOM 2999 C CA . CYS A 1 376 ? 33.984 -22.313 -10.340 1.00 67.12 376 CYS A CA 1
ATOM 3000 C C . CYS A 1 376 ? 32.591 -21.761 -9.970 1.00 67.12 376 CYS A C 1
ATOM 3002 O O . CYS A 1 376 ? 32.065 -22.071 -8.896 1.00 67.12 376 CYS A O 1
ATOM 3004 N N . ALA A 1 377 ? 32.003 -20.939 -10.846 1.00 54.25 377 ALA A N 1
ATOM 3005 C CA . ALA A 1 377 ? 30.577 -20.607 -10.767 1.00 54.25 377 ALA A CA 1
ATOM 3006 C C . ALA A 1 377 ? 29.745 -21.901 -10.844 1.00 54.25 377 ALA A C 1
ATOM 3008 O O . ALA A 1 377 ? 30.212 -22.856 -11.448 1.00 54.25 377 ALA A O 1
ATOM 3009 N N . ASP A 1 378 ? 28.562 -21.959 -10.231 1.00 48.03 378 ASP A N 1
ATOM 3010 C CA . ASP A 1 378 ? 27.651 -23.113 -10.320 1.00 48.03 378 ASP A CA 1
ATOM 3011 C C . ASP A 1 378 ? 26.402 -22.689 -11.126 1.00 48.03 378 ASP A C 1
ATOM 3013 O O . ASP A 1 378 ? 25.710 -21.761 -10.696 1.00 48.03 378 ASP A O 1
ATOM 3017 N N . PRO A 1 379 ? 26.127 -23.281 -12.309 1.00 49.97 379 PRO A N 1
ATOM 3018 C CA . PRO A 1 379 ? 26.802 -24.445 -12.881 1.00 49.97 379 PRO A CA 1
ATOM 3019 C C . PRO A 1 379 ? 28.236 -24.158 -13.368 1.00 49.97 379 PRO A C 1
ATOM 3021 O O . PRO A 1 379 ? 28.510 -23.053 -13.847 1.00 49.97 379 PRO A O 1
ATOM 3024 N N . PRO A 1 380 ? 29.148 -25.150 -13.259 1.00 47.47 380 PRO A N 1
ATOM 3025 C CA . PRO A 1 380 ? 30.573 -25.011 -13.554 1.00 47.47 380 PRO A CA 1
ATOM 3026 C C . PRO A 1 380 ? 30.830 -24.429 -14.939 1.00 47.47 380 PRO A C 1
ATOM 3028 O O . PRO A 1 380 ? 30.366 -24.948 -15.957 1.00 47.47 380 PRO A O 1
ATOM 3031 N N . GLY A 1 381 ? 31.659 -23.384 -14.970 1.00 55.28 381 GLY A N 1
ATOM 3032 C CA . GLY A 1 381 ? 32.450 -23.065 -16.151 1.00 55.28 381 GLY A CA 1
ATOM 3033 C C . GLY A 1 381 ? 33.219 -24.311 -16.605 1.00 55.28 381 GLY A C 1
ATOM 3034 O O . GLY A 1 381 ? 33.798 -25.017 -15.783 1.00 55.28 381 GLY A O 1
ATOM 3035 N N . PHE A 1 382 ? 33.175 -24.554 -17.918 1.00 50.84 382 PHE A N 1
ATOM 3036 C CA . PHE A 1 382 ? 33.589 -25.768 -18.630 1.00 50.84 382 PHE A CA 1
ATOM 3037 C C . PHE A 1 382 ? 32.820 -27.032 -18.216 1.00 50.84 382 PHE A C 1
ATOM 3039 O O . PHE A 1 382 ? 33.143 -27.715 -17.252 1.00 50.84 382 PHE A O 1
ATOM 3046 N N . CYS A 1 383 ? 31.831 -27.416 -19.028 1.00 52.38 383 CYS A N 1
ATOM 3047 C CA . CYS A 1 383 ? 31.043 -28.631 -18.812 1.00 52.38 383 CYS A CA 1
ATOM 3048 C C . CYS A 1 383 ? 31.878 -29.933 -18.830 1.00 52.38 383 CYS A C 1
ATOM 3050 O O . CYS A 1 383 ? 31.360 -30.974 -18.437 1.00 52.38 383 CYS A O 1
ATOM 3052 N N . TRP A 1 384 ? 33.126 -29.901 -19.326 1.00 56.00 384 TRP A N 1
ATOM 3053 C CA . TRP A 1 384 ? 34.110 -30.997 -19.300 1.00 56.00 384 TRP A CA 1
ATOM 3054 C C . TRP A 1 384 ? 35.496 -30.512 -19.791 1.00 56.00 384 TRP A C 1
ATOM 3056 O O . TRP A 1 384 ? 35.597 -29.414 -20.332 1.00 56.00 384 TRP A O 1
ATOM 3066 N N . GLU A 1 385 ? 36.548 -31.345 -19.670 1.00 53.69 385 GLU A N 1
ATOM 3067 C CA . GLU A 1 385 ? 37.957 -31.055 -20.055 1.00 53.69 385 GLU A CA 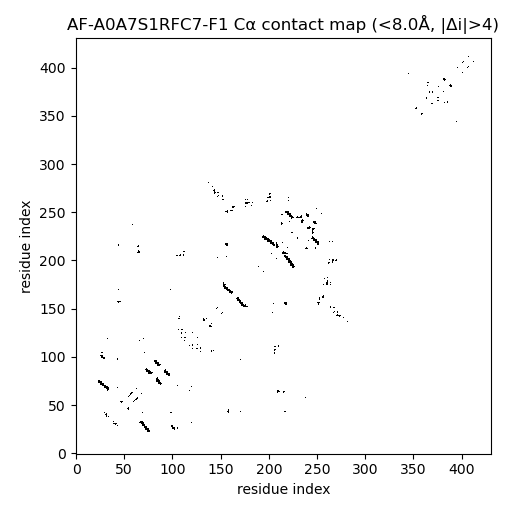1
ATOM 3068 C C . GLU A 1 385 ? 38.160 -30.577 -21.512 1.00 53.69 385 GLU A C 1
ATOM 3070 O O . GLU A 1 385 ? 39.203 -30.003 -21.831 1.00 53.69 385 GLU A O 1
ATOM 3075 N N . GLY A 1 386 ? 37.179 -30.806 -22.390 1.00 52.72 386 GLY A N 1
ATOM 3076 C CA . GLY A 1 386 ? 37.151 -30.322 -23.774 1.00 52.72 386 GLY A CA 1
ATOM 3077 C C . GLY A 1 386 ? 35.950 -29.435 -24.114 1.00 52.72 386 GLY A C 1
ATOM 3078 O O . GLY A 1 386 ? 35.747 -29.136 -25.289 1.00 52.72 386 GLY A O 1
ATOM 3079 N N . CYS A 1 387 ? 35.143 -29.017 -23.129 1.00 53.69 387 CYS A N 1
ATOM 3080 C CA . CYS A 1 387 ? 34.152 -27.968 -23.356 1.00 53.69 387 CYS A CA 1
ATOM 3081 C C . CYS A 1 387 ? 34.874 -26.634 -23.420 1.00 53.69 387 CYS A C 1
ATOM 3083 O O . CYS A 1 387 ? 35.663 -26.338 -22.532 1.00 53.69 387 CYS A O 1
ATOM 3085 N N . ASP A 1 388 ? 34.556 -25.819 -24.417 1.00 50.91 388 ASP A N 1
ATOM 3086 C CA . ASP A 1 388 ? 35.079 -24.458 -24.550 1.00 50.91 388 ASP A CA 1
ATOM 3087 C C . ASP A 1 388 ? 33.989 -23.408 -24.300 1.00 50.91 388 ASP A C 1
ATOM 3089 O O . ASP A 1 388 ? 34.011 -22.314 -24.833 1.00 50.91 388 ASP A O 1
ATOM 3093 N N . CYS A 1 389 ? 32.981 -23.766 -23.505 1.00 54.91 389 CYS A N 1
ATOM 3094 C CA . CYS A 1 389 ? 31.708 -23.060 -23.362 1.00 54.91 389 CYS A CA 1
ATOM 3095 C C . CYS A 1 389 ? 31.771 -21.677 -22.659 1.00 54.91 389 CYS A C 1
ATOM 3097 O O . CYS A 1 389 ? 30.730 -21.078 -22.416 1.00 54.91 389 CYS A O 1
ATOM 3099 N N . MET A 1 390 ? 32.970 -21.143 -22.393 1.00 50.59 390 MET A N 1
ATOM 3100 C CA . MET A 1 390 ? 33.226 -19.726 -22.067 1.00 50.59 390 MET A CA 1
ATOM 3101 C C . MET A 1 390 ? 33.605 -18.959 -23.351 1.00 50.59 390 MET A C 1
ATOM 3103 O O . MET A 1 390 ? 34.661 -18.330 -23.445 1.00 50.59 390 MET A O 1
ATOM 3107 N N . ASP A 1 391 ? 32.759 -19.085 -24.374 1.00 46.91 391 ASP A N 1
ATOM 3108 C CA . ASP A 1 391 ? 33.097 -18.814 -25.775 1.00 46.91 391 ASP A CA 1
ATOM 3109 C C . ASP A 1 391 ? 32.512 -17.525 -26.356 1.00 46.91 391 ASP A C 1
ATOM 3111 O O . ASP A 1 391 ? 32.514 -17.337 -27.570 1.00 46.91 391 ASP A O 1
ATOM 3115 N N . ASP A 1 392 ? 32.046 -16.599 -25.520 1.00 50.47 392 ASP A N 1
ATOM 3116 C CA . ASP A 1 392 ? 31.533 -15.307 -26.000 1.00 50.47 392 ASP A CA 1
ATOM 3117 C C . ASP A 1 392 ? 32.645 -14.377 -26.534 1.00 50.47 392 ASP A C 1
ATOM 3119 O O . ASP A 1 392 ? 32.398 -13.211 -26.830 1.00 50.47 392 ASP A O 1
ATOM 3123 N N . GLN A 1 393 ? 33.883 -14.872 -26.676 1.00 47.12 393 GLN A N 1
ATOM 3124 C CA . GLN A 1 393 ? 35.020 -14.100 -27.190 1.00 47.12 393 GLN A CA 1
ATOM 3125 C C . GLN A 1 393 ? 35.879 -14.806 -28.252 1.00 47.12 393 GLN A C 1
ATOM 3127 O O . GLN A 1 393 ? 36.968 -14.309 -28.543 1.00 47.12 393 GLN A O 1
ATOM 3132 N N . ARG A 1 394 ? 35.437 -15.916 -28.873 1.00 49.91 394 ARG A N 1
ATOM 3133 C CA . ARG A 1 394 ? 36.130 -16.433 -30.073 1.00 49.91 394 ARG A CA 1
ATOM 3134 C C . ARG A 1 394 ? 35.374 -16.105 -31.363 1.00 49.91 394 ARG A C 1
ATOM 3136 O O . ARG A 1 394 ? 34.143 -16.132 -31.372 1.00 49.91 394 ARG A O 1
ATOM 3143 N N . PRO A 1 395 ? 36.084 -15.861 -32.482 1.00 48.00 395 PRO A N 1
ATOM 3144 C CA . PRO A 1 395 ? 35.461 -15.811 -33.798 1.00 48.00 395 PRO A CA 1
ATOM 3145 C C . PRO A 1 395 ? 34.712 -17.125 -34.069 1.00 48.00 395 PRO A C 1
ATOM 3147 O O . PRO A 1 395 ? 35.321 -18.201 -34.111 1.00 48.00 395 PRO A O 1
ATOM 3150 N N . GLN A 1 396 ? 33.386 -17.052 -34.215 1.00 47.69 396 GLN A N 1
ATOM 3151 C CA . GLN A 1 396 ? 32.552 -18.234 -34.441 1.00 47.69 396 GLN A CA 1
ATOM 3152 C C . GLN A 1 396 ? 32.932 -18.913 -35.763 1.00 47.69 396 GLN A C 1
ATOM 3154 O O . GLN A 1 396 ? 33.144 -18.252 -36.783 1.00 47.69 396 GLN A O 1
ATOM 3159 N N . ARG A 1 397 ? 33.038 -20.248 -35.764 1.00 52.97 397 ARG A N 1
ATOM 3160 C CA . ARG A 1 397 ? 33.345 -21.001 -36.987 1.00 52.97 397 ARG A CA 1
ATOM 3161 C C . ARG A 1 397 ? 32.106 -21.042 -37.889 1.00 52.97 397 ARG A C 1
ATOM 3163 O O . ARG A 1 397 ? 30.993 -21.099 -37.375 1.00 52.97 397 ARG A O 1
ATOM 3170 N N . PRO A 1 398 ? 32.256 -21.122 -39.224 1.00 52.91 398 PRO A N 1
ATOM 3171 C CA . PRO A 1 398 ? 31.112 -21.075 -40.144 1.00 52.91 398 PRO A CA 1
ATOM 3172 C C . PRO A 1 398 ? 30.019 -22.122 -39.868 1.00 52.91 398 PRO A C 1
ATOM 3174 O O . PRO A 1 398 ? 28.838 -21.856 -40.026 1.00 52.91 398 PRO A O 1
ATOM 3177 N N . TRP A 1 399 ? 30.376 -23.320 -39.405 1.00 57.22 399 TRP A N 1
ATOM 3178 C CA . TRP A 1 399 ? 29.393 -24.363 -39.079 1.00 57.22 399 TRP A CA 1
ATOM 3179 C C . TRP A 1 399 ? 28.644 -24.112 -37.755 1.00 57.22 399 TRP A C 1
ATOM 3181 O O . TRP A 1 399 ? 27.625 -24.747 -37.489 1.00 57.22 399 TRP A O 1
ATOM 3191 N N . GLU A 1 400 ? 29.135 -23.192 -36.921 1.00 51.09 400 GLU A N 1
ATOM 3192 C CA . GLU A 1 400 ? 28.499 -22.764 -35.670 1.00 51.09 400 GLU A CA 1
ATOM 3193 C C . GLU A 1 400 ? 27.468 -21.653 -35.926 1.00 51.09 400 GLU A C 1
ATOM 3195 O O . GLU A 1 400 ? 26.465 -21.589 -35.210 1.00 51.09 400 GLU A O 1
ATOM 3200 N N . THR A 1 401 ? 27.668 -20.852 -36.981 1.00 56.50 401 THR A N 1
ATOM 3201 C CA . THR A 1 401 ? 26.745 -19.806 -37.456 1.00 56.50 401 THR A CA 1
ATOM 3202 C C . THR A 1 401 ? 25.732 -20.313 -38.492 1.00 56.50 401 THR A C 1
ATOM 3204 O O . THR A 1 401 ? 24.626 -19.782 -38.566 1.00 56.50 401 THR A O 1
ATOM 3207 N N . HIS A 1 402 ? 26.048 -21.378 -39.237 1.00 50.47 402 HIS A N 1
ATOM 3208 C CA . HIS A 1 402 ? 25.173 -22.003 -40.244 1.00 50.47 402 HIS A CA 1
ATOM 3209 C C . HIS A 1 402 ? 24.401 -23.212 -39.694 1.00 50.47 402 HIS A C 1
ATOM 3211 O O . HIS A 1 402 ? 24.552 -24.345 -40.155 1.00 50.47 402 HIS A O 1
ATOM 3217 N N . LYS A 1 403 ? 23.568 -22.999 -38.668 1.00 56.41 403 LYS A N 1
ATOM 3218 C CA . LYS A 1 403 ? 22.649 -24.045 -38.180 1.00 56.41 403 LYS A CA 1
ATOM 3219 C C . LYS A 1 403 ? 21.348 -23.996 -38.983 1.00 56.41 403 LYS A C 1
ATOM 3221 O O . LYS A 1 403 ? 20.803 -22.923 -39.195 1.00 56.41 403 LYS A O 1
ATOM 3226 N N . ALA A 1 404 ? 20.779 -25.147 -39.343 1.00 54.12 404 ALA A N 1
ATOM 3227 C CA . ALA A 1 404 ? 19.552 -25.212 -40.155 1.00 54.12 404 ALA A CA 1
ATOM 3228 C C . ALA A 1 404 ? 18.339 -24.463 -39.551 1.00 54.12 404 ALA A C 1
ATOM 3230 O O . ALA A 1 404 ? 17.455 -24.035 -40.279 1.00 54.12 404 ALA A O 1
ATOM 3231 N N . TRP A 1 405 ? 18.298 -24.268 -38.228 1.00 53.81 405 TRP A N 1
ATOM 3232 C CA . TRP A 1 405 ? 17.273 -23.460 -37.547 1.00 53.81 405 TRP A CA 1
ATOM 3233 C C . TRP A 1 405 ? 17.615 -21.954 -37.478 1.00 53.81 405 TRP A C 1
ATOM 3235 O O . TRP A 1 405 ? 16.743 -21.120 -37.221 1.00 53.81 405 TRP A O 1
ATOM 3245 N N . LEU A 1 406 ? 18.879 -21.586 -37.714 1.00 53.94 406 LEU A N 1
ATOM 3246 C CA . LEU A 1 406 ? 19.321 -20.207 -37.952 1.00 53.94 406 LEU A CA 1
ATOM 3247 C C . LEU A 1 406 ? 19.068 -19.768 -39.408 1.00 53.94 406 LEU A C 1
ATOM 3249 O O . LEU A 1 406 ? 18.978 -18.571 -39.678 1.00 53.94 406 LEU A O 1
ATOM 3253 N N . GLU A 1 407 ? 18.862 -20.706 -40.326 1.00 58.69 407 GLU A N 1
ATOM 3254 C CA . GLU A 1 407 ? 18.620 -20.440 -41.745 1.00 58.69 407 GLU A CA 1
ATOM 3255 C C . GLU A 1 407 ? 17.139 -20.636 -42.103 1.00 58.69 407 GLU A C 1
ATOM 3257 O O . GLU A 1 407 ? 16.754 -21.568 -42.800 1.00 58.69 407 GLU A O 1
ATOM 3262 N N . ASP A 1 408 ? 16.287 -19.733 -41.608 1.00 72.88 408 ASP A N 1
ATOM 3263 C CA . ASP A 1 408 ? 14.909 -19.594 -42.095 1.00 72.88 408 ASP A CA 1
ATOM 3264 C C . ASP A 1 408 ? 14.944 -18.877 -43.460 1.00 72.88 408 ASP A C 1
ATOM 3266 O O . ASP A 1 408 ? 15.368 -17.718 -43.510 1.00 72.88 408 ASP A O 1
ATOM 3270 N N . PRO A 1 409 ? 14.492 -19.507 -44.564 1.00 75.62 409 PRO A N 1
ATOM 3271 C CA . PRO A 1 409 ? 14.542 -18.915 -45.900 1.00 75.62 409 PRO A CA 1
ATOM 3272 C C . PRO A 1 409 ? 13.868 -17.541 -45.988 1.00 75.62 409 PRO A C 1
ATOM 3274 O O . PRO A 1 409 ? 14.336 -16.674 -46.726 1.00 75.62 409 PRO A O 1
ATOM 3277 N N . VAL A 1 410 ? 12.796 -17.320 -45.219 1.00 75.75 410 VAL A N 1
ATOM 3278 C CA . VAL A 1 410 ? 12.061 -16.051 -45.187 1.00 75.75 410 VAL A CA 1
ATOM 3279 C C . VAL A 1 410 ? 12.881 -14.986 -44.465 1.00 75.75 410 VAL A C 1
ATOM 3281 O O . VAL A 1 410 ? 13.034 -13.872 -44.971 1.00 75.75 410 VAL A O 1
ATOM 3284 N N . ARG A 1 411 ? 13.469 -15.332 -43.312 1.00 73.44 411 ARG A N 1
ATOM 3285 C CA . ARG A 1 411 ? 14.335 -14.421 -42.547 1.00 73.44 411 ARG A CA 1
ATOM 3286 C C . ARG A 1 411 ? 15.606 -14.072 -43.319 1.00 73.44 411 ARG A C 1
ATOM 3288 O O . ARG A 1 411 ? 15.981 -12.904 -43.367 1.00 73.44 411 ARG A O 1
ATOM 3295 N N . THR A 1 412 ? 16.236 -15.055 -43.954 1.00 76.00 412 THR A N 1
ATOM 3296 C CA . THR A 1 412 ? 17.448 -14.869 -44.762 1.00 76.00 412 THR A CA 1
ATOM 3297 C C . THR A 1 412 ? 17.170 -13.998 -45.988 1.00 76.00 412 THR A C 1
ATOM 3299 O O . THR A 1 412 ? 17.938 -13.083 -46.275 1.00 76.00 412 THR A O 1
ATOM 3302 N N . ALA A 1 413 ? 16.040 -14.200 -46.676 1.00 79.06 413 ALA A N 1
ATOM 33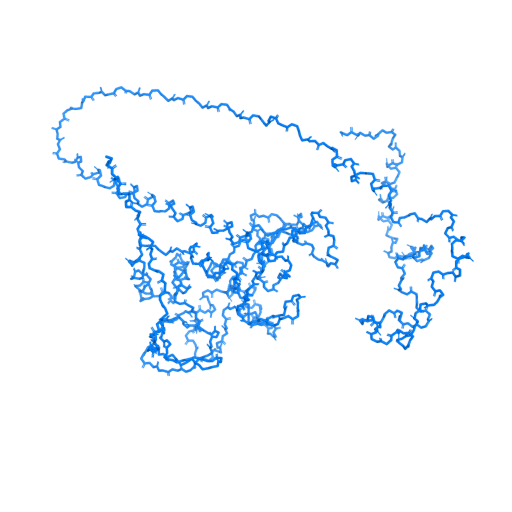03 C CA . ALA A 1 413 ? 15.641 -13.348 -47.797 1.00 79.06 413 ALA A CA 1
ATOM 3304 C C . ALA A 1 413 ? 15.376 -11.894 -47.364 1.00 79.06 413 ALA A C 1
ATOM 3306 O O . ALA A 1 413 ? 15.804 -10.957 -48.044 1.00 79.06 413 ALA A O 1
ATOM 3307 N N . ALA A 1 414 ? 14.716 -11.694 -46.218 1.00 76.94 414 ALA A N 1
ATOM 3308 C CA . ALA A 1 414 ? 14.475 -10.365 -45.660 1.00 76.94 414 ALA A CA 1
ATOM 3309 C C . ALA A 1 414 ? 15.783 -9.661 -45.257 1.00 76.94 414 ALA A C 1
ATOM 3311 O O . ALA A 1 414 ? 15.968 -8.486 -45.574 1.00 76.94 414 ALA A O 1
ATOM 3312 N N . ALA A 1 415 ? 16.710 -10.385 -44.622 1.00 76.81 415 ALA A N 1
ATOM 3313 C CA . ALA A 1 415 ? 18.024 -9.866 -44.251 1.00 76.81 415 ALA A CA 1
ATOM 3314 C C . ALA A 1 415 ? 18.849 -9.464 -45.484 1.00 76.81 415 ALA A C 1
ATOM 3316 O O . ALA A 1 415 ? 19.367 -8.351 -45.532 1.00 76.81 415 ALA A O 1
ATOM 3317 N N . ASN A 1 416 ? 18.896 -10.314 -46.515 1.00 82.06 416 ASN A N 1
ATOM 3318 C CA . ASN A 1 416 ? 19.592 -10.002 -47.766 1.00 82.06 416 ASN A CA 1
ATOM 3319 C C . ASN A 1 416 ? 18.983 -8.778 -48.461 1.00 82.06 416 ASN A C 1
ATOM 3321 O O . ASN A 1 416 ? 19.708 -7.872 -48.852 1.00 82.06 416 ASN A O 1
ATOM 3325 N N . THR A 1 417 ? 17.651 -8.683 -48.512 1.00 86.06 417 THR A N 1
ATOM 3326 C CA . THR A 1 417 ? 16.962 -7.510 -49.077 1.00 86.06 417 THR A CA 1
ATOM 3327 C C . THR A 1 417 ? 17.314 -6.228 -48.318 1.00 86.06 417 THR A C 1
ATOM 3329 O O . THR A 1 417 ? 17.519 -5.177 -48.928 1.00 86.06 417 THR A O 1
ATOM 3332 N N . ALA A 1 418 ? 17.405 -6.293 -46.987 1.00 76.19 418 ALA A N 1
ATOM 3333 C CA . ALA A 1 418 ? 17.801 -5.155 -46.164 1.00 76.19 418 ALA A CA 1
ATOM 3334 C C . ALA A 1 418 ? 19.262 -4.748 -46.416 1.00 76.19 418 ALA A C 1
ATOM 3336 O O . ALA A 1 418 ? 19.532 -3.557 -46.566 1.00 76.19 418 ALA A O 1
ATOM 3337 N N . ILE A 1 419 ? 20.182 -5.714 -46.525 1.00 76.31 419 ILE A N 1
ATOM 3338 C CA . ILE A 1 419 ? 21.599 -5.479 -46.852 1.00 76.31 419 ILE A CA 1
ATOM 3339 C C . ILE A 1 419 ? 21.741 -4.855 -48.244 1.00 76.31 419 ILE A C 1
ATOM 3341 O O . ILE A 1 419 ? 22.466 -3.873 -48.406 1.00 76.31 419 ILE A O 1
ATOM 3345 N N . ASP A 1 420 ? 21.014 -5.361 -49.237 1.00 84.25 420 ASP A N 1
ATOM 3346 C CA . ASP A 1 420 ? 21.014 -4.817 -50.597 1.00 84.25 420 ASP A CA 1
ATOM 3347 C C . ASP A 1 420 ? 20.453 -3.389 -50.621 1.00 84.25 420 ASP A C 1
ATOM 3349 O O . ASP A 1 420 ? 21.005 -2.496 -51.261 1.00 84.25 420 ASP A O 1
ATOM 3353 N N . THR A 1 421 ? 19.395 -3.132 -49.849 1.00 81.50 421 THR A N 1
ATOM 3354 C CA . THR A 1 421 ? 18.796 -1.795 -49.727 1.00 81.50 421 THR A CA 1
ATOM 3355 C C . THR A 1 421 ? 19.755 -0.803 -49.063 1.00 81.50 421 THR A C 1
ATOM 3357 O O . THR A 1 421 ? 19.891 0.328 -49.531 1.00 81.50 421 THR A O 1
ATOM 3360 N N . LEU A 1 422 ? 20.442 -1.222 -47.996 1.00 76.31 422 LEU A N 1
ATOM 3361 C CA . LEU A 1 422 ? 21.443 -0.418 -47.286 1.00 76.31 422 LEU A CA 1
ATOM 3362 C C . LEU A 1 422 ? 22.690 -0.166 -48.138 1.00 76.31 422 LEU A C 1
ATOM 3364 O O . LEU A 1 422 ? 23.188 0.957 -48.176 1.00 76.31 422 LEU A O 1
ATOM 3368 N N . SER A 1 423 ? 23.184 -1.177 -48.850 1.00 74.06 423 SER A N 1
ATOM 3369 C CA . SER A 1 423 ? 24.364 -1.049 -49.714 1.00 74.06 423 SER A CA 1
ATOM 3370 C C . SER A 1 423 ? 24.087 -0.217 -50.970 1.00 74.06 423 SER A C 1
ATOM 3372 O O . SER A 1 423 ? 24.964 0.516 -51.427 1.00 74.06 423 SER A O 1
ATOM 3374 N N . ALA A 1 424 ? 22.852 -0.237 -51.482 1.00 80.25 424 ALA A N 1
ATOM 3375 C CA . ALA A 1 424 ? 22.401 0.652 -52.551 1.00 80.25 424 ALA A CA 1
ATOM 3376 C C . ALA A 1 424 ? 22.169 2.105 -52.084 1.00 80.25 424 ALA A C 1
ATOM 3378 O O . ALA A 1 424 ? 21.982 3.010 -52.908 1.00 80.25 424 ALA A O 1
ATOM 3379 N N . GLN A 1 425 ? 22.180 2.365 -50.773 1.00 79.25 425 GLN A N 1
ATOM 3380 C CA . GLN A 1 425 ? 21.905 3.682 -50.215 1.00 79.25 425 GLN A CA 1
ATOM 3381 C C . GLN A 1 425 ? 23.118 4.614 -50.376 1.00 79.25 425 GLN A C 1
ATOM 3383 O O . GLN A 1 425 ? 23.989 4.732 -49.523 1.00 79.25 425 GLN A O 1
ATOM 3388 N N . THR A 1 426 ? 23.162 5.343 -51.491 1.00 75.00 426 THR A N 1
ATOM 3389 C CA . THR A 1 426 ? 24.260 6.278 -51.823 1.00 75.00 426 THR A CA 1
ATOM 3390 C C . THR A 1 426 ? 24.171 7.635 -51.118 1.00 75.00 426 THR A C 1
ATOM 3392 O O . THR A 1 426 ? 25.086 8.455 -51.219 1.00 75.00 426 THR A O 1
ATOM 3395 N N . ARG A 1 427 ? 23.066 7.917 -50.417 1.00 65.00 427 ARG A N 1
ATOM 3396 C CA . ARG A 1 427 ? 22.826 9.189 -49.722 1.00 65.00 427 ARG A CA 1
ATOM 3397 C C . ARG A 1 427 ? 22.211 8.940 -48.353 1.00 65.00 427 ARG A C 1
ATOM 3399 O O . ARG A 1 427 ? 21.030 8.620 -48.242 1.00 65.00 427 ARG A O 1
ATOM 3406 N N . PHE A 1 428 ? 23.005 9.154 -47.311 1.00 61.41 428 PHE A N 1
ATOM 3407 C CA . PHE A 1 428 ? 22.526 9.160 -45.935 1.00 61.41 428 PHE A CA 1
ATOM 3408 C C . PHE A 1 428 ? 21.975 10.547 -45.606 1.00 61.41 428 PHE A C 1
ATOM 3410 O O . PHE A 1 428 ? 22.706 11.539 -45.626 1.00 61.41 428 PHE A O 1
ATOM 3417 N N . VAL A 1 429 ? 20.676 10.633 -45.314 1.00 50.97 429 VAL A N 1
ATOM 3418 C CA . VAL A 1 429 ? 20.068 11.871 -44.816 1.00 50.97 429 VAL A CA 1
ATOM 3419 C C . VAL A 1 429 ? 20.468 12.021 -43.351 1.00 50.97 429 VAL A C 1
ATOM 3421 O O . VAL A 1 429 ? 19.839 11.451 -42.464 1.00 50.97 429 VAL A O 1
ATOM 3424 N N . ARG A 1 430 ? 21.543 12.772 -43.099 1.00 41.81 430 ARG A N 1
ATOM 3425 C CA . ARG A 1 430 ? 21.863 13.271 -41.757 1.00 41.81 430 ARG A CA 1
ATOM 3426 C C . ARG A 1 430 ? 20.880 14.395 -41.425 1.00 41.81 430 ARG A C 1
ATOM 3428 O O . ARG A 1 430 ? 20.757 15.333 -42.213 1.00 41.81 430 ARG A O 1
ATOM 3435 N N . ARG A 1 431 ? 20.155 14.268 -40.313 1.00 43.88 431 ARG A N 1
ATOM 3436 C CA . ARG A 1 431 ? 19.324 15.345 -39.755 1.00 43.88 431 ARG A CA 1
ATOM 3437 C C . ARG A 1 431 ? 20.127 16.201 -38.797 1.00 43.88 431 ARG A C 1
ATOM 3439 O O . ARG A 1 431 ? 20.904 15.602 -38.025 1.00 43.88 431 ARG A O 1
#

Nearest PDB structures (foldseek):
  3kuf-assembly1_A  TM=7.203E-01  e=3.895E-01  Homo sapiens
  3h8z-assembly1_A  TM=7.253E-01  e=5.496E-01  Homo sapiens
  6a9c-assembly1_A  TM=6.449E-01  e=9.211E-01  Entamoeba histolytica
  4nl3-assembly1_D  TM=5.198E-01  e=9.211E-01  Listeria monocytogenes
  4noy-assembly1_A  TM=4.944E-01  e=1.033E+00  Listeria monocytogenes

Solvent-accessible surface area (backbone atoms only — not comparable to full-atom values): 26398 Å² total; per-residue (Å²): 136,87,84,80,84,79,82,77,83,78,76,77,84,77,86,74,90,76,79,92,69,83,71,74,42,65,29,26,34,64,40,55,42,61,90,56,86,85,63,79,78,67,63,56,32,52,77,66,85,87,40,68,68,61,32,41,39,33,72,73,69,58,52,32,23,72,64,45,32,38,75,44,71,31,32,47,76,46,79,57,91,69,32,28,36,30,40,40,93,92,41,75,51,76,42,55,48,85,46,51,40,56,45,69,58,49,47,52,29,51,61,64,40,62,86,66,72,46,86,86,71,40,73,65,59,50,50,51,46,53,58,54,21,64,76,33,79,88,55,43,81,56,69,35,61,48,38,65,76,66,40,56,40,30,45,38,27,39,65,68,52,63,50,80,82,75,46,77,39,56,43,46,44,73,73,51,53,77,85,60,95,62,68,72,56,93,84,68,79,72,92,55,101,70,57,72,66,48,49,81,32,55,34,54,31,47,57,18,17,71,30,94,53,65,19,28,44,21,26,31,32,32,36,27,36,26,87,79,50,32,75,40,75,30,49,84,46,75,36,31,30,79,90,39,71,11,19,33,56,40,48,55,76,81,52,57,64,80,48,31,51,44,52,42,49,17,46,51,51,43,32,53,55,44,46,55,49,55,50,49,54,50,53,49,53,53,52,51,56,54,52,58,57,55,69,69,69,71,81,80,69,98,68,88,86,78,89,76,86,84,80,83,82,81,82,83,81,84,84,85,75,86,89,71,86,80,84,59,68,72,60,56,61,59,60,63,56,70,77,69,58,96,79,70,73,56,99,51,48,74,52,49,46,70,67,62,68,28,99,62,71,84,62,64,77,49,67,85,60,39,60,94,96,52,70,64,56,89,79,56,72,43,89,43,96,84,44,68,79,84,49,96,81,57,88,77,53,70,76,75,70,64,37,79,87,72,58,44,70,69,59,51,51,50,50,51,51,50,51,53,54,57,72,67,52,88,71,82,87,81,129

pLDDT: mean 78.55, std 21.08, range [26.48, 98.5]

Mean predicted aligned error: 16.28 Å

Sequence (431 aa):
AIWVQVFAPGLPPAFAPFACMSAQTQVWVWKVASGDKDTSFQHPSDIPFNDEAVAKARFVDRARGPQLAKISQATILQTKGSNALIAENGATREIPKSEILPWYEGLLLLEELEPLEVTWCNSDLKTVLDTERSKFKNNALSSALYTEKRLITTAVTGMRFIDSDDKEWQYRRENIRSDDKLSLAEGEEAGGFYKIRDIVGYLPPWEAFVHEKCGFYQDFYQVRWDFPFSEINYSQVENGCPNVVGATWEPDECLPSHLDPLRIAAKRAWIKKRREREAKQVDEKVRNLTTLKRSRSDTDAGAPAAKRPEPQAPAAPPARKSRVRRDGNPLERDMVRSAWGHDFVPAEADRIEKGSGGVRTGWPKKPEEYPKGYSCADPPGFCWEGCDCMDDQRPQRPWETHKAWLEDPVRTAAANTAIDTLSAQTRFVRR

Secondary structure (DSSP, 8-state):
-------PPPPPPP-----SS---EEEEEEEESS--SSSPP--TTPPPSS-HHHHHHHHTS---GGGTEEEEEEEEEEEETTEEEEEETTEEEEEEGGGEEEHHHHHHHHHHHGGGT-TTS-HHHHHHHHHHHHTSGGG---HHHHIIIIISSEEE--S-EE-TTS-EEBSEEE-----------TT----SS--EEEEEEEE-HHHHHH-TTT-SSS-EEEEEEPTTGGGS-GGGSTTB-TTSTTEEEEEGGGS-GGGHHHHHHHHHHHHHHHHHHHHHHHHHHHHHHHHHHHHTTSSS---PPP-PPPPPPPPPPPPPPP--PPP-HHHHHHHHHTT--TT---TTHHHHHHHSS-TTTT---SGGGSPTT----SSPSSSSTT-----TTSPPPHHHH--TTT--HHHHHHHHHHHHHHHT-------

Foldseek 3Di:
DDDDDDDDPDDDDDDDDDDDPPDWAKWKFKDALDPDPPDDQDALQAQDDPDVVVNCCVQVVVCFFNNGIDIFIWTFPADDDQWTWIQGPNDIDIDGPLRIGHPLVVLLLLVLCVVVPRVPSDPVVVVVSQVVLVVDPLSDDQPLVCCVVPVLQKWQHYQWAAAPVRDIDGRMDGGLDQDDPPPPDQPDCPPDDWAFNAFQAKDAQSRQCPDSLRRGSTIKTWTATDPPLNQAQQCPPSQGDNVHRRIGIDGPRVDHSSCSNRVSVNSVVVSVVSVVVVVVVSVVVVVVVVVVVVVVPPPPDPDDDDDDDDDDDDDDDDDDDDDDDDDCVVVVVVVVCVVDDLPDPDPCVVVCCVPVVHPCVQDDLDQVSDPPPDGAPVVGDAPDSPRPPVPPRDDDDPVRCPDPVNCDVVVVVVVVVVVVVVVPCPDDPDD